Protein 1MQS (pdb70)

CATH classification: 3.40.50.2060 (+3 more: 3.40.50.1910, 3.90.830.10, 1.25.40.60)

GO terms:
  GO:0000149 SNARE binding (F, IDA)
  GO:0000139 Golgi membrane (C, IDA)
  GO:0005783 endoplasmic reticulum (C, IDA)
  GO:0030134 COPII-coated ER to Golgi transport vesicle (C, IDA)
  GO:0019905 syntaxin binding (F, IDA)
  GO:0005783 endoplasmic reticulum (C, IGI)
  GO:0035543 positive regulation of SNARE complex assembly (P, IMP)
  GO:0005829 cytosol (C, HDA)
  GO:0048280 vesicle fusion with Golgi apparatus (P, IMP)
  GO:0006888 endoplasmic reticulum to Golgi vesicle-mediated transport (P, IMP)
  GO:0006890 retrograde vesicle-mediated transport, Golgi to endoplasmic reticulum (P, IMP)
  GO:0019905 syntaxin binding (F, IMP)
  GO:0005515 protein binding (F, IPI)
  GO:0046578 regulation of Ras protein signal transduction (P, IMP)

Secondary structure (DSSP, 8-state):
----S---HHHHH---TTTTTTS----SS--HHHHHHH----EEEEE-HHHHHHHTTT--HHHHHHTTEEEEEETTS----EEEEEEEEEE-S-HHHHHHHHHHHHHT-EEEEEEEESS---HHHHHHHHHHHHTSTTGGGEEEEEE----SEE-STT-EE----SHHHHHH-SSS-TTHHHHHHHHHHHHHHHHHHHHT--PEEEE-SSSHHHHHHHHHHHHHHHHHHTT-----EEEEEEGGG-S-------BS---TTTTT--SS-EEE----EEE---SS-TT---SSSBHHHHHHHHHHHHHHHHHHHHHHHHH-----S-HHHHHHHHHHHH--HHHHHHHHHHTTT-HHHHHHTS--SSHHHHHHHHHHTTS--STTHHHHHHHHHHHHHH-SS---HHHHHHHHHHHHTTT---THHHHHHHHTT-------------HHHHHTTTSS-SSSHHHHHHT----PPPHHHHHHHH---TTS-HHHHHHHTTSEEE-TTSSS-SSS--------SBEEEEEET-B-HHHHHHHHHHHTT--SS--B--EESSB--HHHHHHHHHHHHHHTT-/--S-HHHHHB-HHHHHHHHHHHHHH-

Organism: Saccharomyces cerevisiae (strain ATCC 204508 / S288c) (NCBI:txid559292)

InterPro domains:
  IPR001619 Sec1-like protein [PF00995] (54-652)
  IPR001619 Sec1-like protein [PIRSF005715] (45-657)
  IPR001619 Sec1-like protein [PTHR11679] (41-653)
  IPR027482 Sec1-like, domain 2 [G3DSA:3.40.50.1910] (166-656)
  IPR036045 Sec1-like superfamily [SSF56815] (11-659)
  IPR043127 Sec1-like, domain 3a [G3DSA:3.90.830.10] (277-549)
  IPR043154 Sec1-like, domain 1 [G3DSA:3.40.50.2060] (19-158)

Foldseek 3Di:
DDAFLLLLVQLVLCLLLVPCPPHDDDDRQDDVVVCVVVVDEAAAEEEAVQVVLADLLRDDVVVCVVSRYDYYYYLPDDDAADLEHHYEYEYAQDPVSLVSVLVCQQVSRYVAYRAEYQAAHDVVVVVVSVVSCVPHPRPVRHPYHYRSLNQWHDNARHEIANQQPLQLLLFPFPPHDPVNLLVVLLSVLRNVVSSCVSVVAQAKEWEDPDGSQVSSSVNNLVVLLVVLVVPPCVHEHAYGYACLLDPLLLADFQAQQLCVFQFVQPSQWTWFEVHTDIDGNHHVLVLVVRRLPGLLVSLQVLLVQLVVLVVVVVVVVVVHVDPDPDCVSVVNVVSSVRVVVSVSVVVLCVVQVPVQLNVLLVDLEDCVSVVSLVVSCVVDDVSCLLSSLSSVLSSLQVNLDRNDPCCVPVVVCSDVVVPDDPLQVQQSNVSSVSNVLCLFDWAWDVVVSNVPNPSADSVPSPVVVVVDDILIADSVLLLVVCLCVVPHDPSSVVSSQNIQIHGSNDDQCPVGVRDDRDDHAEYEYEHEREAEVSNVSRNVVSQVVDDPRGHHYYYYNRHDHSVRVSVSSSVSSVSVPD/DPVCVVVVPDCVVVVVVVVVVVVVVD

B-factor: mean 99.49, std 28.48, range [48.29, 178.6]

Radius of gyration: 26.44 Å; Cα contacts (8 Å, |Δi|>4): 917; chains: 2; bounding box: 66×73×60 Å

Solvent-accessible surface area: 27494 Å² total

Sequence (604 aa):
KDISLRDQISAILKLFLNKDLNNNDNITTITDDIFNQQEIIWKVLILDIKSTATISSVLRVNDLLKAGITVHSLIKQDRSPLPDVPAIYFVSPTKENIDIIVNDLKSDKYSEFYINFTSSLPRNLLEDLAQQVSITGKSDKIKQVYDQYLDFIVTEPELFSLEISNAYLTLNDPKTTEEEITGLCANIADGLFNTVLTINSIPIIRAAKGGPAEIIAEKLGTKLRDFVINTNSERGVLIILDRNIDFASFSHSWIYQCVFDIFKLSRNTVTIPLATKKYDIEPNDFFWENSHLPFPEAAENVEAALNTYKEEAAEITRKTEVVKKLPELTAKKNTIDTHNIFAALLSQLESKSLDTFFEVEQDPGSTKTRSRFLDILKDGKTNNLEDKLRSFIVLYLTSTTGLPKDFVQNVENYFKENDYDINALKYVYKLREFQLSNSLQNKSLYGLTEGKLQGGVGSLISGIKKLLPEKKTIPITNVVDAIDPLNSSQKNLETTDSYLYIDPKITRGSHTRKPKRQSYNKSLVFVVGGGNYLEYQNLQEWAHSQLHNPKKVYGSTAITTPAEFLNEISRLGASNSSGAMAGMNIKDRTSEFQQSVLSYKKRN

Nearest PDB structures (foldseek):
  1mqs-assembly1_A  TM=1.002E+00  e=1.506E-103  Saccharomyces cerevisiae
  7udb-assembly1_A  TM=7.526E-01  e=1.270E-24  Rattus norvegicus
  7xsj-assembly1_A  TM=7.298E-01  e=3.399E-23  Rattus norvegicus
  4cca-assembly1_A  TM=7.196E-01  e=1.725E-23  Homo sapiens
  1y9j-assembly1_A  TM=7.456E-01  e=1.132E-07  Rattus norvegicus

Structure (mmCIF, N/CA/C/O backbone):
data_1MQS
#
_entry.id   1MQS
#
_cell.length_a   161.056
_cell.length_b   161.056
_cell.length_c   88.209
_cell.angle_alpha   90.00
_cell.angle_beta   90.00
_cell.angle_gamma   90.00
#
_symmetry.space_group_name_H-M   'P 41 21 2'
#
loop_
_entity.id
_entity.type
_entity.pdbx_description
1 polymer 'Sly1 Protein'
2 polymer 'Integral Membrane Protein SED5'
3 water water
#
loop_
_atom_site.group_PDB
_atom_site.id
_atom_site.type_symbol
_atom_site.label_atom_id
_atom_site.label_alt_id
_atom_site.label_comp_id
_atom_site.label_asym_id
_atom_site.label_entity_id
_atom_site.label_seq_id
_atom_site.pdbx_PDB_ins_code
_atom_site.Cartn_x
_atom_site.Cartn_y
_atom_site.Cartn_z
_atom_site.occupancy
_atom_site.B_iso_or_equiv
_atom_site.auth_seq_id
_atom_site.auth_comp_id
_atom_site.auth_asym_id
_atom_site.auth_atom_id
_atom_site.pdbx_PDB_model_num
ATOM 1 N N . LYS A 1 15 ? 37.569 66.777 63.093 1.00 116.69 10 LYS A N 1
ATOM 2 C CA . LYS A 1 15 ? 37.458 66.073 61.783 1.00 116.04 10 LYS A CA 1
ATOM 3 C C . LYS A 1 15 ? 36.518 66.801 60.808 1.00 115.47 10 LYS A C 1
ATOM 4 O O . LYS A 1 15 ? 35.404 66.327 60.537 1.00 115.70 10 LYS A O 1
ATOM 6 N N . ASP A 1 16 ? 36.953 67.957 60.302 1.00 113.33 11 ASP A N 1
ATOM 7 C CA . ASP A 1 16 ? 36.152 68.719 59.343 1.00 110.10 11 ASP A CA 1
ATOM 8 C C . ASP A 1 16 ? 36.859 68.729 58.002 1.00 105.95 11 ASP A C 1
ATOM 9 O O . ASP A 1 16 ? 38.052 69.012 57.931 1.00 105.72 11 ASP A O 1
ATOM 14 N N . ILE A 1 17 ? 36.104 68.424 56.950 1.00 100.40 12 ILE A N 1
ATOM 15 C CA . ILE A 1 17 ? 36.602 68.341 55.580 1.00 94.20 12 ILE A CA 1
ATOM 16 C C . ILE A 1 17 ? 36.767 69.670 54.835 1.00 89.75 12 ILE A C 1
ATOM 17 O O . ILE A 1 17 ? 35.868 70.510 54.829 1.00 88.92 12 ILE A O 1
ATOM 22 N N . SER A 1 18 ? 37.924 69.833 54.197 1.00 85.22 13 SER A N 1
ATOM 23 C CA . SER A 1 18 ? 38.234 71.031 53.423 1.00 79.46 13 SER A CA 1
ATOM 24 C C . SER A 1 18 ? 37.721 70.860 52.005 1.00 77.14 13 SER A C 1
ATOM 25 O O . SER A 1 18 ? 37.362 69.758 51.595 1.00 78.05 13 SER A O 1
ATOM 28 N N . LEU A 1 19 ? 37.704 71.951 51.246 1.00 74.08 14 LEU A N 1
ATOM 29 C CA . LEU A 1 19 ? 37.233 71.889 49.865 1.00 71.36 14 LEU A CA 1
ATOM 30 C C . LEU A 1 19 ? 38.118 70.949 49.083 1.00 71.54 14 LEU A C 1
ATOM 31 O O . LEU A 1 19 ? 37.654 70.197 48.241 1.00 70.99 14 LEU A O 1
ATOM 36 N N . ARG A 1 20 ? 39.404 71.000 49.361 1.00 70.71 15 ARG A N 1
ATOM 37 C CA . ARG A 1 20 ? 40.325 70.135 48.668 1.00 72.85 15 ARG A CA 1
ATOM 38 C C . ARG A 1 20 ? 40.046 68.660 49.006 1.00 73.77 15 ARG A C 1
ATOM 39 O O . ARG A 1 20 ? 40.135 67.775 48.148 1.00 74.70 15 ARG A O 1
ATOM 47 N N . ASP A 1 21 ? 39.701 68.385 50.256 1.00 74.77 16 ASP A N 1
ATOM 48 C CA . ASP A 1 21 ? 39.444 67.002 50.647 1.00 75.28 16 ASP A CA 1
ATOM 49 C C . ASP A 1 21 ? 38.255 66.465 49.876 1.00 74.56 16 ASP A C 1
ATOM 50 O O . ASP A 1 21 ? 38.208 65.300 49.493 1.00 74.33 16 ASP A O 1
ATOM 63 N N . GLN A 1 23 ? 37.275 67.417 46.860 1.00 71.72 18 GLN A N 1
ATOM 64 C CA . GLN A 1 23 ? 37.628 67.182 45.468 1.00 69.76 18 GLN A CA 1
ATOM 65 C C . GLN A 1 23 ? 38.473 65.909 45.372 1.00 69.23 18 GLN A C 1
ATOM 66 O O . GLN A 1 23 ? 38.305 65.090 44.462 1.00 70.95 18 GLN A O 1
ATOM 72 N N . ILE A 1 24 ? 39.396 65.749 46.310 1.00 67.69 19 ILE A N 1
ATOM 73 C CA . ILE A 1 24 ? 40.248 64.575 46.304 1.00 66.11 19 ILE A CA 1
ATOM 74 C C . ILE A 1 24 ? 39.385 63.323 46.462 1.00 66.49 19 ILE A C 1
ATOM 75 O O . ILE A 1 24 ? 39.654 62.280 45.869 1.00 67.59 19 ILE A O 1
ATOM 80 N N . SER A 1 25 ? 38.334 63.436 47.262 1.00 67.96 20 SER A N 1
ATOM 81 C CA . SER A 1 25 ? 37.454 62.308 47.488 1.00 67.35 20 SER A CA 1
ATOM 82 C C . SER A 1 25 ? 36.681 61.962 46.220 1.00 66.27 20 SER A C 1
ATOM 83 O O . SER A 1 25 ? 36.539 60.795 45.871 1.00 65.77 20 SER A O 1
ATOM 86 N N . ALA A 1 26 ? 36.186 62.986 45.535 1.00 66.04 21 ALA A N 1
ATOM 87 C CA . ALA A 1 26 ? 35.452 62.808 44.283 1.00 64.87 21 ALA A CA 1
ATOM 88 C C . ALA A 1 26 ? 36.385 62.191 43.253 1.00 63.12 21 ALA A C 1
ATOM 89 O O . ALA A 1 26 ? 36.011 61.261 42.546 1.00 64.58 21 ALA A O 1
ATOM 91 N N . ILE A 1 27 ? 37.596 62.721 43.165 1.00 60.31 22 ILE A N 1
ATOM 92 C CA . ILE A 1 27 ? 38.591 62.210 42.235 1.00 58.96 22 ILE A CA 1
ATOM 93 C C . ILE A 1 27 ? 38.944 60.746 42.539 1.00 60.78 22 ILE A C 1
ATOM 94 O O . ILE A 1 27 ? 39.107 59.925 41.635 1.00 62.60 22 ILE A O 1
ATOM 99 N N . LEU A 1 28 ? 39.082 60.426 43.817 1.00 62.36 23 LEU A N 1
ATOM 100 C CA . LEU A 1 28 ? 39.417 59.074 44.231 1.00 63.00 23 LEU A CA 1
ATOM 101 C C . LEU A 1 28 ? 38.274 58.107 43.918 1.00 63.21 23 LEU A C 1
ATOM 102 O O . LEU A 1 28 ? 38.477 56.971 43.481 1.00 62.47 23 LEU A O 1
ATOM 107 N N . LYS A 1 29 ? 37.059 58.577 44.128 1.00 64.10 24 LYS A N 1
ATOM 108 C CA . LYS A 1 29 ? 35.897 57.748 43.899 1.00 65.06 24 LYS A CA 1
ATOM 109 C C . LYS A 1 29 ? 35.848 57.372 42.439 1.00 66.96 24 LYS A C 1
ATOM 110 O O . LYS A 1 29 ? 35.399 56.289 42.074 1.00 68.46 24 LYS A O 1
ATOM 124 N N . LEU A 1 31 ? 38.575 57.031 40.476 1.00 71.17 26 LEU A N 1
ATOM 125 C CA . LEU A 1 31 ? 39.650 56.098 40.192 1.00 69.39 26 LEU A CA 1
ATOM 126 C C . LEU A 1 31 ? 39.238 54.702 40.644 1.00 69.41 26 LEU A C 1
ATOM 127 O O . LEU A 1 31 ? 39.932 53.717 40.400 1.00 69.21 26 LEU A O 1
ATOM 132 N N . PHE A 1 32 ? 38.102 54.614 41.320 1.00 71.26 27 PHE A N 1
ATOM 133 C CA . PHE A 1 32 ? 37.623 53.308 41.751 1.00 74.12 27 PHE A CA 1
ATOM 134 C C . PHE A 1 32 ? 36.435 52.899 40.914 1.00 74.50 27 PHE A C 1
ATOM 135 O O . PHE A 1 32 ? 35.554 52.194 41.382 1.00 74.55 27 PHE A O 1
ATOM 143 N N . LEU A 1 33 ? 36.445 53.344 39.659 1.00 76.10 28 LEU A N 1
ATOM 144 C CA . LEU A 1 33 ? 35.398 53.059 38.690 1.00 75.73 28 LEU A CA 1
ATOM 145 C C . LEU A 1 33 ? 34.075 53.602 39.204 1.00 78.86 28 LEU A C 1
ATOM 146 O O . LEU A 1 33 ? 33.026 52.991 38.986 1.00 77.08 28 LEU A O 1
ATOM 151 N N . ASN A 1 34 ? 34.154 54.761 39.884 1.00 84.82 29 ASN A N 1
ATOM 152 C CA . ASN A 1 34 ? 32.995 55.454 40.451 1.00 89.81 29 ASN A CA 1
ATOM 153 C C . ASN A 1 34 ? 32.298 54.380 41.338 1.00 95.15 29 ASN A C 1
ATOM 154 O O . ASN A 1 34 ? 31.092 54.436 41.414 1.00 94.24 29 ASN A O 1
ATOM 159 N N . LYS A 1 35 ? 33.071 53.462 41.966 1.00 103.97 30 LYS A N 1
ATOM 160 C CA . LYS A 1 35 ? 32.582 52.425 42.866 1.00 112.66 30 LYS A CA 1
ATOM 161 C C . LYS A 1 35 ? 31.837 53.217 43.877 1.00 119.68 30 LYS A C 1
ATOM 162 O O . LYS A 1 35 ? 31.636 54.336 43.789 1.00 119.40 30 LYS A O 1
ATOM 164 N N . ASP A 1 36 ? 31.464 52.423 44.890 1.00 129.36 31 ASP A N 1
ATOM 165 C CA . ASP A 1 36 ? 30.716 52.728 46.123 1.00 138.15 31 ASP A CA 1
ATOM 166 C C . ASP A 1 36 ? 29.433 53.540 45.773 1.00 143.86 31 ASP A C 1
ATOM 167 O O . ASP A 1 36 ? 28.599 53.861 46.637 1.00 144.49 31 ASP A O 1
ATOM 172 N N . LEU A 1 37 ? 29.306 53.884 44.485 1.00 150.38 32 LEU A N 1
ATOM 173 C CA . LEU A 1 37 ? 28.199 54.705 43.937 1.00 156.34 32 LEU A CA 1
ATOM 174 C C . LEU A 1 37 ? 27.026 53.794 43.787 1.00 159.64 32 LEU A C 1
ATOM 175 O O . LEU A 1 37 ? 27.231 52.649 43.392 1.00 159.82 32 LEU A O 1
ATOM 180 N N . ASN A 1 38 ? 25.835 54.286 44.134 1.00 163.52 33 ASN A N 1
ATOM 181 C CA . ASN A 1 38 ? 24.617 53.507 44.081 1.00 166.88 33 ASN A CA 1
ATOM 182 C C . ASN A 1 38 ? 24.490 52.663 45.343 1.00 169.21 33 ASN A C 1
ATOM 183 O O . ASN A 1 38 ? 23.678 51.740 45.375 1.00 169.76 33 ASN A O 1
ATOM 185 N N . ASN A 1 39 ? 25.275 52.986 46.380 1.00 171.68 34 ASN A N 1
ATOM 186 C CA . ASN A 1 39 ? 25.216 52.240 47.641 1.00 173.86 34 ASN A CA 1
ATOM 187 C C . ASN A 1 39 ? 25.707 52.985 48.902 1.00 174.76 34 ASN A C 1
ATOM 188 O O . ASN A 1 39 ? 25.968 54.191 48.865 1.00 174.72 34 ASN A O 1
ATOM 193 N N . ASN A 1 40 ? 25.832 52.244 50.005 1.00 175.52 35 ASN A N 1
ATOM 194 C CA . ASN A 1 40 ? 26.229 52.792 51.303 1.00 175.97 35 ASN A CA 1
ATOM 195 C C . ASN A 1 40 ? 27.707 52.782 51.665 1.00 175.86 35 ASN A C 1
ATOM 196 O O . ASN A 1 40 ? 28.459 51.899 51.248 1.00 175.58 35 ASN A O 1
ATOM 201 N N . ASP A 1 41 ? 28.083 53.769 52.480 1.00 175.66 36 ASP A N 1
ATOM 202 C CA . ASP A 1 41 ? 29.430 53.955 53.018 1.00 175.37 36 ASP A CA 1
ATOM 203 C C . ASP A 1 41 ? 29.778 55.429 53.179 1.00 174.68 36 ASP A C 1
ATOM 204 O O . ASP A 1 41 ? 29.696 56.210 52.231 1.00 174.28 36 ASP A O 1
ATOM 209 N N . ASN A 1 42 ? 30.161 55.801 54.395 1.00 174.10 37 ASN A N 1
ATOM 210 C CA . ASN A 1 42 ? 30.577 57.164 54.694 1.00 173.00 37 ASN A CA 1
ATOM 211 C C . ASN A 1 42 ? 31.897 57.128 55.445 1.00 171.87 37 ASN A C 1
ATOM 212 O O . ASN A 1 42 ? 31.941 57.192 56.675 1.00 171.53 37 ASN A O 1
ATOM 217 N N . ILE A 1 43 ? 32.977 57.010 54.690 1.00 170.50 38 ILE A N 1
ATOM 218 C CA . ILE A 1 43 ? 34.345 56.976 55.216 1.00 169.04 38 ILE A CA 1
ATOM 219 C C . ILE A 1 43 ? 34.879 58.077 54.325 1.00 168.05 38 ILE A C 1
ATOM 220 O O . ILE A 1 43 ? 34.142 58.597 53.493 1.00 168.38 38 ILE A O 1
ATOM 222 N N . THR A 1 44 ? 36.129 58.454 54.509 1.00 166.54 39 THR A N 1
ATOM 223 C CA . THR A 1 44 ? 36.706 59.490 53.672 1.00 164.77 39 THR A CA 1
ATOM 224 C C . THR A 1 44 ? 38.226 59.249 53.638 1.00 163.72 39 THR A C 1
ATOM 225 O O . THR A 1 44 ? 38.969 59.643 54.545 1.00 164.31 39 THR A O 1
ATOM 229 N N . THR A 1 45 ? 38.638 58.530 52.589 1.00 161.20 40 THR A N 1
ATOM 230 C CA . THR A 1 45 ? 40.011 58.095 52.327 1.00 158.13 40 THR A CA 1
ATOM 231 C C . THR A 1 45 ? 40.149 56.674 52.890 1.00 156.41 40 THR A C 1
ATOM 232 O O . THR A 1 45 ? 40.545 56.454 54.035 1.00 156.64 40 THR A O 1
ATOM 236 N N . ILE A 1 46 ? 39.765 55.732 52.034 1.00 154.02 41 ILE A N 1
ATOM 237 C CA . ILE A 1 46 ? 39.732 54.281 52.255 1.00 151.59 41 ILE A CA 1
ATOM 238 C C . ILE A 1 46 ? 40.865 53.622 53.044 1.00 150.01 41 ILE A C 1
ATOM 239 O O . ILE A 1 46 ? 42.023 53.693 52.641 1.00 149.88 41 ILE A O 1
ATOM 244 N N . THR A 1 47 ? 40.528 52.952 54.144 1.00 148.01 42 THR A N 1
ATOM 245 C CA . THR A 1 47 ? 41.536 52.242 54.930 1.00 146.44 42 THR A CA 1
ATOM 246 C C . THR A 1 47 ? 41.998 51.058 54.055 1.00 145.71 42 THR A C 1
ATOM 247 O O . THR A 1 47 ? 41.223 50.576 53.219 1.00 146.64 42 THR A O 1
ATOM 251 N N . ASP A 1 48 ? 43.245 50.600 54.229 1.00 143.71 43 ASP A N 1
ATOM 252 C CA . ASP A 1 48 ? 43.790 49.494 53.426 1.00 140.75 43 ASP A CA 1
ATOM 253 C C . ASP A 1 48 ? 43.110 48.144 53.613 1.00 140.04 43 ASP A C 1
ATOM 254 O O . ASP A 1 48 ? 43.008 47.374 52.659 1.00 140.27 43 ASP A O 1
ATOM 259 N N . ASP A 1 49 ? 42.660 47.850 54.833 1.00 138.91 44 ASP A N 1
ATOM 260 C CA . ASP A 1 49 ? 41.985 46.581 55.114 1.00 137.18 44 ASP A CA 1
ATOM 261 C C . ASP A 1 49 ? 40.716 46.408 54.283 1.00 136.38 44 ASP A C 1
ATOM 262 O O . ASP A 1 49 ? 40.308 45.280 53.998 1.00 135.63 44 ASP A O 1
ATOM 267 N N . ILE A 1 50 ? 40.102 47.534 53.908 1.00 136.21 45 ILE A N 1
ATOM 268 C CA . ILE A 1 50 ? 38.878 47.561 53.096 1.00 135.17 45 ILE A CA 1
ATOM 269 C C . ILE A 1 50 ? 39.248 47.469 51.613 1.00 134.49 45 ILE A C 1
ATOM 270 O O . ILE A 1 50 ? 38.548 46.836 50.821 1.00 135.33 45 ILE A O 1
ATOM 275 N N . PHE A 1 51 ? 40.337 48.136 51.238 1.00 132.71 46 PHE A N 1
ATOM 276 C CA . PHE A 1 51 ? 40.800 48.101 49.862 1.00 130.73 46 PHE A CA 1
ATOM 277 C C . PHE A 1 51 ? 40.961 46.620 49.532 1.00 129.79 46 PHE A C 1
ATOM 278 O O . PHE A 1 51 ? 40.699 46.191 48.409 1.00 129.00 46 PHE A O 1
ATOM 286 N N . ASN A 1 52 ? 41.383 45.851 50.538 1.00 129.18 47 ASN A N 1
ATOM 287 C CA . ASN A 1 52 ? 41.584 44.408 50.406 1.00 129.05 47 ASN A CA 1
ATOM 288 C C . ASN A 1 52 ? 40.245 43.667 50.444 1.00 129.30 47 ASN A C 1
ATOM 289 O O . ASN A 1 52 ? 40.193 42.452 50.247 1.00 128.87 47 ASN A O 1
ATOM 294 N N . GLN A 1 53 ? 39.168 44.401 50.706 1.00 130.66 48 GLN A N 1
ATOM 295 C CA . GLN A 1 53 ? 37.835 43.802 50.765 1.00 131.48 48 GLN A CA 1
ATOM 296 C C . GLN A 1 53 ? 37.286 43.612 49.350 1.00 130.70 48 GLN A C 1
ATOM 297 O O . GLN A 1 53 ? 36.638 42.607 49.058 1.00 130.90 48 GLN A O 1
ATOM 303 N N . GLN A 1 54 ? 37.536 44.584 48.478 1.00 129.81 49 GLN A N 1
ATOM 304 C CA . GLN A 1 54 ? 37.104 44.482 47.093 1.00 128.42 49 GLN A CA 1
ATOM 305 C C . GLN A 1 54 ? 38.240 43.903 46.241 1.00 127.25 49 GLN A C 1
ATOM 306 O O . GLN A 1 54 ? 37.994 43.364 45.156 1.00 127.71 49 GLN A O 1
ATOM 312 N N . GLU A 1 55 ? 39.476 44.007 46.743 1.00 124.87 50 GLU A N 1
ATOM 313 C CA . GLU A 1 55 ? 40.669 43.519 46.033 1.00 120.98 50 GLU A CA 1
ATOM 314 C C . GLU A 1 55 ? 40.732 44.231 44.682 1.00 118.50 50 GLU A C 1
ATOM 315 O O . GLU A 1 55 ? 40.084 43.813 43.711 1.00 119.41 50 GLU A O 1
ATOM 317 N N . ILE A 1 56 ? 41.510 45.305 44.606 1.00 113.12 51 ILE A N 1
ATOM 318 C CA . ILE A 1 56 ? 41.562 46.044 43.356 1.00 107.50 51 ILE A CA 1
ATOM 319 C C . ILE A 1 56 ? 42.721 45.724 42.405 1.00 103.06 51 ILE A C 1
ATOM 320 O O . ILE A 1 56 ? 43.841 45.339 42.807 1.00 102.85 51 ILE A O 1
ATOM 325 N N . ILE A 1 57 ? 42.387 45.896 41.128 1.00 96.21 52 ILE A N 1
ATOM 326 C CA . ILE A 1 57 ? 43.252 45.653 39.994 1.00 89.06 52 ILE A CA 1
ATOM 327 C C . ILE A 1 57 ? 43.759 46.931 39.318 1.00 84.51 52 ILE A C 1
ATOM 328 O O . ILE A 1 57 ? 43.079 47.953 39.261 1.00 82.19 52 ILE A O 1
ATOM 333 N N . TRP A 1 58 ? 44.968 46.835 38.791 1.00 81.58 53 TRP A N 1
ATOM 334 C CA . TRP A 1 58 ? 45.627 47.926 38.104 1.00 78.31 53 TRP A CA 1
ATOM 335 C C . TRP A 1 58 ? 44.889 48.419 36.865 1.00 77.24 53 TRP A C 1
ATOM 336 O O . TRP A 1 58 ? 44.379 47.620 36.069 1.00 77.18 53 TRP A O 1
ATOM 347 N N . LYS A 1 59 ? 44.864 49.741 36.699 1.00 74.07 54 LYS A N 1
ATOM 348 C CA . LYS A 1 59 ? 44.215 50.355 35.556 1.00 71.20 54 LYS A CA 1
ATOM 349 C C . LYS A 1 59 ? 45.075 51.456 34.953 1.00 70.62 54 LYS A C 1
ATOM 350 O O . LYS A 1 59 ? 45.947 52.020 35.622 1.00 71.46 54 LYS A O 1
ATOM 356 N N . VAL A 1 60 ? 44.829 51.743 33.676 1.00 69.22 55 VAL A N 1
ATOM 357 C CA . VAL A 1 60 ? 45.523 52.809 32.959 1.00 67.89 55 VAL A CA 1
ATOM 358 C C . VAL A 1 60 ? 44.698 54.053 33.252 1.00 67.42 55 VAL A C 1
ATOM 359 O O . VAL A 1 60 ? 43.483 53.964 33.399 1.00 68.75 55 VAL A O 1
ATOM 363 N N . LEU A 1 61 ? 45.328 55.212 33.354 1.00 65.81 56 LEU A N 1
ATOM 364 C CA . LEU A 1 61 ? 44.551 56.418 33.616 1.00 65.11 56 LEU A CA 1
ATOM 365 C C . LEU A 1 61 ? 44.900 57.399 32.528 1.00 64.40 56 LEU A C 1
ATOM 366 O O . LEU A 1 61 ? 46.053 57.802 32.416 1.00 63.21 56 LEU A O 1
ATOM 371 N N . ILE A 1 62 ? 43.930 57.764 31.697 1.00 64.27 57 ILE A N 1
ATOM 372 C CA . ILE A 1 62 ? 44.234 58.722 30.635 1.00 67.01 57 ILE A CA 1
ATOM 373 C C . ILE A 1 62 ? 43.742 60.119 30.997 1.00 69.08 57 ILE A C 1
ATOM 374 O O . ILE A 1 62 ? 42.545 60.321 31.253 1.00 71.25 57 ILE A O 1
ATOM 379 N N . LEU A 1 63 ? 44.662 61.080 31.026 1.00 70.05 58 LEU A N 1
ATOM 380 C CA . LEU A 1 63 ? 44.301 62.456 31.354 1.00 71.97 58 LEU A CA 1
ATOM 381 C C . LEU A 1 63 ? 44.593 63.280 30.119 1.00 73.82 58 LEU A C 1
ATOM 382 O O . LEU A 1 63 ? 45.041 62.742 29.102 1.00 74.32 58 LEU A O 1
ATOM 387 N N . ASP A 1 64 ? 44.290 64.572 30.197 1.00 74.56 59 ASP A N 1
ATOM 388 C CA . ASP A 1 64 ? 44.568 65.489 29.118 1.00 75.75 59 ASP A CA 1
ATOM 389 C C . ASP A 1 64 ? 45.203 66.693 29.788 1.00 76.05 59 ASP A C 1
ATOM 390 O O . ASP A 1 64 ? 45.170 66.817 31.007 1.00 76.47 59 ASP A O 1
ATOM 395 N N . ILE A 1 65 ? 45.794 67.578 29.007 1.00 77.16 60 ILE A N 1
ATOM 396 C CA . ILE A 1 65 ? 46.434 68.739 29.590 1.00 77.78 60 ILE A CA 1
ATOM 397 C C . ILE A 1 65 ? 45.668 69.371 30.745 1.00 77.27 60 ILE A C 1
ATOM 398 O O . ILE A 1 65 ? 46.178 69.430 31.864 1.00 78.25 60 ILE A O 1
ATOM 403 N N . LYS A 1 66 ? 44.450 69.836 30.484 1.00 76.71 61 LYS A N 1
ATOM 404 C CA . LYS A 1 66 ? 43.670 70.477 31.532 1.00 76.05 61 LYS A CA 1
ATOM 405 C C . LYS A 1 66 ? 43.376 69.593 32.729 1.00 75.72 61 LYS A C 1
ATOM 406 O O . LYS A 1 66 ? 43.488 70.041 33.869 1.00 76.68 61 LYS A O 1
ATOM 412 N N . SER A 1 67 ? 43.010 68.338 32.493 1.00 74.98 62 SER A N 1
ATOM 413 C CA . SER A 1 67 ? 42.690 67.472 33.613 1.00 73.56 62 SER A CA 1
ATOM 414 C C . SER A 1 67 ? 43.920 67.077 34.435 1.00 73.65 62 SER A C 1
ATOM 415 O O . SER A 1 67 ? 43.808 66.877 35.639 1.00 74.01 62 SER A O 1
ATOM 418 N N . THR A 1 68 ? 45.090 66.971 33.810 1.00 73.03 63 THR A N 1
ATOM 419 C CA . THR A 1 68 ? 46.285 66.628 34.571 1.00 74.11 63 THR A CA 1
ATOM 420 C C . THR A 1 68 ? 46.541 67.742 35.581 1.00 74.80 63 THR A C 1
ATOM 421 O O . THR A 1 68 ? 46.931 67.490 36.727 1.00 75.39 63 THR A O 1
ATOM 425 N N . ALA A 1 69 ? 46.316 68.978 35.150 1.00 75.08 64 ALA A N 1
ATOM 426 C CA . ALA A 1 69 ? 46.514 70.128 36.023 1.00 75.31 64 ALA A CA 1
ATOM 427 C C . ALA A 1 69 ? 45.602 70.050 37.243 1.00 75.81 64 ALA A C 1
ATOM 428 O O . ALA A 1 69 ? 45.924 70.582 38.293 1.00 76.28 64 ALA A O 1
ATOM 430 N N . THR A 1 70 ? 44.457 69.393 37.097 1.00 76.76 65 THR A N 1
ATOM 431 C CA . THR A 1 70 ? 43.513 69.259 38.200 1.00 77.54 65 THR A CA 1
ATOM 432 C C . THR A 1 70 ? 43.940 68.174 39.199 1.00 79.04 65 THR A C 1
ATOM 433 O O . THR A 1 70 ? 43.780 68.322 40.413 1.00 80.56 65 THR A O 1
ATOM 437 N N . ILE A 1 71 ? 44.479 67.078 38.686 1.00 78.78 66 ILE A N 1
ATOM 438 C CA . ILE A 1 71 ? 44.911 65.981 39.539 1.00 78.31 66 ILE A CA 1
ATOM 439 C C . ILE A 1 71 ? 46.224 66.258 40.273 1.00 79.51 66 ILE A C 1
ATOM 440 O O . ILE A 1 71 ? 46.320 66.118 41.501 1.00 80.12 66 ILE A O 1
ATOM 445 N N . SER A 1 72 ? 47.237 66.632 39.501 1.00 80.44 67 SER A N 1
ATOM 446 C CA . SER A 1 72 ? 48.558 66.911 40.035 1.00 80.32 67 SER A CA 1
ATOM 447 C C . SER A 1 72 ? 48.534 67.997 41.099 1.00 79.69 67 SER A C 1
ATOM 448 O O . SER A 1 72 ? 49.558 68.266 41.714 1.00 81.04 67 SER A O 1
ATOM 451 N N . SER A 1 73 ? 47.379 68.624 41.321 1.00 77.88 68 SER A N 1
ATOM 452 C CA . SER A 1 73 ? 47.278 69.673 42.334 1.00 77.00 68 SER A CA 1
ATOM 453 C C . SER A 1 73 ? 46.894 69.129 43.692 1.00 76.39 68 SER A C 1
ATOM 454 O O . SER A 1 73 ? 47.232 69.705 44.722 1.00 78.74 68 SER A O 1
ATOM 457 N N . VAL A 1 74 ? 46.180 68.014 43.689 1.00 74.71 69 VAL A N 1
ATOM 458 C CA . VAL A 1 74 ? 45.722 67.421 44.923 1.00 72.72 69 VAL A CA 1
ATOM 459 C C . VAL A 1 74 ? 46.213 66.008 45.188 1.00 73.11 69 VAL A C 1
ATOM 460 O O . VAL A 1 74 ? 46.090 65.517 46.316 1.00 74.00 69 VAL A O 1
ATOM 464 N N . LEU A 1 75 ? 46.768 65.351 44.171 1.00 72.51 70 LEU A N 1
ATOM 465 C CA . LEU A 1 75 ? 47.266 63.985 44.344 1.00 74.00 70 LEU A CA 1
ATOM 466 C C . LEU A 1 75 ? 48.721 63.775 43.904 1.00 75.53 70 LEU A C 1
ATOM 467 O O . LEU A 1 75 ? 49.170 64.351 42.918 1.00 77.54 70 LEU A O 1
ATOM 472 N N . ARG A 1 76 ? 49.460 62.958 44.650 1.00 76.12 71 ARG A N 1
ATOM 473 C CA . ARG A 1 76 ? 50.853 62.675 44.319 1.00 76.74 71 ARG A CA 1
ATOM 474 C C . ARG A 1 76 ? 50.872 61.323 43.593 1.00 78.21 71 ARG A C 1
ATOM 475 O O . ARG A 1 76 ? 49.913 60.551 43.690 1.00 80.26 71 ARG A O 1
ATOM 477 N N . VAL A 1 77 ? 51.938 61.034 42.853 1.00 77.94 72 VAL A N 1
ATOM 478 C CA . VAL A 1 77 ? 52.010 59.782 42.112 1.00 77.60 72 VAL A CA 1
ATOM 479 C C . VAL A 1 77 ? 51.803 58.565 42.990 1.00 78.35 72 VAL A C 1
ATOM 480 O O . VAL A 1 77 ? 51.221 57.569 42.557 1.00 78.98 72 VAL A O 1
ATOM 484 N N . ASN A 1 78 ? 52.297 58.645 44.220 1.00 78.69 73 ASN A N 1
ATOM 485 C CA . ASN A 1 78 ? 52.162 57.552 45.169 1.00 77.98 73 ASN A CA 1
ATOM 486 C C . ASN A 1 78 ? 50.685 57.333 45.505 1.00 76.42 73 ASN A C 1
ATOM 487 O O . ASN A 1 78 ? 50.242 56.214 45.733 1.00 75.48 73 ASN A O 1
ATOM 492 N N . ASP A 1 79 ? 49.915 58.405 45.523 1.00 75.71 74 ASP A N 1
ATOM 493 C CA . ASP A 1 79 ? 48.495 58.286 45.814 1.00 76.39 74 ASP A CA 1
ATOM 494 C C . ASP A 1 79 ? 47.791 57.523 44.698 1.00 74.34 74 ASP A C 1
ATOM 495 O O . ASP A 1 79 ? 46.906 56.698 44.963 1.00 72.74 74 ASP A O 1
ATOM 500 N N . LEU A 1 80 ? 48.185 57.811 43.454 1.00 72.68 75 LEU A N 1
ATOM 501 C CA . LEU A 1 80 ? 47.635 57.139 42.266 1.00 69.64 75 LEU A CA 1
ATOM 502 C C . LEU A 1 80 ? 47.851 55.619 42.314 1.00 68.73 75 LEU A C 1
ATOM 503 O O . LEU A 1 80 ? 46.904 54.867 42.137 1.00 67.31 75 LEU A O 1
ATOM 508 N N . LEU A 1 81 ? 49.092 55.168 42.521 1.00 68.42 76 LEU A N 1
ATOM 509 C CA . LEU A 1 81 ? 49.387 53.728 42.639 1.00 69.42 76 LEU A CA 1
ATOM 510 C C . LEU A 1 81 ? 48.501 53.120 43.729 1.00 70.92 76 LEU A C 1
ATOM 511 O O . LEU A 1 81 ? 47.826 52.106 43.529 1.00 71.85 76 LEU A O 1
ATOM 516 N N . LYS A 1 82 ? 48.549 53.747 44.899 1.00 71.98 77 LYS A N 1
ATOM 517 C CA . LYS A 1 82 ? 47.776 53.336 46.061 1.00 72.99 77 LYS A CA 1
ATOM 518 C C . LYS A 1 82 ? 46.276 53.149 45.710 1.00 74.17 77 LYS A C 1
ATOM 519 O O . LYS A 1 82 ? 45.548 52.435 46.414 1.00 73.81 77 LYS A O 1
ATOM 525 N N . ALA A 1 83 ? 45.830 53.789 44.617 1.00 75.39 78 ALA A N 1
ATOM 526 C CA . ALA A 1 83 ? 44.433 53.716 44.135 1.00 74.90 78 ALA A CA 1
ATOM 527 C C . ALA A 1 83 ? 44.260 52.698 43.004 1.00 76.05 78 ALA A C 1
ATOM 528 O O . ALA A 1 83 ? 43.150 52.463 42.518 1.00 77.28 78 ALA A O 1
ATOM 530 N N . GLY A 1 84 ? 45.369 52.100 42.589 1.00 76.74 79 GLY A N 1
ATOM 531 C CA . GLY A 1 84 ? 45.325 51.104 41.544 1.00 77.15 79 GLY A CA 1
ATOM 532 C C . GLY A 1 84 ? 45.666 51.640 40.170 1.00 77.85 79 GLY A C 1
ATOM 533 O O . GLY A 1 84 ? 45.396 50.984 39.167 1.00 78.90 79 GLY A O 1
ATOM 534 N N . ILE A 1 85 ? 46.251 52.827 40.098 1.00 77.02 80 ILE A N 1
ATOM 535 C CA . ILE A 1 85 ? 46.602 53.370 38.793 1.00 78.03 80 ILE A CA 1
ATOM 536 C C . ILE A 1 85 ? 48.049 53.023 38.463 1.00 79.85 80 ILE A C 1
ATOM 537 O O . ILE A 1 85 ? 48.971 53.516 39.115 1.00 80.86 80 ILE A O 1
ATOM 542 N N . THR A 1 86 ? 48.243 52.175 37.449 1.00 80.27 81 THR A N 1
ATOM 543 C CA . THR A 1 86 ? 49.587 51.752 37.039 1.00 79.66 81 THR A CA 1
ATOM 544 C C . THR A 1 86 ? 50.290 52.819 36.260 1.00 79.28 81 THR A C 1
ATOM 545 O O . THR A 1 86 ? 51.415 53.191 36.557 1.00 80.91 81 THR A O 1
ATOM 549 N N . VAL A 1 87 ? 49.616 53.292 35.233 1.00 80.24 82 VAL A N 1
ATOM 550 C CA . VAL A 1 87 ? 50.196 54.285 34.369 1.00 80.15 82 VAL A CA 1
ATOM 551 C C . VAL A 1 87 ? 49.199 55.389 34.096 1.00 80.49 82 VAL A C 1
ATOM 552 O O . VAL A 1 87 ? 47.988 55.194 34.230 1.00 82.06 82 VAL A O 1
ATOM 556 N N . HIS A 1 88 ? 49.703 56.564 33.752 1.00 79.13 83 HIS A N 1
ATOM 557 C CA . HIS A 1 88 ? 48.822 57.649 33.374 1.00 78.49 83 HIS A CA 1
ATOM 558 C C . HIS A 1 88 ? 49.531 58.352 32.229 1.00 76.93 83 HIS A C 1
ATOM 559 O O . HIS A 1 88 ? 50.742 58.522 32.268 1.00 76.70 83 HIS A O 1
ATOM 566 N N . SER A 1 89 ? 48.778 58.713 31.195 1.00 76.46 84 SER A N 1
ATOM 567 C CA . SER A 1 89 ? 49.330 59.372 30.014 1.00 76.81 84 SER A CA 1
ATOM 568 C C . SER A 1 89 ? 48.272 60.261 29.401 1.00 77.52 84 SER A C 1
ATOM 569 O O . SER A 1 89 ? 47.080 60.068 29.641 1.00 78.60 84 SER A O 1
ATOM 572 N N . LEU A 1 90 ? 48.700 61.232 28.607 1.00 77.50 85 LEU A N 1
ATOM 573 C CA . LEU A 1 90 ? 47.756 62.141 27.962 1.00 78.80 85 LEU A CA 1
ATOM 574 C C . LEU A 1 90 ? 47.035 61.498 26.760 1.00 78.88 85 LEU A C 1
ATOM 575 O O . LEU A 1 90 ? 47.591 60.617 26.102 1.00 79.20 85 LEU A O 1
ATOM 580 N N . ILE A 1 91 ? 45.791 61.912 26.499 1.00 78.92 86 ILE A N 1
ATOM 581 C CA . ILE A 1 91 ? 45.028 61.363 25.366 1.00 81.60 86 ILE A CA 1
ATOM 582 C C . ILE A 1 91 ? 45.795 61.547 24.063 1.00 83.57 86 ILE A C 1
ATOM 583 O O . ILE A 1 91 ? 45.811 60.658 23.215 1.00 84.69 86 ILE A O 1
ATOM 588 N N . LYS A 1 92 ? 46.432 62.699 23.898 1.00 84.97 87 LYS A N 1
ATOM 589 C CA . LYS A 1 92 ? 47.155 62.960 22.666 1.00 86.67 87 LYS A CA 1
ATOM 590 C C . LYS A 1 92 ? 48.489 62.251 22.402 1.00 89.51 87 LYS A C 1
ATOM 591 O O . LYS A 1 92 ? 48.928 62.235 21.252 1.00 89.94 87 LYS A O 1
ATOM 597 N N . GLN A 1 93 ? 49.138 61.682 23.425 1.00 93.07 88 GLN A N 1
ATOM 598 C CA . GLN A 1 93 ? 50.430 60.990 23.228 1.00 97.16 88 GLN A CA 1
ATOM 599 C C . GLN A 1 93 ? 50.251 59.694 22.450 1.00 97.78 88 GLN A C 1
ATOM 600 O O . GLN A 1 93 ? 49.134 59.213 22.284 1.00 97.84 88 GLN A O 1
ATOM 606 N N . ASP A 1 94 ? 51.358 59.119 21.990 1.00 98.46 89 ASP A N 1
ATOM 607 C CA . ASP A 1 94 ? 51.291 57.839 21.297 1.00 100.15 89 ASP A CA 1
ATOM 608 C C . ASP A 1 94 ? 51.341 56.852 22.449 1.00 98.97 89 ASP A C 1
ATOM 609 O O . ASP A 1 94 ? 52.381 56.692 23.080 1.00 99.69 89 ASP A O 1
ATOM 614 N N . ARG A 1 95 ? 50.228 56.198 22.745 1.00 97.34 90 ARG A N 1
ATOM 615 C CA . ARG A 1 95 ? 50.232 55.274 23.865 1.00 95.67 90 ARG A CA 1
ATOM 616 C C . ARG A 1 95 ? 50.221 53.813 23.453 1.00 95.73 90 ARG A C 1
ATOM 617 O O . ARG A 1 95 ? 49.318 53.350 22.756 1.00 95.19 90 ARG A O 1
ATOM 625 N N . SER A 1 96 ? 51.250 53.097 23.893 1.00 96.21 91 SER A N 1
ATOM 626 C CA . SER A 1 96 ? 51.405 51.677 23.602 1.00 96.49 91 SER A CA 1
ATOM 627 C C . SER A 1 96 ? 50.236 50.888 24.186 1.00 96.03 91 SER A C 1
ATOM 628 O O . SER A 1 96 ? 49.859 51.087 25.338 1.00 97.84 91 SER A O 1
ATOM 631 N N . PRO A 1 97 ? 49.647 49.983 23.393 1.00 94.46 92 PRO A N 1
ATOM 632 C CA . PRO A 1 97 ? 48.513 49.148 23.799 1.00 94.37 92 PRO A CA 1
ATOM 633 C C . PRO A 1 97 ? 48.664 48.337 25.085 1.00 94.80 92 PRO A C 1
ATOM 634 O O . PRO A 1 97 ? 49.762 47.950 25.474 1.00 96.12 92 PRO A O 1
ATOM 638 N N . LEU A 1 98 ? 47.531 48.096 25.736 1.00 94.72 93 LEU A N 1
ATOM 639 C CA . LEU A 1 98 ? 47.444 47.313 26.973 1.00 94.89 93 LEU A CA 1
ATOM 640 C C . LEU A 1 98 ? 46.062 46.670 26.881 1.00 95.34 93 LEU A C 1
ATOM 641 O O . LEU A 1 98 ? 45.206 46.881 27.738 1.00 96.53 93 LEU A O 1
ATOM 646 N N . PRO A 1 99 ? 45.832 45.873 25.831 1.00 95.06 94 PRO A N 1
ATOM 647 C CA . PRO A 1 99 ? 44.569 45.188 25.570 1.00 93.82 94 PRO A CA 1
ATOM 648 C C . PRO A 1 99 ? 43.909 44.475 26.724 1.00 93.17 94 PRO A C 1
ATOM 649 O O . PRO A 1 99 ? 42.693 44.299 26.727 1.00 93.74 94 PRO A O 1
ATOM 653 N N . ASP A 1 100 ? 44.686 44.067 27.714 1.00 91.78 95 ASP A N 1
ATOM 654 C CA . ASP A 1 100 ? 44.086 43.347 28.823 1.00 90.61 95 ASP A CA 1
ATOM 655 C C . ASP A 1 100 ? 44.000 44.140 30.117 1.00 88.48 95 ASP A C 1
ATOM 656 O O . ASP A 1 100 ? 43.714 43.589 31.182 1.00 89.07 95 ASP A O 1
ATOM 661 N N . VAL A 1 101 ? 44.239 45.440 30.019 1.00 84.42 96 VAL A N 1
ATOM 662 C CA . VAL A 1 101 ? 44.166 46.304 31.182 1.00 79.65 96 VAL A CA 1
ATOM 663 C C . VAL A 1 101 ? 42.997 47.306 31.061 1.00 78.32 96 VAL A C 1
ATOM 664 O O . VAL A 1 101 ? 42.678 47.778 29.959 1.00 79.56 96 VAL A O 1
ATOM 668 N N . PRO A 1 102 ? 42.329 47.628 32.190 1.00 75.80 97 PRO A N 1
ATOM 669 C CA . PRO A 1 102 ? 41.213 48.575 32.163 1.00 72.90 97 PRO A CA 1
ATOM 670 C C . PRO A 1 102 ? 41.710 50.010 31.948 1.00 72.80 97 PRO A C 1
ATOM 671 O O . PRO A 1 102 ? 42.873 50.335 32.203 1.00 72.56 97 PRO A O 1
ATOM 675 N N . ALA A 1 103 ? 40.834 50.873 31.462 1.00 71.91 98 ALA A N 1
ATOM 676 C CA . ALA A 1 103 ? 41.238 52.248 31.246 1.00 71.86 98 ALA A CA 1
ATOM 677 C C . ALA A 1 103 ? 40.180 53.230 31.769 1.00 72.54 98 ALA A C 1
ATOM 678 O O . ALA A 1 103 ? 38.975 53.048 31.553 1.00 73.82 98 ALA A O 1
ATOM 680 N N . ILE A 1 104 ? 40.638 54.246 32.501 1.00 71.69 99 ILE A N 1
ATOM 681 C CA . ILE A 1 104 ? 39.757 55.273 33.057 1.00 70.47 99 ILE A CA 1
ATOM 682 C C . ILE A 1 104 ? 40.187 56.556 32.394 1.00 71.06 99 ILE A C 1
ATOM 683 O O . ILE A 1 104 ? 41.321 57.004 32.593 1.00 72.62 99 ILE A O 1
ATOM 688 N N . TYR A 1 105 ? 39.314 57.134 31.579 1.00 70.50 100 TYR A N 1
ATOM 689 C CA . TYR A 1 105 ? 39.653 58.389 30.928 1.00 70.34 100 TYR A CA 1
ATOM 690 C C . TYR A 1 105 ? 39.046 59.501 31.781 1.00 69.88 100 TYR A C 1
ATOM 691 O O . TYR A 1 105 ? 37.896 59.429 32.226 1.00 70.72 100 TYR A O 1
ATOM 700 N N . PHE A 1 106 ? 39.836 60.515 32.060 1.00 67.76 101 PHE A N 1
ATOM 701 C CA . PHE A 1 106 ? 39.332 61.636 32.824 1.00 66.82 101 PHE A CA 1
ATOM 702 C C . PHE A 1 106 ? 39.820 62.742 31.933 1.00 66.81 101 PHE A C 1
ATOM 703 O O . PHE A 1 106 ? 40.949 63.209 32.079 1.00 67.12 101 PHE A O 1
ATOM 711 N N . VAL A 1 107 ? 38.961 63.147 31.006 1.00 66.24 102 VAL A N 1
ATOM 712 C CA . VAL A 1 107 ? 39.310 64.120 29.988 1.00 65.97 102 VAL A CA 1
ATOM 713 C C . VAL A 1 107 ? 38.256 65.201 29.743 1.00 65.67 102 VAL A C 1
ATOM 714 O O . VAL A 1 107 ? 37.103 65.034 30.123 1.00 67.19 102 VAL A O 1
ATOM 718 N N . SER A 1 108 ? 38.656 66.293 29.086 1.00 66.45 103 SER A N 1
ATOM 719 C CA . SER A 1 108 ? 37.763 67.420 28.761 1.00 68.92 103 SER A CA 1
ATOM 720 C C . SER A 1 108 ? 36.720 67.011 27.718 1.00 70.80 103 SER A C 1
ATOM 721 O O . SER A 1 108 ? 37.034 66.243 26.805 1.00 72.43 103 SER A O 1
ATOM 724 N N . PRO A 1 109 ? 35.476 67.531 27.826 1.00 71.15 104 PRO A N 1
ATOM 725 C CA . PRO A 1 109 ? 34.358 67.241 26.910 1.00 71.73 104 PRO A CA 1
ATOM 726 C C . PRO A 1 109 ? 34.598 67.898 25.555 1.00 72.30 104 PRO A C 1
ATOM 727 O O . PRO A 1 109 ? 33.950 68.886 25.233 1.00 72.94 104 PRO A O 1
ATOM 731 N N . THR A 1 110 ? 35.505 67.355 24.758 1.00 73.06 105 THR A N 1
ATOM 732 C CA . THR A 1 110 ? 35.819 67.965 23.483 1.00 75.07 105 THR A CA 1
ATOM 733 C C . THR A 1 110 ? 35.709 67.015 22.320 1.00 76.55 105 THR A C 1
ATOM 734 O O . THR A 1 110 ? 35.936 65.816 22.478 1.00 77.89 105 THR A O 1
ATOM 738 N N . LYS A 1 111 ? 35.376 67.560 21.151 1.00 77.21 106 LYS A N 1
ATOM 739 C CA . LYS A 1 111 ? 35.279 66.773 19.929 1.00 76.73 106 LYS A CA 1
ATOM 740 C C . LYS A 1 111 ? 36.586 65.986 19.767 1.00 76.17 106 LYS A C 1
ATOM 741 O O . LYS A 1 111 ? 36.590 64.771 19.540 1.00 73.74 106 LYS A O 1
ATOM 747 N N . GLU A 1 112 ? 37.695 66.701 19.906 1.00 75.81 107 GLU A N 1
ATOM 748 C CA . GLU A 1 112 ? 39.026 66.120 19.782 1.00 77.43 107 GLU A CA 1
ATOM 749 C C . GLU A 1 112 ? 39.201 64.861 20.622 1.00 76.07 107 GLU A C 1
ATOM 750 O O . GLU A 1 112 ? 39.563 63.799 20.103 1.00 77.14 107 GLU A O 1
ATOM 756 N N . ASN A 1 113 ? 38.935 64.983 21.919 1.00 75.87 108 ASN A N 1
ATOM 757 C CA . ASN A 1 113 ? 39.083 63.861 22.838 1.00 73.91 108 ASN A CA 1
ATOM 758 C C . ASN A 1 113 ? 38.154 62.723 22.529 1.00 73.06 108 ASN A C 1
ATOM 759 O O . ASN A 1 113 ? 38.572 61.571 22.476 1.00 72.81 108 ASN A O 1
ATOM 764 N N . ILE A 1 114 ? 36.886 63.047 22.342 1.00 73.25 109 ILE A N 1
ATOM 765 C CA . ILE A 1 114 ? 35.890 62.038 22.030 1.00 73.91 109 ILE A CA 1
ATOM 766 C C . ILE A 1 114 ? 36.362 61.183 20.849 1.00 75.18 109 ILE A C 1
ATOM 767 O O . ILE A 1 114 ? 36.321 59.937 20.904 1.00 74.26 109 ILE A O 1
ATOM 772 N N . ASP A 1 115 ? 36.820 61.862 19.796 1.00 75.56 110 ASP A N 1
ATOM 773 C CA . ASP A 1 115 ? 37.317 61.190 18.605 1.00 74.36 110 ASP A CA 1
ATOM 774 C C . ASP A 1 115 ? 38.361 60.165 18.981 1.00 72.68 110 ASP A C 1
ATOM 775 O O . ASP A 1 115 ? 38.275 58.999 18.566 1.00 73.25 110 ASP A O 1
ATOM 780 N N . ILE A 1 116 ? 39.339 60.596 19.775 1.00 68.28 111 ILE A N 1
ATOM 781 C CA . ILE A 1 116 ? 40.409 59.704 20.220 1.00 65.58 111 ILE A CA 1
ATOM 782 C C . ILE A 1 116 ? 39.923 58.531 21.083 1.00 66.02 111 ILE A C 1
ATOM 783 O O . ILE A 1 116 ? 40.505 57.440 21.033 1.00 66.58 111 ILE A O 1
ATOM 788 N N . ILE A 1 117 ? 38.876 58.751 21.880 1.00 65.36 112 ILE A N 1
ATOM 789 C CA . ILE A 1 117 ? 38.342 57.675 22.704 1.00 63.90 112 ILE A CA 1
ATOM 790 C C . ILE A 1 117 ? 37.810 56.675 21.697 1.00 63.01 112 ILE A C 1
ATOM 791 O O . ILE A 1 117 ? 38.074 55.481 21.823 1.00 60.32 112 ILE A O 1
ATOM 796 N N . VAL A 1 118 ? 37.096 57.177 20.681 1.00 64.76 113 VAL A N 1
ATOM 797 C CA . VAL A 1 118 ? 36.542 56.305 19.637 1.00 68.51 113 VAL A CA 1
ATOM 798 C C . VAL A 1 118 ? 37.647 55.578 18.893 1.00 69.82 113 VAL A C 1
ATOM 799 O O . VAL A 1 118 ? 37.514 54.400 18.559 1.00 69.78 113 VAL A O 1
ATOM 803 N N . ASN A 1 119 ? 38.745 56.273 18.634 1.00 71.54 114 ASN A N 1
ATOM 804 C CA . ASN A 1 119 ? 39.859 55.626 17.967 1.00 73.97 114 ASN A CA 1
ATOM 805 C C . ASN A 1 119 ? 40.509 54.566 18.846 1.00 75.34 114 ASN A C 1
ATOM 806 O O . ASN A 1 119 ? 40.873 53.495 18.355 1.00 76.67 114 ASN A O 1
ATOM 811 N N . ASP A 1 120 ? 40.655 54.856 20.140 1.00 75.89 115 ASP A N 1
ATOM 812 C CA . ASP A 1 120 ? 41.269 53.896 21.050 1.00 75.42 115 ASP A CA 1
ATOM 813 C C . ASP A 1 120 ? 40.310 52.755 21.254 1.00 74.05 115 ASP A C 1
ATOM 814 O O . ASP A 1 120 ? 40.732 51.614 21.396 1.00 72.37 115 ASP A O 1
ATOM 819 N N . LEU A 1 121 ? 39.017 53.063 21.265 1.00 73.85 116 LEU A N 1
ATOM 820 C CA . LEU A 1 121 ? 38.000 52.033 21.450 1.00 73.86 116 LEU A CA 1
ATOM 821 C C . LEU A 1 121 ? 38.108 50.986 20.338 1.00 75.04 116 LEU A C 1
ATOM 822 O O . LEU A 1 121 ? 38.096 49.775 20.613 1.00 75.02 116 LEU A O 1
ATOM 827 N N . LYS A 1 122 ? 38.218 51.466 19.090 1.00 75.67 117 LYS A N 1
ATOM 828 C CA . LYS A 1 122 ? 38.343 50.609 17.901 1.00 75.14 117 LYS A CA 1
ATOM 829 C C . LYS A 1 122 ? 39.666 49.865 17.983 1.00 75.95 117 LYS A C 1
ATOM 830 O O . LYS A 1 122 ? 39.703 48.637 18.025 1.00 76.95 117 LYS A O 1
ATOM 836 N N . SER A 1 123 ? 40.745 50.644 17.985 1.00 75.80 118 SER A N 1
ATOM 837 C CA . SER A 1 123 ? 42.112 50.154 18.106 1.00 75.32 118 SER A CA 1
ATOM 838 C C . SER A 1 123 ? 42.270 48.997 19.103 1.00 76.12 118 SER A C 1
ATOM 839 O O . SER A 1 123 ? 43.172 48.190 18.966 1.00 76.21 118 SER A O 1
ATOM 842 N N . ASP A 1 124 ? 41.392 48.932 20.105 1.00 79.62 119 ASP A N 1
ATOM 843 C CA . ASP A 1 124 ? 41.432 47.912 21.162 1.00 80.13 119 ASP A CA 1
ATOM 844 C C . ASP A 1 124 ? 42.611 48.146 22.067 1.00 78.48 119 ASP A C 1
ATOM 845 O O . ASP A 1 124 ? 43.248 47.203 22.527 1.00 79.05 119 ASP A O 1
ATOM 850 N N . LYS A 1 125 ? 42.896 49.416 22.322 1.00 76.84 120 LYS A N 1
ATOM 851 C CA . LYS A 1 125 ? 44.019 49.778 23.159 1.00 76.90 120 LYS A CA 1
ATOM 852 C C . LYS A 1 125 ? 43.911 49.277 24.600 1.00 77.27 120 LYS A C 1
ATOM 853 O O . LYS A 1 125 ? 44.929 49.001 25.241 1.00 77.57 120 LYS A O 1
ATOM 859 N N . TYR A 1 126 ? 42.683 49.147 25.102 1.00 75.73 121 TYR A N 1
ATOM 860 C CA . TYR A 1 126 ? 42.461 48.683 26.469 1.00 74.47 121 TYR A CA 1
ATOM 861 C C . TYR A 1 126 ? 41.281 47.695 26.527 1.00 75.18 121 TYR A C 1
ATOM 862 O O . TYR A 1 126 ? 40.413 47.678 25.639 1.00 75.68 121 TYR A O 1
ATOM 871 N N . SER A 1 127 ? 41.271 46.866 27.569 1.00 74.98 122 SER A N 1
ATOM 872 C CA . SER A 1 127 ? 40.225 45.870 27.778 1.00 75.57 122 SER A CA 1
ATOM 873 C C . SER A 1 127 ? 38.844 46.477 28.079 1.00 76.62 122 SER A C 1
ATOM 874 O O . SER A 1 127 ? 37.818 45.856 27.799 1.00 77.41 122 SER A O 1
ATOM 877 N N . GLU A 1 128 ? 38.820 47.679 28.654 1.00 76.87 123 GLU A N 1
ATOM 878 C CA . GLU A 1 128 ? 37.569 48.353 28.994 1.00 75.08 123 GLU A CA 1
ATOM 879 C C . GLU A 1 128 ? 37.767 49.842 29.004 1.00 74.79 123 GLU A C 1
ATOM 880 O O . GLU A 1 128 ? 38.896 50.336 29.012 1.00 76.72 123 GLU A O 1
ATOM 886 N N . PHE A 1 129 ? 36.660 50.564 29.027 1.00 72.57 124 PHE A N 1
ATOM 887 C CA . PHE A 1 129 ? 36.725 52.009 29.046 1.00 70.24 124 PHE A CA 1
ATOM 888 C C . PHE A 1 129 ? 35.777 52.544 30.088 1.00 68.35 124 PHE A C 1
ATOM 889 O O . PHE A 1 129 ? 34.636 52.096 30.190 1.00 69.76 124 PHE A O 1
ATOM 897 N N . TYR A 1 130 ? 36.291 53.477 30.881 1.00 66.53 125 TYR A N 1
ATOM 898 C CA . TYR A 1 130 ? 35.534 54.168 31.914 1.00 64.99 125 TYR A CA 1
ATOM 899 C C . TYR A 1 130 ? 35.714 55.655 31.577 1.00 66.21 125 TYR A C 1
ATOM 900 O O . TYR A 1 130 ? 36.663 56.325 32.021 1.00 67.07 125 TYR A O 1
ATOM 909 N N . ILE A 1 131 ? 34.799 56.162 30.762 1.00 64.98 126 ILE A N 1
ATOM 910 C CA . ILE A 1 131 ? 34.891 57.534 30.310 1.00 64.94 126 ILE A CA 1
ATOM 911 C C . ILE A 1 131 ? 34.379 58.495 31.353 1.00 64.65 126 ILE A C 1
ATOM 912 O O . ILE A 1 131 ? 33.225 58.451 31.766 1.00 66.44 126 ILE A O 1
ATOM 917 N N . ASN A 1 132 ? 35.260 59.377 31.778 1.00 64.15 127 ASN A N 1
ATOM 918 C CA . ASN A 1 132 ? 34.910 60.337 32.791 1.00 63.80 127 ASN A CA 1
ATOM 919 C C . ASN A 1 132 ? 35.229 61.740 32.295 1.00 63.54 127 ASN A C 1
ATOM 920 O O . ASN A 1 132 ? 36.388 62.084 32.060 1.00 63.83 127 ASN A O 1
ATOM 925 N N . PHE A 1 133 ? 34.211 62.566 32.134 1.00 63.20 128 PHE A N 1
ATOM 926 C CA . PHE A 1 133 ? 34.464 63.910 31.668 1.00 65.01 128 PHE A CA 1
ATOM 927 C C . PHE A 1 133 ? 34.709 64.921 32.757 1.00 66.78 128 PHE A C 1
ATOM 928 O O . PHE A 1 133 ? 33.996 64.995 33.757 1.00 67.04 128 PHE A O 1
ATOM 936 N N . THR A 1 134 ? 35.742 65.715 32.524 1.00 69.11 129 THR A N 1
ATOM 937 C CA . THR A 1 134 ? 36.188 66.746 33.441 1.00 70.41 129 THR A CA 1
ATOM 938 C C . THR A 1 134 ? 35.036 67.658 33.914 1.00 70.51 129 THR A C 1
ATOM 939 O O . THR A 1 134 ? 34.815 67.821 35.112 1.00 70.43 129 THR A O 1
ATOM 943 N N . SER A 1 135 ? 34.290 68.249 32.992 1.00 71.40 130 SER A N 1
ATOM 944 C CA . SER A 1 135 ? 33.182 69.119 33.390 1.00 71.83 130 SER A CA 1
ATOM 945 C C . SER A 1 135 ? 31.893 68.381 33.112 1.00 72.43 130 SER A C 1
ATOM 946 O O . SER A 1 135 ? 31.437 67.590 33.934 1.00 73.82 130 SER A O 1
ATOM 949 N N . SER A 1 136 ? 31.297 68.623 31.955 1.00 72.26 131 SER A N 1
ATOM 950 C CA . SER A 1 136 ? 30.076 67.917 31.609 1.00 72.75 131 SER A CA 1
ATOM 951 C C . SER A 1 136 ? 29.966 67.807 30.096 1.00 73.70 131 SER A C 1
ATOM 952 O O . SER A 1 136 ? 30.146 68.791 29.376 1.00 74.99 131 SER A O 1
ATOM 955 N N . LEU A 1 137 ? 29.691 66.599 29.620 1.00 73.45 132 LEU A N 1
ATOM 956 C CA . LEU A 1 137 ? 29.561 66.336 28.194 1.00 74.00 132 LEU A CA 1
ATOM 957 C C . LEU A 1 137 ? 28.196 66.800 27.689 1.00 73.37 132 LEU A C 1
ATOM 958 O O . LEU A 1 137 ? 27.174 66.456 28.269 1.00 74.31 132 LEU A O 1
ATOM 963 N N . PRO A 1 138 ? 28.168 67.621 26.626 1.00 72.90 133 PRO A N 1
ATOM 964 C CA . PRO A 1 138 ? 26.917 68.128 26.039 1.00 73.90 133 PRO A CA 1
ATOM 965 C C . PRO A 1 138 ? 26.189 67.047 25.220 1.00 74.19 133 PRO A C 1
ATOM 966 O O . PRO A 1 138 ? 26.859 66.201 24.624 1.00 75.52 133 PRO A O 1
ATOM 970 N N . ARG A 1 139 ? 24.848 67.050 25.190 1.00 74.65 134 ARG A N 1
ATOM 971 C CA . ARG A 1 139 ? 24.123 66.029 24.406 1.00 75.92 134 ARG A CA 1
ATOM 972 C C . ARG A 1 139 ? 24.738 66.007 23.038 1.00 76.55 134 ARG A C 1
ATOM 973 O O . ARG A 1 139 ? 24.921 64.952 22.435 1.00 74.88 134 ARG A O 1
ATOM 981 N N . ASN A 1 140 ? 25.025 67.209 22.558 1.00 78.84 135 ASN A N 1
ATOM 982 C CA . ASN A 1 140 ? 25.639 67.428 21.269 1.00 80.56 135 ASN A CA 1
ATOM 983 C C . ASN A 1 140 ? 26.719 66.389 21.024 1.00 80.12 135 ASN A C 1
ATOM 984 O O . ASN A 1 140 ? 26.687 65.669 20.026 1.00 81.15 135 ASN A O 1
ATOM 989 N N . LEU A 1 141 ? 27.662 66.296 21.955 1.00 78.95 136 LEU A N 1
ATOM 990 C CA . LEU A 1 141 ? 28.766 65.353 21.831 1.00 77.97 136 LEU A CA 1
ATOM 991 C C . LEU A 1 141 ? 28.490 63.934 22.302 1.00 77.62 136 LEU A C 1
ATOM 992 O O . LEU A 1 141 ? 29.171 63.004 21.880 1.00 77.32 136 LEU A O 1
ATOM 997 N N . LEU A 1 142 ? 27.511 63.765 23.184 1.00 76.89 137 LEU A N 1
ATOM 998 C CA . LEU A 1 142 ? 27.142 62.440 23.675 1.00 76.51 137 LEU A CA 1
ATOM 999 C C . LEU A 1 142 ? 26.629 61.631 22.477 1.00 78.27 137 LEU A C 1
ATOM 1000 O O . LEU A 1 142 ? 27.026 60.482 22.253 1.00 76.85 137 LEU A O 1
ATOM 1005 N N . GLU A 1 143 ? 25.749 62.264 21.699 1.00 80.47 138 GLU A N 1
ATOM 1006 C CA . GLU A 1 143 ? 25.172 61.666 20.493 1.00 79.73 138 GLU A CA 1
ATOM 1007 C C . GLU A 1 143 ? 26.276 61.383 19.495 1.00 78.77 138 GLU A C 1
ATOM 1008 O O . GLU A 1 143 ? 26.292 60.328 18.859 1.00 78.85 138 GLU A O 1
ATOM 1014 N N . ASP A 1 144 ? 27.201 62.334 19.373 1.00 77.02 139 ASP A N 1
ATOM 1015 C CA . ASP A 1 144 ? 28.340 62.193 18.470 1.00 77.28 139 ASP A CA 1
ATOM 1016 C C . ASP A 1 144 ? 29.039 60.878 18.826 1.00 77.38 139 ASP A C 1
ATOM 1017 O O . ASP A 1 144 ? 28.980 59.908 18.073 1.00 78.20 139 ASP A O 1
ATOM 1022 N N . LEU A 1 145 ? 29.682 60.859 19.990 1.00 77.26 140 LEU A N 1
ATOM 1023 C CA . LEU A 1 145 ? 30.411 59.697 20.499 1.00 75.75 140 LEU A CA 1
ATOM 1024 C C . LEU A 1 145 ? 29.576 58.426 20.346 1.00 76.53 140 LEU A C 1
ATOM 1025 O O . LEU A 1 145 ? 30.090 57.371 19.976 1.00 76.68 140 LEU A O 1
ATOM 1030 N N . ALA A 1 146 ? 28.284 58.533 20.635 1.00 77.19 141 ALA A N 1
ATOM 1031 C CA . ALA A 1 146 ? 27.386 57.394 20.525 1.00 78.45 141 ALA A CA 1
ATOM 1032 C C . ALA A 1 146 ? 27.326 56.876 19.079 1.00 80.33 141 ALA A C 1
ATOM 1033 O O . ALA A 1 146 ? 27.593 55.696 18.840 1.00 80.54 141 ALA A O 1
ATOM 1035 N N . GLN A 1 147 ? 26.990 57.758 18.127 1.00 81.12 142 GLN A N 1
ATOM 1036 C CA . GLN A 1 147 ? 26.906 57.402 16.700 1.00 80.93 142 GLN A CA 1
ATOM 1037 C C . GLN A 1 147 ? 28.172 56.694 16.238 1.00 80.16 142 GLN A C 1
ATOM 1038 O O . GLN A 1 147 ? 28.103 55.623 15.646 1.00 81.04 142 GLN A O 1
ATOM 1044 N N . GLN A 1 148 ? 29.329 57.287 16.503 1.00 77.97 143 GLN A N 1
ATOM 1045 C CA . GLN A 1 148 ? 30.594 56.668 16.119 1.00 77.19 143 GLN A CA 1
ATOM 1046 C C . GLN A 1 148 ? 30.728 55.273 16.717 1.00 78.01 143 GLN A C 1
ATOM 1047 O O . GLN A 1 148 ? 31.048 54.310 16.027 1.00 79.11 143 GLN A O 1
ATOM 1053 N N . VAL A 1 149 ? 30.509 55.173 18.023 1.00 78.04 144 VAL A N 1
ATOM 1054 C CA . VAL A 1 149 ? 30.646 53.897 18.710 1.00 77.08 144 VAL A CA 1
ATOM 1055 C C . VAL A 1 149 ? 29.656 52.853 18.179 1.00 77.47 144 VAL A C 1
ATOM 1056 O O . VAL A 1 149 ? 29.977 51.666 18.127 1.00 76.84 144 VAL A O 1
ATOM 1060 N N . SER A 1 150 ? 28.472 53.306 17.764 1.00 78.25 145 SER A N 1
ATOM 1061 C CA . SER A 1 150 ? 27.417 52.413 17.272 1.00 79.79 145 SER A CA 1
ATOM 1062 C C . SER A 1 150 ? 27.856 51.497 16.135 1.00 80.95 145 SER A C 1
ATOM 1063 O O . SER A 1 150 ? 27.523 50.302 16.124 1.00 81.01 145 SER A O 1
ATOM 1066 N N . ILE A 1 151 ? 28.606 52.072 15.191 1.00 81.36 146 ILE A N 1
ATOM 1067 C CA . ILE A 1 151 ? 29.099 51.359 14.012 1.00 80.41 146 ILE A CA 1
ATOM 1068 C C . ILE A 1 151 ? 30.338 50.540 14.285 1.00 80.12 146 ILE A C 1
ATOM 1069 O O . ILE A 1 151 ? 30.964 50.036 13.367 1.00 81.65 146 ILE A O 1
ATOM 1074 N N . THR A 1 152 ? 30.686 50.431 15.564 1.00 82.43 147 THR A N 1
ATOM 1075 C CA . THR A 1 152 ? 31.813 49.624 16.032 1.00 81.95 147 THR A CA 1
ATOM 1076 C C . THR A 1 152 ? 31.089 48.409 16.593 1.00 83.23 147 THR A C 1
ATOM 1077 O O . THR A 1 152 ? 29.936 48.517 17.047 1.00 85.07 147 THR A O 1
ATOM 1081 N N . GLY A 1 153 ? 31.726 47.254 16.576 1.00 82.14 148 GLY A N 1
ATOM 1082 C CA . GLY A 1 153 ? 31.045 46.109 17.147 1.00 82.46 148 GLY A CA 1
ATOM 1083 C C . GLY A 1 153 ? 31.443 46.056 18.605 1.00 83.11 148 GLY A C 1
ATOM 1084 O O . GLY A 1 153 ? 31.215 45.058 19.281 1.00 83.27 148 GLY A O 1
ATOM 1085 N N . LYS A 1 154 ? 32.013 47.158 19.095 1.00 84.76 149 LYS A N 1
ATOM 1086 C CA . LYS A 1 154 ? 32.516 47.222 20.461 1.00 84.59 149 LYS A CA 1
ATOM 1087 C C . LYS A 1 154 ? 31.887 48.189 21.464 1.00 85.21 149 LYS A C 1
ATOM 1088 O O . LYS A 1 154 ? 32.516 48.504 22.481 1.00 85.56 149 LYS A O 1
ATOM 1094 N N . SER A 1 155 ? 30.664 48.653 21.205 1.00 85.28 150 SER A N 1
ATOM 1095 C CA . SER A 1 155 ? 29.999 49.577 22.129 1.00 85.60 150 SER A CA 1
ATOM 1096 C C . SER A 1 155 ? 29.936 48.936 23.516 1.00 85.32 150 SER A C 1
ATOM 1097 O O . SER A 1 155 ? 29.884 49.615 24.537 1.00 84.46 150 SER A O 1
ATOM 1100 N N . ASP A 1 156 ? 29.949 47.613 23.531 1.00 85.83 151 ASP A N 1
ATOM 1101 C CA . ASP A 1 156 ? 29.907 46.832 24.758 1.00 87.47 151 ASP A CA 1
ATOM 1102 C C . ASP A 1 156 ? 31.120 47.055 25.717 1.00 87.14 151 ASP A C 1
ATOM 1103 O O . ASP A 1 156 ? 31.015 46.850 26.930 1.00 86.90 151 ASP A O 1
ATOM 1108 N N . LYS A 1 157 ? 32.256 47.505 25.184 1.00 85.23 152 LYS A N 1
ATOM 1109 C CA . LYS A 1 157 ? 33.452 47.708 26.007 1.00 84.03 152 LYS A CA 1
ATOM 1110 C C . LYS A 1 157 ? 33.473 48.987 26.850 1.00 81.17 152 LYS A C 1
ATOM 1111 O O . LYS A 1 157 ? 34.300 49.128 27.751 1.00 82.18 152 LYS A O 1
ATOM 1117 N N . ILE A 1 158 ? 32.575 49.921 26.554 1.00 77.16 153 ILE A N 1
ATOM 1118 C CA . ILE A 1 158 ? 32.489 51.172 27.303 1.00 72.46 153 ILE A CA 1
ATOM 1119 C C . ILE A 1 158 ? 31.584 50.887 28.492 1.00 70.37 153 ILE A C 1
ATOM 1120 O O . ILE A 1 158 ? 30.360 50.874 28.358 1.00 69.62 153 ILE A O 1
ATOM 1125 N N . LYS A 1 159 ? 32.201 50.652 29.648 1.00 68.69 154 LYS A N 1
ATOM 1126 C CA . LYS A 1 159 ? 31.489 50.334 30.874 1.00 65.00 154 LYS A CA 1
ATOM 1127 C C . LYS A 1 159 ? 30.764 51.515 31.516 1.00 64.03 154 LYS A C 1
ATOM 1128 O O . LYS A 1 159 ? 29.744 51.336 32.179 1.00 63.41 154 LYS A O 1
ATOM 1134 N N . GLN A 1 160 ? 31.268 52.727 31.338 1.00 62.96 155 GLN A N 1
ATOM 1135 C CA . GLN A 1 160 ? 30.547 53.859 31.887 1.00 63.49 155 GLN A CA 1
ATOM 1136 C C . GLN A 1 160 ? 31.052 55.200 31.425 1.00 63.17 155 GLN A C 1
ATOM 1137 O O . GLN A 1 160 ? 32.244 55.379 31.183 1.00 64.72 155 GLN A O 1
ATOM 1143 N N . VAL A 1 161 ? 30.129 56.140 31.282 1.00 60.96 156 VAL A N 1
ATOM 1144 C CA . VAL A 1 161 ? 30.482 57.490 30.882 1.00 61.05 156 VAL A CA 1
ATOM 1145 C C . VAL A 1 161 ? 29.847 58.415 31.934 1.00 61.40 156 VAL A C 1
ATOM 1146 O O . VAL A 1 161 ? 28.647 58.362 32.191 1.00 60.99 156 VAL A O 1
ATOM 1150 N N . TYR A 1 162 ? 30.690 59.227 32.567 1.00 62.53 157 TYR A N 1
ATOM 1151 C CA . TYR A 1 162 ? 30.279 60.127 33.641 1.00 64.60 157 TYR A CA 1
ATOM 1152 C C . TYR A 1 162 ? 30.729 61.572 33.477 1.00 66.78 157 TY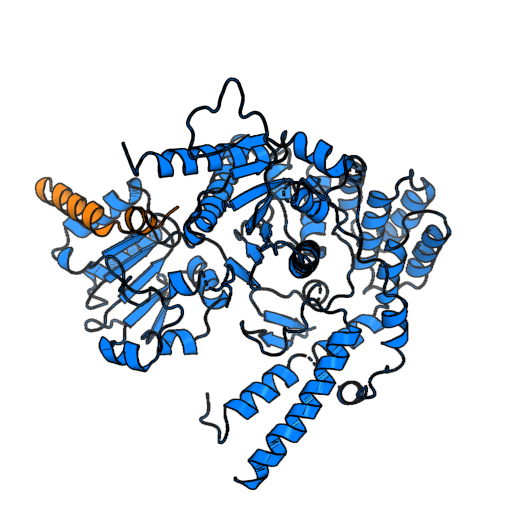R A C 1
ATOM 1153 O O . TYR A 1 162 ? 31.863 61.831 33.058 1.00 68.05 157 TYR A O 1
ATOM 1162 N N . ASP A 1 163 ? 29.843 62.502 33.831 1.00 68.92 158 ASP A N 1
ATOM 1163 C CA . ASP A 1 163 ? 30.178 63.923 33.856 1.00 72.32 158 ASP A CA 1
ATOM 1164 C C . ASP A 1 163 ? 30.566 64.048 35.328 1.00 72.44 158 ASP A C 1
ATOM 1165 O O . ASP A 1 163 ? 29.738 63.871 36.223 1.00 72.77 158 ASP A O 1
ATOM 1170 N N . GLN A 1 164 ? 31.824 64.347 35.587 1.00 72.45 159 GLN A N 1
ATOM 1171 C CA . GLN A 1 164 ? 32.293 64.390 36.955 1.00 73.29 159 GLN A CA 1
ATOM 1172 C C . GLN A 1 164 ? 32.192 65.725 37.717 1.00 73.62 159 GLN A C 1
ATOM 1173 O O . GLN A 1 164 ? 32.268 65.747 38.956 1.00 75.13 159 GLN A O 1
ATOM 1179 N N . TYR A 1 165 ? 32.008 66.821 36.981 1.00 72.28 160 TYR A N 1
ATOM 1180 C CA . TYR A 1 165 ? 31.930 68.173 37.547 1.00 70.69 160 TYR A CA 1
ATOM 1181 C C . TYR A 1 165 ? 33.083 68.487 38.492 1.00 70.83 160 TYR A C 1
ATOM 1182 O O . TYR A 1 165 ? 32.881 68.781 39.673 1.00 72.28 160 TYR A O 1
ATOM 1191 N N . LEU A 1 166 ? 34.299 68.409 37.966 1.00 69.39 161 LEU A N 1
ATOM 1192 C CA . LEU A 1 166 ? 35.492 68.718 38.744 1.00 68.61 161 LEU A CA 1
ATOM 1193 C C . LEU A 1 166 ? 36.331 69.684 37.941 1.00 69.62 161 LEU A C 1
ATOM 1194 O O . LEU A 1 166 ? 37.561 69.578 37.904 1.00 70.56 161 LEU A O 1
ATOM 1199 N N . ASP A 1 167 ? 35.659 70.634 37.299 1.00 68.56 162 ASP A N 1
ATOM 1200 C CA . ASP A 1 167 ? 36.342 71.608 36.466 1.00 68.09 162 ASP A CA 1
ATOM 1201 C C . ASP A 1 167 ? 36.895 72.823 37.211 1.00 66.68 162 ASP A C 1
ATOM 1202 O O . ASP A 1 167 ? 36.445 73.944 37.007 1.00 66.77 162 ASP A O 1
ATOM 1207 N N . PHE A 1 168 ? 37.882 72.591 38.065 1.00 66.43 163 PHE A N 1
ATOM 1208 C CA . PHE A 1 168 ? 38.540 73.654 38.821 1.00 67.02 163 PHE A CA 1
ATOM 1209 C C . PHE A 1 168 ? 39.745 73.081 39.547 1.00 67.89 163 PHE A C 1
ATOM 1210 O O . PHE A 1 168 ? 39.876 71.866 39.713 1.00 68.57 163 PHE A O 1
ATOM 1218 N N . ILE A 1 169 ? 40.637 73.963 39.962 1.00 68.49 164 ILE A N 1
ATOM 1219 C CA . ILE A 1 169 ? 41.828 73.547 40.669 1.00 69.68 164 ILE A CA 1
ATOM 1220 C C . ILE A 1 169 ? 41.763 74.006 42.121 1.00 69.61 164 ILE A C 1
ATOM 1221 O O . ILE A 1 169 ? 41.409 75.151 42.394 1.00 70.28 164 ILE A O 1
ATOM 1226 N N . VAL A 1 170 ? 42.083 73.113 43.048 1.00 69.23 165 VAL A N 1
ATOM 1227 C CA . VAL A 1 170 ? 42.083 73.490 44.448 1.00 69.66 165 VAL A CA 1
ATOM 1228 C C . VAL A 1 170 ? 43.531 73.582 44.900 1.00 70.31 165 VAL A C 1
ATOM 1229 O O . VAL A 1 170 ? 44.172 72.570 45.166 1.00 71.09 165 VAL A O 1
ATOM 1233 N N . THR A 1 171 ? 44.040 74.809 44.960 1.00 71.41 166 THR A N 1
ATOM 1234 C CA . THR A 1 171 ? 45.418 75.105 45.358 1.00 74.51 166 THR A CA 1
ATOM 1235 C C . THR A 1 171 ? 45.753 74.784 46.833 1.00 75.17 166 THR A C 1
ATOM 1236 O O . THR A 1 171 ? 46.587 73.924 47.129 1.00 78.28 166 THR A O 1
ATOM 1240 N N . GLU A 1 172 ? 45.129 75.516 47.749 1.00 75.53 167 GLU A N 1
ATOM 1241 C CA . GLU A 1 172 ? 45.322 75.313 49.176 1.00 74.45 167 GLU A CA 1
ATOM 1242 C C . GLU A 1 172 ? 44.007 74.657 49.629 1.00 73.25 167 GLU A C 1
ATOM 1243 O O . GLU A 1 172 ? 43.078 74.523 48.833 1.00 72.87 167 GLU A O 1
ATOM 1249 N N . PRO A 1 173 ? 43.907 74.247 50.906 1.00 71.92 168 PRO A N 1
ATOM 1250 C CA . PRO A 1 173 ? 42.700 73.601 51.438 1.00 72.01 168 PRO A CA 1
ATOM 1251 C C . PRO A 1 173 ? 41.359 74.233 51.123 1.00 71.08 168 PRO A C 1
ATOM 1252 O O . PRO A 1 173 ? 40.356 73.527 51.005 1.00 70.51 168 PRO A O 1
ATOM 1256 N N . GLU A 1 174 ? 41.332 75.555 50.990 1.00 70.91 169 GLU A N 1
ATOM 1257 C CA . GLU A 1 174 ? 40.074 76.253 50.707 1.00 71.37 169 GLU A CA 1
ATOM 1258 C C . GLU A 1 174 ? 40.169 77.325 49.613 1.00 70.12 169 GLU A C 1
ATOM 1259 O O . GLU A 1 174 ? 39.294 78.192 49.491 1.00 70.68 169 GLU A O 1
ATOM 1265 N N . LEU A 1 175 ? 41.227 77.240 48.816 1.00 67.85 170 LEU A N 1
ATOM 1266 C CA . LEU A 1 175 ? 41.469 78.165 47.724 1.00 66.24 170 LEU A CA 1
ATOM 1267 C C . LEU A 1 175 ? 41.240 77.421 46.426 1.00 65.70 170 LEU A C 1
ATOM 1268 O O . LEU A 1 175 ? 41.821 76.360 46.220 1.00 66.23 170 LEU A O 1
ATOM 1273 N N . PHE A 1 176 ? 40.409 77.963 45.548 1.00 65.40 171 PHE A N 1
ATOM 1274 C CA . PHE A 1 176 ? 40.174 77.316 44.272 1.00 65.78 171 PHE A CA 1
ATOM 1275 C C . PHE A 1 176 ? 40.215 78.318 43.140 1.00 67.19 171 PHE A C 1
ATOM 1276 O O . PHE A 1 176 ? 40.042 79.513 43.348 1.00 68.06 171 PHE A O 1
ATOM 1284 N N . SER A 1 177 ? 40.480 77.828 41.939 1.00 69.45 172 SER A N 1
ATOM 1285 C CA . SER A 1 177 ? 40.567 78.701 40.780 1.00 70.16 172 SER A CA 1
ATOM 1286 C C . SER A 1 177 ? 39.901 78.088 39.571 1.00 71.15 172 SER A C 1
ATOM 1287 O O . SER A 1 177 ? 39.916 76.874 39.402 1.00 71.83 172 SER A O 1
ATOM 1290 N N . LEU A 1 178 ? 39.299 78.919 38.736 1.00 71.52 173 LEU A N 1
ATOM 1291 C CA . LEU A 1 178 ? 38.662 78.401 37.535 1.00 73.31 173 LEU A CA 1
ATOM 1292 C C . LEU A 1 178 ? 39.697 78.416 36.408 1.00 75.17 173 LEU A C 1
ATOM 1293 O O . LEU A 1 178 ? 39.409 78.049 35.266 1.00 76.39 173 LEU A O 1
ATOM 1298 N N . GLU A 1 179 ? 40.914 78.828 36.741 1.00 76.40 174 GLU A N 1
ATOM 1299 C CA . GLU A 1 179 ? 41.970 78.870 35.748 1.00 77.54 174 GLU A CA 1
ATOM 1300 C C . GLU A 1 179 ? 41.577 79.675 34.507 1.00 78.34 174 GLU A C 1
ATOM 1301 O O . GLU A 1 179 ? 41.993 79.355 33.389 1.00 80.15 174 GLU A O 1
ATOM 1307 N N . ILE A 1 180 ? 40.780 80.719 34.703 1.00 76.73 175 ILE A N 1
ATOM 1308 C CA . ILE A 1 180 ? 40.351 81.577 33.604 1.00 75.21 175 ILE A CA 1
ATOM 1309 C C . ILE A 1 180 ? 41.128 82.876 33.729 1.00 77.46 175 ILE A C 1
ATOM 1310 O O . ILE A 1 180 ? 40.617 83.865 34.248 1.00 78.48 175 ILE A O 1
ATOM 1315 N N . SER A 1 181 ? 42.374 82.853 33.259 1.00 80.93 176 SER A N 1
ATOM 1316 C CA . SER A 1 181 ? 43.295 84.003 33.313 1.00 84.04 176 SER A CA 1
ATOM 1317 C C . SER A 1 181 ? 42.841 85.250 32.564 1.00 84.17 176 SER A C 1
ATOM 1318 O O . SER A 1 181 ? 42.091 85.170 31.583 1.00 82.58 176 SER A O 1
ATOM 1321 N N . ASN A 1 182 ? 43.323 86.400 33.031 1.00 85.02 177 ASN A N 1
ATOM 1322 C CA . ASN A 1 182 ? 42.971 87.685 32.439 1.00 87.71 177 ASN A CA 1
ATOM 1323 C C . ASN A 1 182 ? 41.458 87.842 32.291 1.00 88.08 177 ASN A C 1
ATOM 1324 O O . ASN A 1 182 ? 40.923 87.860 31.184 1.00 88.86 177 ASN A O 1
ATOM 1329 N N . ALA A 1 183 ? 40.765 87.960 33.413 1.00 87.61 178 ALA A N 1
ATOM 1330 C CA . ALA A 1 183 ? 39.325 88.106 33.366 1.00 86.42 178 ALA A CA 1
ATOM 1331 C C . ALA A 1 183 ? 38.944 89.562 33.575 1.00 85.64 178 ALA A C 1
ATOM 1332 O O . ALA A 1 183 ? 38.032 90.080 32.911 1.00 85.06 178 ALA A O 1
ATOM 1334 N N . TYR A 1 184 ? 39.649 90.228 34.489 1.00 84.48 179 TYR A N 1
ATOM 1335 C CA . TYR A 1 184 ? 39.335 91.616 34.761 1.00 83.37 179 TYR A CA 1
ATOM 1336 C C . TYR A 1 184 ? 39.462 92.423 33.483 1.00 83.61 179 TYR A C 1
ATOM 1337 O O . TYR A 1 184 ? 38.655 93.321 33.227 1.00 83.67 179 TYR A O 1
ATOM 1346 N N . LEU A 1 185 ? 40.482 92.085 32.692 1.00 82.63 180 LEU A N 1
ATOM 1347 C CA . LEU A 1 185 ? 40.752 92.731 31.412 1.00 80.38 180 LEU A CA 1
ATOM 1348 C C . LEU A 1 185 ? 39.609 92.410 30.447 1.00 79.42 180 LEU A C 1
ATOM 1349 O O . LEU A 1 185 ? 38.868 93.290 30.017 1.00 78.53 180 LEU A O 1
ATOM 1354 N N . THR A 1 186 ? 39.468 91.136 30.117 1.00 79.57 181 THR A N 1
ATOM 1355 C CA . THR A 1 186 ? 38.425 90.715 29.200 1.00 80.90 181 THR A CA 1
ATOM 1356 C C . THR A 1 186 ? 37.083 91.360 29.491 1.00 82.81 181 THR A C 1
ATOM 1357 O O . THR A 1 186 ? 36.367 91.753 28.566 1.00 84.12 181 THR A O 1
ATOM 1361 N N . LEU A 1 187 ? 36.748 91.471 30.776 1.00 83.69 182 LEU A N 1
ATOM 1362 C CA . LEU A 1 187 ? 35.453 92.019 31.197 1.00 84.15 182 LEU A CA 1
ATOM 1363 C C . LEU A 1 187 ? 35.306 93.530 31.155 1.00 85.41 182 LEU A C 1
ATOM 1364 O O . LEU A 1 187 ? 34.192 94.032 31.033 1.00 83.77 182 LEU A O 1
ATOM 1369 N N . ASN A 1 188 ? 36.415 94.253 31.262 1.00 87.84 183 ASN A N 1
ATOM 1370 C CA . ASN A 1 188 ? 36.343 95.703 31.236 1.00 91.55 183 ASN A CA 1
ATOM 1371 C C . ASN A 1 188 ? 36.955 96.350 29.999 1.00 94.66 183 ASN A C 1
ATOM 1372 O O . ASN A 1 188 ? 36.859 97.569 29.832 1.00 95.41 183 ASN A O 1
ATOM 1377 N N . ASP A 1 189 ? 37.591 95.548 29.143 1.00 98.52 184 ASP A N 1
ATOM 1378 C CA . ASP A 1 189 ? 38.174 96.067 27.901 1.00 100.79 184 ASP A CA 1
ATOM 1379 C C . ASP A 1 189 ? 37.003 96.507 27.022 1.00 101.87 184 ASP A C 1
ATOM 1380 O O . ASP A 1 189 ? 36.113 95.701 26.713 1.00 101.49 184 ASP A O 1
ATOM 1385 N N . PRO A 1 190 ? 36.997 97.789 26.598 1.00 102.81 185 PRO A N 1
ATOM 1386 C CA . PRO A 1 190 ? 35.933 98.350 25.758 1.00 103.09 185 PRO A CA 1
ATOM 1387 C C . PRO A 1 190 ? 35.835 97.583 24.449 1.00 103.74 185 PRO A C 1
ATOM 1388 O O . PRO A 1 190 ? 34.751 97.458 23.860 1.00 102.83 185 PRO A O 1
ATOM 1392 N N . LYS A 1 191 ? 36.981 97.056 24.018 1.00 104.10 186 LYS A N 1
ATOM 1393 C CA . LYS A 1 191 ? 37.066 96.291 22.781 1.00 104.74 186 LYS A CA 1
ATOM 1394 C C . LYS A 1 191 ? 36.169 95.064 22.848 1.00 105.58 186 LYS A C 1
ATOM 1395 O O . LYS A 1 191 ? 35.319 94.874 21.984 1.00 106.05 186 LYS A O 1
ATOM 1397 N N . THR A 1 192 ? 36.356 94.250 23.884 1.00 106.70 187 THR A N 1
ATOM 1398 C CA . THR A 1 192 ? 35.572 93.029 24.095 1.00 107.32 187 THR A CA 1
ATOM 1399 C C . THR A 1 192 ? 34.110 93.108 23.626 1.00 107.43 187 THR A C 1
ATOM 1400 O O . THR A 1 192 ? 33.399 94.069 23.920 1.00 107.42 187 THR A O 1
ATOM 1404 N N . THR A 1 193 ? 33.684 92.080 22.894 1.00 107.82 188 THR A N 1
ATOM 1405 C CA . THR A 1 193 ? 32.330 91.981 22.353 1.00 109.01 188 THR A CA 1
ATOM 1406 C C . THR A 1 193 ? 31.306 91.935 23.479 1.00 109.29 188 THR A C 1
ATOM 1407 O O . THR A 1 193 ? 31.655 91.754 24.643 1.00 110.43 188 THR A O 1
ATOM 1411 N N . GLU A 1 194 ? 30.037 92.102 23.123 1.00 109.37 189 GLU A N 1
ATOM 1412 C CA . GLU A 1 194 ? 28.960 92.011 24.097 1.00 109.09 189 GLU A CA 1
ATOM 1413 C C . GLU A 1 194 ? 28.591 90.524 24.084 1.00 109.98 189 GLU A C 1
ATOM 1414 O O . GLU A 1 194 ? 27.689 90.075 24.793 1.00 111.20 189 GLU A O 1
ATOM 1416 N N . GLU A 1 195 ? 29.320 89.769 23.264 1.00 110.09 190 GLU A N 1
ATOM 1417 C CA . GLU A 1 195 ? 29.114 88.335 23.113 1.00 109.15 190 GLU A CA 1
ATOM 1418 C C . GLU A 1 195 ? 30.210 87.604 23.869 1.00 108.62 190 GLU A C 1
ATOM 1419 O O . GLU A 1 195 ? 29.940 86.632 24.578 1.00 108.03 190 GLU A O 1
ATOM 1421 N N . GLU A 1 196 ? 31.448 88.074 23.708 1.00 108.14 191 GLU A N 1
ATOM 1422 C CA . GLU A 1 196 ? 32.591 87.477 24.398 1.00 108.27 191 GLU A CA 1
ATOM 1423 C C . GLU A 1 196 ? 32.314 87.517 25.902 1.00 107.07 191 GLU A C 1
ATOM 1424 O O . GLU A 1 196 ? 32.606 86.563 26.637 1.00 107.26 191 GLU A O 1
ATOM 1430 N N . ILE A 1 197 ? 31.747 88.636 26.347 1.00 104.15 192 ILE A N 1
ATOM 1431 C CA . ILE A 1 197 ? 31.415 88.825 27.749 1.00 100.77 192 ILE A CA 1
ATOM 1432 C C . ILE A 1 197 ? 30.393 87.801 28.215 1.00 99.87 192 ILE A C 1
ATOM 1433 O O . ILE A 1 197 ? 30.608 87.113 29.208 1.00 99.94 192 ILE A O 1
ATOM 1438 N N . THR A 1 198 ? 29.282 87.693 27.500 1.00 98.49 193 THR A N 1
ATOM 1439 C CA . THR A 1 198 ? 28.265 86.733 27.888 1.00 98.20 193 THR A CA 1
ATOM 1440 C C . THR A 1 198 ? 28.838 85.312 27.959 1.00 98.11 193 THR A C 1
ATOM 1441 O O . THR A 1 198 ? 28.529 84.543 28.878 1.00 99.40 193 THR A O 1
ATOM 1445 N N . GLY A 1 199 ? 29.686 84.978 26.991 1.00 96.12 194 GLY A N 1
ATOM 1446 C CA . GLY A 1 199 ? 30.308 83.663 26.956 1.00 92.78 194 GLY A CA 1
ATOM 1447 C C . GLY A 1 199 ? 31.210 83.417 28.150 1.00 89.97 194 GLY A C 1
ATOM 1448 O O . GLY A 1 199 ? 31.222 82.325 28.723 1.00 89.10 194 GLY A O 1
ATOM 1449 N N . LEU A 1 200 ? 31.975 84.441 28.513 1.00 87.65 195 LEU A N 1
ATOM 1450 C CA . LEU A 1 200 ? 32.876 84.375 29.660 1.00 85.49 195 LEU A CA 1
ATOM 1451 C C . LEU A 1 200 ? 32.040 84.121 30.907 1.00 86.30 195 LEU A C 1
ATOM 1452 O O . LEU A 1 200 ? 32.279 83.171 31.649 1.00 86.76 195 LEU A O 1
ATOM 1457 N N . CYS A 1 201 ? 31.074 84.998 31.150 1.00 85.83 196 CYS A N 1
ATOM 1458 C CA . CYS A 1 201 ? 30.201 84.845 32.302 1.00 86.93 196 CYS A CA 1
ATOM 1459 C C . CYS A 1 201 ? 29.635 83.436 32.373 1.00 86.91 196 CYS A C 1
ATOM 1460 O O . CYS A 1 201 ? 29.619 82.809 33.437 1.00 88.64 196 CYS A O 1
ATOM 1463 N N . ALA A 1 202 ? 29.171 82.941 31.234 1.00 85.59 197 ALA A N 1
ATOM 1464 C CA . ALA A 1 202 ? 28.623 81.603 31.166 1.00 83.91 197 ALA A CA 1
ATOM 1465 C C . ALA A 1 202 ? 29.618 80.555 31.669 1.00 82.99 197 ALA A C 1
ATOM 1466 O O . ALA A 1 202 ? 29.221 79.614 32.345 1.00 83.28 197 ALA A O 1
ATOM 1468 N N . ASN A 1 203 ? 30.901 80.704 31.335 1.00 82.12 198 ASN A N 1
ATOM 1469 C CA . ASN A 1 203 ? 31.919 79.747 31.791 1.00 82.44 198 ASN A CA 1
ATOM 1470 C C . ASN A 1 203 ? 32.142 79.851 33.284 1.00 80.53 198 ASN A C 1
ATOM 1471 O O . ASN A 1 203 ? 32.198 78.839 33.978 1.00 81.22 198 ASN A O 1
ATOM 1476 N N . ILE A 1 204 ? 32.300 81.076 33.775 1.00 77.36 199 ILE A N 1
ATOM 1477 C CA . ILE A 1 204 ? 32.480 81.294 35.199 1.00 73.49 199 ILE A CA 1
ATOM 1478 C C . ILE A 1 204 ? 31.278 80.672 35.928 1.00 71.78 199 ILE A C 1
ATOM 1479 O O . ILE A 1 204 ? 31.447 79.965 36.915 1.00 70.53 199 ILE A O 1
ATOM 1484 N N . ALA A 1 205 ? 30.071 80.929 35.427 1.00 71.07 200 ALA A N 1
ATOM 1485 C CA . ALA A 1 205 ? 28.850 80.376 36.011 1.00 71.93 200 ALA A CA 1
ATOM 1486 C C . ALA A 1 205 ? 28.974 78.862 36.129 1.00 74.46 200 ALA A C 1
ATOM 1487 O O . ALA A 1 205 ? 28.517 78.271 37.102 1.00 77.09 200 ALA A O 1
ATOM 1489 N N . ASP A 1 206 ? 29.588 78.237 35.127 1.00 76.84 201 ASP A N 1
ATOM 1490 C CA . ASP A 1 206 ? 29.801 76.785 35.109 1.00 77.56 201 ASP A CA 1
ATOM 1491 C C . ASP A 1 206 ? 30.838 76.333 36.139 1.00 75.63 201 ASP A C 1
ATOM 1492 O O . ASP A 1 206 ? 30.658 75.318 36.808 1.00 76.41 201 ASP A O 1
ATOM 1497 N N . GLY A 1 207 ? 31.939 77.080 36.228 1.00 74.06 202 GLY A N 1
ATOM 1498 C CA . GLY A 1 207 ? 32.995 76.769 37.174 1.00 71.21 202 GLY A CA 1
ATOM 1499 C C . GLY A 1 207 ? 32.350 76.707 38.533 1.00 70.17 202 GLY A C 1
ATOM 1500 O O . GLY A 1 207 ? 32.420 75.687 39.227 1.00 69.76 202 GLY A O 1
ATOM 1501 N N . LEU A 1 208 ? 31.684 77.796 38.902 1.00 69.18 203 LEU A N 1
ATOM 1502 C CA . LEU A 1 208 ? 31.016 77.850 40.187 1.00 67.95 203 LEU A CA 1
ATOM 1503 C C . LEU A 1 208 ? 30.135 76.629 40.333 1.00 67.96 203 LEU A C 1
ATOM 1504 O O . LEU A 1 208 ? 30.300 75.848 41.274 1.00 69.55 203 LEU A O 1
ATOM 1509 N N . PHE A 1 209 ? 29.225 76.447 39.383 1.00 66.50 204 PHE A N 1
ATOM 1510 C CA . PHE A 1 209 ? 28.327 75.310 39.429 1.00 65.70 204 PHE A CA 1
ATOM 1511 C C . PHE A 1 209 ? 29.104 74.036 39.710 1.00 66.01 204 PHE A C 1
ATOM 1512 O O . PHE A 1 209 ? 28.676 73.209 40.509 1.00 66.15 204 PHE A O 1
ATOM 1520 N N . ASN A 1 210 ? 30.243 73.880 39.040 1.00 67.29 205 ASN A N 1
ATOM 1521 C CA . ASN A 1 210 ? 31.094 72.706 39.229 1.00 68.73 205 ASN A CA 1
ATOM 1522 C C . ASN A 1 210 ? 31.535 72.562 40.672 1.00 68.57 205 ASN A C 1
ATOM 1523 O O . ASN A 1 210 ? 31.619 71.450 41.191 1.00 68.96 205 ASN A O 1
ATOM 1528 N N . THR A 1 211 ? 31.849 73.696 41.299 1.00 68.91 206 THR A N 1
ATOM 1529 C CA . THR A 1 211 ? 32.252 73.753 42.705 1.00 67.53 206 THR A CA 1
ATOM 1530 C C . THR A 1 211 ? 31.053 73.393 43.579 1.00 66.46 206 THR A C 1
ATOM 1531 O O . THR A 1 211 ? 31.073 72.420 44.333 1.00 65.52 206 THR A O 1
ATOM 1535 N N . VAL A 1 212 ? 30.000 74.187 43.467 1.00 65.13 207 VAL A N 1
ATOM 1536 C CA . VAL A 1 212 ? 28.788 73.940 44.229 1.00 67.32 207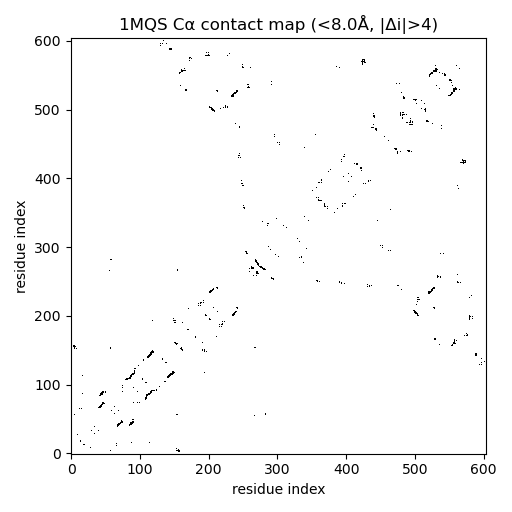 VAL A CA 1
ATOM 1537 C C . VAL A 1 212 ? 28.363 72.455 44.305 1.00 69.97 207 VAL A C 1
ATOM 1538 O O . VAL A 1 212 ? 28.026 71.944 45.386 1.00 70.88 207 VAL A O 1
ATOM 1542 N N . LEU A 1 213 ? 28.355 71.768 43.161 1.00 72.71 208 LEU A N 1
ATOM 1543 C CA . LEU A 1 213 ? 27.960 70.357 43.131 1.00 73.01 208 LEU A CA 1
ATOM 1544 C C . LEU A 1 213 ? 28.927 69.512 43.941 1.00 73.63 208 LEU A C 1
ATOM 1545 O O . LEU A 1 213 ? 28.520 68.509 44.531 1.00 75.49 208 LEU A O 1
ATOM 1550 N N . THR A 1 214 ? 30.203 69.903 43.962 1.00 73.50 209 THR A N 1
ATOM 1551 C CA . THR A 1 214 ? 31.207 69.158 44.726 1.00 75.22 209 THR A CA 1
ATOM 1552 C C . THR A 1 214 ? 30.899 69.263 46.230 1.00 77.89 209 THR A C 1
ATOM 1553 O O . THR A 1 214 ? 31.055 68.298 46.984 1.00 77.01 209 THR A O 1
ATOM 1557 N N . ILE A 1 215 ? 30.457 70.451 46.643 1.00 81.37 210 ILE A N 1
ATOM 1558 C CA . ILE A 1 215 ? 30.098 70.755 48.028 1.00 83.25 210 ILE A CA 1
ATOM 1559 C C . ILE A 1 215 ? 28.861 69.970 48.459 1.00 84.59 210 ILE A C 1
ATOM 1560 O O . ILE A 1 215 ? 28.674 69.691 49.645 1.00 85.42 210 ILE A O 1
ATOM 1565 N N . ASN A 1 216 ? 28.021 69.631 47.483 1.00 85.82 211 ASN A N 1
ATOM 1566 C CA . ASN A 1 216 ? 26.765 68.911 47.726 1.00 87.95 211 ASN A CA 1
ATOM 1567 C C . ASN A 1 216 ? 25.871 69.703 48.656 1.00 86.50 211 ASN A C 1
ATOM 1568 O O . ASN A 1 216 ? 25.338 69.176 49.629 1.00 87.17 211 ASN A O 1
ATOM 1573 N N . SER A 1 217 ? 25.723 70.979 48.328 1.00 85.30 212 SER A N 1
ATOM 1574 C CA . SER A 1 217 ? 24.908 71.915 49.078 1.00 83.88 212 SER A CA 1
ATOM 1575 C C . SER A 1 217 ? 24.403 72.965 48.082 1.00 82.37 212 SER A C 1
ATOM 1576 O O . SER A 1 217 ? 25.194 73.517 47.322 1.00 82.34 212 SER A O 1
ATOM 1579 N N . ILE A 1 218 ? 23.094 73.215 48.050 1.00 80.09 213 ILE A N 1
ATOM 1580 C CA . ILE A 1 218 ? 22.558 74.240 47.152 1.00 79.63 213 ILE A CA 1
ATOM 1581 C C . ILE A 1 218 ? 22.465 75.512 47.969 1.00 79.46 213 ILE A C 1
ATOM 1582 O O . ILE A 1 218 ? 21.479 75.729 48.678 1.00 81.38 213 ILE A O 1
ATOM 1587 N N . PRO A 1 219 ? 23.476 76.390 47.853 1.00 78.23 214 PRO A N 1
ATOM 1588 C CA . PRO A 1 219 ? 23.565 77.656 48.586 1.00 78.62 214 PRO A CA 1
ATOM 1589 C C . PRO A 1 219 ? 22.646 78.795 48.154 1.00 77.60 214 PRO A C 1
ATOM 1590 O O . PRO A 1 219 ? 21.978 78.738 47.124 1.00 79.71 214 PRO A O 1
ATOM 1594 N N . ILE A 1 220 ? 22.609 79.834 48.973 1.00 75.86 215 ILE A N 1
ATOM 1595 C CA . ILE A 1 220 ? 21.858 81.018 48.620 1.00 74.23 215 ILE A CA 1
ATOM 1596 C C . ILE A 1 220 ? 22.907 81.866 47.902 1.00 72.84 215 ILE A C 1
ATOM 1597 O O . ILE A 1 220 ? 24.041 82.000 48.371 1.00 73.28 215 ILE A O 1
ATOM 1602 N N . ILE A 1 221 ? 22.559 82.410 46.747 1.00 70.14 216 ILE A N 1
ATOM 1603 C CA . ILE A 1 221 ? 23.516 83.222 46.008 1.00 68.23 216 ILE A CA 1
ATOM 1604 C C . ILE A 1 221 ? 23.352 84.670 46.449 1.00 67.73 216 ILE A C 1
ATOM 1605 O O . ILE A 1 221 ? 22.236 85.167 46.539 1.00 68.63 216 ILE A O 1
ATOM 1610 N N . ARG A 1 222 ? 24.457 85.332 46.765 1.00 66.29 217 ARG A N 1
ATOM 1611 C CA . ARG A 1 222 ? 24.423 86.738 47.165 1.00 67.55 217 ARG A CA 1
ATOM 1612 C C . ARG A 1 222 ? 25.493 87.373 46.337 1.00 67.87 217 ARG A C 1
ATOM 1613 O O . ARG A 1 222 ? 26.601 86.848 46.272 1.00 70.09 217 ARG A O 1
ATOM 1621 N N . ALA A 1 223 ? 25.172 88.477 45.676 1.00 68.13 218 ALA A N 1
ATOM 1622 C CA . ALA A 1 223 ? 26.160 89.124 44.829 1.00 68.66 218 ALA A CA 1
ATOM 1623 C C . ALA A 1 223 ? 25.961 90.620 44.692 1.00 69.20 218 ALA A C 1
ATOM 1624 O O . ALA A 1 223 ? 24.837 91.114 44.738 1.00 69.81 218 ALA A O 1
ATOM 1626 N N . ALA A 1 224 ? 27.067 91.335 44.527 1.00 67.75 219 ALA A N 1
ATOM 1627 C CA . ALA A 1 224 ? 27.014 92.770 44.348 1.00 68.04 219 ALA A CA 1
ATOM 1628 C C . ALA A 1 224 ? 26.352 93.057 42.983 1.00 69.85 219 ALA A C 1
ATOM 1629 O O . ALA A 1 224 ? 26.707 92.460 41.955 1.00 69.19 219 ALA A O 1
ATOM 1631 N N . LYS A 1 225 ? 25.383 93.965 42.976 1.00 71.69 220 LYS A N 1
ATOM 1632 C CA . LYS A 1 225 ? 24.670 94.319 41.752 1.00 73.42 220 LYS A CA 1
ATOM 1633 C C . LYS A 1 225 ? 25.439 95.266 40.825 1.00 74.46 220 LYS A C 1
ATOM 1634 O O . LYS A 1 225 ? 26.425 95.893 41.231 1.00 75.10 220 LYS A O 1
ATOM 1640 N N . GLY A 1 226 ? 24.978 95.360 39.577 1.00 75.39 221 GLY A N 1
ATOM 1641 C CA . GLY A 1 226 ? 25.598 96.255 38.611 1.00 77.22 221 GLY A CA 1
ATOM 1642 C C . GLY A 1 226 ? 26.564 95.671 37.591 1.00 78.70 221 GLY A C 1
ATOM 1643 O O . GLY A 1 226 ? 26.432 95.944 36.396 1.00 80.31 221 GLY A O 1
ATOM 1644 N N . GLY A 1 227 ? 27.540 94.886 38.043 1.00 78.52 222 GLY A N 1
ATOM 1645 C CA . GLY A 1 227 ? 28.498 94.320 37.113 1.00 76.98 222 GLY A CA 1
ATOM 1646 C C . GLY A 1 227 ? 28.434 92.821 36.863 1.00 76.87 222 GLY A C 1
ATOM 1647 O O . GLY A 1 227 ? 27.406 92.176 37.096 1.00 78.50 222 GLY A O 1
ATOM 1648 N N . PRO A 1 228 ? 29.545 92.241 36.374 1.00 75.12 223 PRO A N 1
ATOM 1649 C CA . PRO A 1 228 ? 29.734 90.821 36.054 1.00 74.48 223 PRO A CA 1
ATOM 1650 C C . PRO A 1 228 ? 29.179 89.885 37.132 1.00 75.00 223 PRO A C 1
ATOM 1651 O O . PRO A 1 228 ? 28.367 89.002 36.837 1.00 75.88 223 PRO A O 1
ATOM 1655 N N . ALA A 1 229 ? 29.630 90.089 38.373 1.00 73.82 224 ALA A N 1
ATOM 1656 C CA . ALA A 1 229 ? 29.213 89.280 39.514 1.00 72.03 224 ALA A CA 1
ATOM 1657 C C . ALA A 1 229 ? 27.708 89.028 39.515 1.00 72.05 224 ALA A C 1
ATOM 1658 O O . ALA A 1 229 ? 27.262 87.926 39.827 1.00 72.11 224 ALA A O 1
ATOM 1660 N N . GLU A 1 230 ? 26.921 90.037 39.156 1.00 72.05 225 GLU A N 1
ATOM 1661 C CA . GLU A 1 230 ? 25.468 89.862 39.112 1.00 72.39 225 GLU A CA 1
ATOM 1662 C C . GLU A 1 230 ? 25.057 88.888 37.989 1.00 73.40 225 GLU A C 1
ATOM 1663 O O . GLU A 1 230 ? 24.328 87.914 38.220 1.00 73.15 225 GLU A O 1
ATOM 1669 N N . ILE A 1 231 ? 25.528 89.165 36.774 1.00 72.08 226 ILE A N 1
ATOM 1670 C CA . ILE A 1 231 ? 25.245 88.333 35.606 1.00 70.26 226 ILE A CA 1
ATOM 1671 C C . ILE A 1 231 ? 25.516 86.886 35.958 1.00 69.75 226 ILE A C 1
ATOM 1672 O O . ILE A 1 231 ? 24.659 86.011 35.792 1.00 69.93 226 ILE A O 1
ATOM 1677 N N . ILE A 1 232 ? 26.735 86.651 36.436 1.00 69.20 227 ILE A N 1
ATOM 1678 C CA . ILE A 1 232 ? 27.178 85.322 36.840 1.00 67.98 227 ILE A CA 1
ATOM 1679 C C . ILE A 1 232 ? 26.265 84.783 37.940 1.00 69.75 227 ILE A C 1
ATOM 1680 O O . ILE A 1 232 ? 25.948 83.594 37.960 1.00 71.02 227 ILE A O 1
ATOM 1685 N N . ALA A 1 233 ? 25.841 85.655 38.849 1.00 69.95 228 ALA A N 1
ATOM 1686 C CA . ALA A 1 233 ? 24.988 85.224 39.935 1.00 71.15 228 ALA A CA 1
ATOM 1687 C C . ALA A 1 233 ? 23.653 84.773 39.391 1.00 72.04 228 ALA A C 1
ATOM 1688 O O . ALA A 1 233 ? 23.172 83.698 39.728 1.00 73.27 228 ALA A O 1
ATOM 1690 N N . GLU A 1 234 ? 23.054 85.584 38.535 1.00 74.69 229 GLU A N 1
ATOM 1691 C CA . GLU A 1 234 ? 21.753 85.227 37.983 1.00 77.59 229 GLU A CA 1
ATOM 1692 C C . GLU A 1 234 ? 21.877 84.017 37.068 1.00 78.20 229 GLU A C 1
ATOM 1693 O O . GLU A 1 234 ? 20.955 83.205 36.991 1.00 79.85 229 GLU A O 1
ATOM 1699 N N . LYS A 1 235 ? 23.019 83.888 36.391 1.00 78.16 230 LYS A N 1
ATOM 1700 C CA . LYS A 1 235 ? 23.270 82.750 35.502 1.00 77.09 230 LYS A CA 1
ATOM 1701 C C . LYS A 1 235 ? 23.317 81.484 36.366 1.00 76.58 230 LYS A C 1
ATOM 1702 O O . LYS A 1 235 ? 22.597 80.513 36.130 1.00 75.98 230 LYS A O 1
ATOM 1708 N N . LEU A 1 236 ? 24.182 81.501 37.372 1.00 76.61 231 LEU A N 1
ATOM 1709 C CA . LEU A 1 236 ? 24.299 80.384 38.297 1.00 76.08 231 LEU A CA 1
ATOM 1710 C C . LEU A 1 236 ? 22.976 80.127 39.046 1.00 76.65 231 LEU A C 1
ATOM 1711 O O . LEU A 1 236 ? 22.706 79.000 39.467 1.00 76.52 231 LEU A O 1
ATOM 1716 N N . GLY A 1 237 ? 22.169 81.179 39.214 1.00 77.38 232 GLY A N 1
ATOM 1717 C CA . GLY A 1 237 ? 20.896 81.062 39.909 1.00 78.73 232 GLY A CA 1
ATOM 1718 C C . GLY A 1 237 ? 19.973 80.174 39.112 1.00 80.80 232 GLY A C 1
ATOM 1719 O O . GLY A 1 237 ? 19.353 79.247 39.639 1.00 80.47 232 GLY A O 1
ATOM 1720 N N . THR A 1 238 ? 19.908 80.465 37.818 1.00 82.17 233 THR A N 1
ATOM 1721 C CA . THR A 1 238 ? 19.096 79.718 36.867 1.00 82.72 233 THR A CA 1
ATOM 1722 C C . THR A 1 238 ? 19.569 78.264 36.726 1.00 82.26 233 THR A C 1
ATOM 1723 O O . THR A 1 238 ? 18.754 77.343 36.643 1.00 81.63 233 THR A O 1
ATOM 1727 N N . LYS A 1 239 ? 20.883 78.059 36.710 1.00 81.73 234 LYS A N 1
ATOM 1728 C CA . LYS A 1 239 ? 21.444 76.716 36.581 1.00 81.46 234 LYS A CA 1
ATOM 1729 C C . LYS A 1 239 ? 21.041 75.863 37.769 1.00 80.99 234 LYS A C 1
ATOM 1730 O O . LYS A 1 239 ? 20.549 74.748 37.607 1.00 79.75 234 LYS A O 1
ATOM 1736 N N . LEU A 1 240 ? 21.279 76.408 38.963 1.00 83.01 235 LEU A N 1
ATOM 1737 C CA . LEU A 1 240 ? 20.959 75.747 40.223 1.00 84.39 235 LEU A CA 1
ATOM 1738 C C . LEU A 1 240 ? 19.457 75.590 40.402 1.00 86.04 235 LEU A C 1
ATOM 1739 O O . LEU A 1 240 ? 19.004 74.647 41.045 1.00 85.58 235 LEU A O 1
ATOM 1744 N N . ARG A 1 241 ? 18.682 76.514 39.847 1.00 88.39 236 ARG A N 1
ATOM 1745 C CA . ARG A 1 241 ? 17.240 76.409 39.962 1.00 91.42 236 ARG A CA 1
ATOM 1746 C C . ARG A 1 241 ? 16.770 75.163 39.212 1.00 92.99 236 ARG A C 1
ATOM 1747 O O . ARG A 1 241 ? 16.091 74.322 39.796 1.00 94.50 236 ARG A O 1
ATOM 1755 N N . ASP A 1 242 ? 17.141 75.028 37.935 1.00 93.89 237 ASP A N 1
ATOM 1756 C CA . ASP A 1 242 ? 16.758 73.849 37.141 1.00 94.45 237 ASP A CA 1
ATOM 1757 C C . ASP A 1 242 ? 17.238 72.562 37.791 1.00 94.31 237 ASP A C 1
ATOM 1758 O O . ASP A 1 242 ? 16.514 71.576 37.848 1.00 93.91 237 ASP A O 1
ATOM 1763 N N . PHE A 1 243 ? 18.467 72.566 38.280 1.00 94.07 238 PHE A N 1
ATOM 1764 C CA . PHE A 1 243 ? 18.996 71.392 38.948 1.00 95.37 238 PHE A CA 1
ATOM 1765 C C . PHE A 1 243 ? 18.080 70.917 40.084 1.00 97.62 238 PHE A C 1
ATOM 1766 O O . PHE A 1 243 ? 17.896 69.715 40.277 1.00 98.25 238 PHE A O 1
ATOM 1774 N N . VAL A 1 244 ? 17.520 71.859 40.844 1.00 99.90 239 VAL A N 1
ATOM 1775 C CA . VAL A 1 244 ? 16.636 71.518 41.961 1.00 101.67 239 VAL A CA 1
ATOM 1776 C C . VAL A 1 244 ? 15.304 70.990 41.439 1.00 104.17 239 VAL A C 1
ATOM 1777 O O . VAL A 1 244 ? 14.681 70.122 42.054 1.00 105.46 239 VAL A O 1
ATOM 1781 N N . ILE A 1 245 ? 14.870 71.523 40.303 1.00 106.61 240 ILE A N 1
ATOM 1782 C CA . ILE A 1 245 ? 13.616 71.103 39.684 1.00 109.39 240 ILE A CA 1
ATOM 1783 C C . ILE A 1 245 ? 13.762 69.683 39.128 1.00 113.22 240 ILE A C 1
ATOM 1784 O O . ILE A 1 245 ? 13.067 68.758 39.565 1.00 113.90 240 ILE A O 1
ATOM 1789 N N . ASN A 1 246 ? 14.680 69.523 38.175 1.00 116.76 241 ASN A N 1
ATOM 1790 C CA . ASN A 1 246 ? 14.945 68.236 37.543 1.00 119.71 241 ASN A CA 1
ATOM 1791 C C . ASN A 1 246 ? 15.483 67.219 38.530 1.00 121.59 241 ASN A C 1
ATOM 1792 O O . ASN A 1 246 ? 16.460 66.527 38.254 1.00 121.56 241 ASN A O 1
ATOM 1797 N N . THR A 1 247 ? 14.825 67.159 39.683 1.00 124.65 242 THR A N 1
ATOM 1798 C CA . THR A 1 247 ? 15.134 66.246 40.774 1.00 128.34 242 THR A CA 1
ATOM 1799 C C . THR A 1 247 ? 13.782 65.695 41.219 1.00 132.06 242 THR A C 1
ATOM 1800 O O . THR A 1 247 ? 13.535 64.486 41.156 1.00 132.83 242 THR A O 1
ATOM 1804 N N . ASN A 1 248 ? 12.900 66.599 41.642 1.00 136.02 243 ASN A N 1
ATOM 1805 C CA . ASN A 1 248 ? 11.559 66.228 42.092 1.00 139.49 243 ASN A CA 1
ATOM 1806 C C . ASN A 1 248 ? 10.462 67.080 41.449 1.00 140.96 243 ASN A C 1
ATOM 1807 O O . ASN A 1 248 ? 10.582 68.310 41.375 1.00 140.99 243 ASN A O 1
ATOM 1812 N N . SER A 1 249 ? 9.401 66.406 40.994 1.00 142.98 244 SER A N 1
ATOM 1813 C CA . SER A 1 249 ? 8.235 67.032 40.357 1.00 143.82 244 SER A CA 1
ATOM 1814 C C . SER A 1 249 ? 7.421 66.000 39.567 1.00 143.51 244 SER A C 1
ATOM 1815 O O . SER A 1 249 ? 6.511 65.360 40.097 1.00 142.54 244 SER A O 1
ATOM 1818 N N . GLU A 1 262 ? 23.187 74.049 59.140 1.00 115.13 257 GLU A N 1
ATOM 1819 C CA . GLU A 1 262 ? 22.085 74.784 58.519 1.00 114.33 257 GLU A CA 1
ATOM 1820 C C . GLU A 1 262 ? 22.216 74.715 56.998 1.00 111.37 257 GLU A C 1
ATOM 1821 O O . GLU A 1 262 ? 22.306 73.638 56.399 1.00 110.47 257 GLU A O 1
ATOM 1827 N N . ARG A 1 263 ? 22.232 75.893 56.385 1.00 108.09 258 ARG A N 1
ATOM 1828 C CA . ARG A 1 263 ? 22.373 75.999 54.947 1.00 104.02 258 ARG A CA 1
ATOM 1829 C C . ARG A 1 263 ? 23.619 76.813 54.615 1.00 100.94 258 ARG A C 1
ATOM 1830 O O . ARG A 1 263 ? 24.208 77.461 55.498 1.00 101.05 258 ARG A O 1
ATOM 1838 N N . GLY A 1 264 ? 24.014 76.783 53.343 1.00 95.63 259 GLY A N 1
ATOM 1839 C CA . GLY A 1 264 ? 25.202 77.505 52.934 1.00 88.13 259 GLY A CA 1
ATOM 1840 C C . GLY A 1 264 ? 24.915 78.689 52.048 1.00 83.34 259 GLY A C 1
ATOM 1841 O O . GLY A 1 264 ? 23.841 78.786 51.461 1.00 82.57 259 GLY A O 1
ATOM 1842 N N . VAL A 1 265 ? 25.885 79.592 51.960 1.00 79.06 260 VAL A N 1
ATOM 1843 C CA . VAL A 1 265 ? 25.757 80.779 51.131 1.00 75.91 260 VAL A CA 1
ATOM 1844 C C . VAL A 1 265 ? 26.946 80.911 50.161 1.00 76.09 260 VAL A C 1
ATOM 1845 O O . VAL A 1 265 ? 28.090 80.572 50.493 1.00 77.18 260 VAL A O 1
ATOM 1849 N N . LEU A 1 266 ? 26.665 81.398 48.957 1.00 73.98 261 LEU A N 1
ATOM 1850 C CA . LEU A 1 266 ? 27.690 81.609 47.945 1.00 72.47 261 LEU A CA 1
ATOM 1851 C C . LEU A 1 266 ? 27.668 83.108 47.630 1.00 73.26 261 LEU A C 1
ATOM 1852 O O . LEU A 1 266 ? 26.685 83.621 47.082 1.00 75.09 261 LEU A O 1
ATOM 1857 N N . ILE A 1 267 ? 28.741 83.809 47.988 1.00 71.58 262 ILE A N 1
ATOM 1858 C CA . ILE A 1 267 ? 28.834 85.249 47.767 1.00 68.33 262 ILE A CA 1
ATOM 1859 C C . ILE A 1 267 ? 29.709 85.538 46.562 1.00 68.41 262 ILE A C 1
ATOM 1860 O O . ILE A 1 267 ? 30.917 85.252 46.592 1.00 68.41 262 ILE A O 1
ATOM 1865 N N . ILE A 1 268 ? 29.104 86.115 45.521 1.00 67.00 263 ILE A N 1
ATOM 1866 C CA . ILE A 1 268 ? 29.810 86.460 44.280 1.00 66.75 263 ILE A CA 1
ATOM 1867 C C . ILE A 1 268 ? 30.110 87.962 44.198 1.00 67.18 263 ILE A C 1
ATOM 1868 O O . ILE A 1 268 ? 29.210 88.787 44.067 1.00 66.39 263 ILE A O 1
ATOM 1873 N N . LEU A 1 269 ? 31.386 88.310 44.260 1.00 67.76 264 LEU A N 1
ATOM 1874 C CA . LEU A 1 269 ? 31.792 89.708 44.219 1.00 69.73 264 LEU A CA 1
ATOM 1875 C C . LEU A 1 269 ? 32.597 90.106 42.977 1.00 72.54 264 LEU A C 1
ATOM 1876 O O . LEU A 1 269 ? 33.248 89.275 42.332 1.00 74.22 264 LEU A O 1
ATOM 1881 N N . ASP A 1 270 ? 32.578 91.404 42.686 1.00 72.89 265 ASP A N 1
ATOM 1882 C CA . ASP A 1 270 ? 33.347 91.967 41.594 1.00 72.62 265 ASP A CA 1
ATOM 1883 C C . ASP A 1 270 ? 34.715 92.390 42.157 1.00 71.84 265 ASP A C 1
ATOM 1884 O O . ASP A 1 270 ? 34.793 92.930 43.249 1.00 73.52 265 ASP A O 1
ATOM 1889 N N . ARG A 1 271 ? 35.794 92.128 41.432 1.00 70.32 266 ARG A N 1
ATOM 1890 C CA . ARG A 1 271 ? 37.134 92.493 41.896 1.00 70.23 266 ARG A CA 1
ATOM 1891 C C . ARG A 1 271 ? 37.238 93.988 42.208 1.00 71.62 266 ARG A C 1
ATOM 1892 O O . ARG A 1 271 ? 38.155 94.436 42.909 1.00 70.45 266 ARG A O 1
ATOM 1900 N N . ASN A 1 272 ? 36.277 94.749 41.693 1.00 73.41 267 ASN A N 1
ATOM 1901 C CA . ASN A 1 272 ? 36.210 96.197 41.890 1.00 76.34 267 ASN A CA 1
ATOM 1902 C C . ASN A 1 272 ? 36.074 96.556 43.363 1.00 76.50 267 ASN A C 1
ATOM 1903 O O . ASN A 1 272 ? 36.378 97.670 43.775 1.00 78.56 267 ASN A O 1
ATOM 1908 N N . ILE A 1 273 ? 35.614 95.599 44.156 1.00 76.28 268 ILE A N 1
ATOM 1909 C CA . ILE A 1 273 ? 35.409 95.803 45.585 1.00 74.55 268 ILE A CA 1
ATOM 1910 C C . ILE A 1 273 ? 36.653 96.171 46.380 1.00 75.97 268 ILE A C 1
ATOM 1911 O O . ILE A 1 273 ? 36.536 96.709 47.480 1.00 77.69 268 ILE A O 1
ATOM 1916 N N . ASP A 1 274 ? 37.839 95.892 45.843 1.00 76.45 269 ASP A N 1
ATOM 1917 C CA . ASP A 1 274 ? 39.050 96.179 46.593 1.00 75.73 269 ASP A CA 1
ATOM 1918 C C . ASP A 1 274 ? 40.331 95.909 45.806 1.00 76.73 269 ASP A C 1
ATOM 1919 O O . ASP A 1 274 ? 40.915 94.839 45.914 1.00 77.27 269 ASP A O 1
ATOM 1924 N N . PHE A 1 275 ? 40.769 96.881 45.007 1.00 77.53 270 PHE A N 1
ATOM 1925 C CA . PHE A 1 275 ? 42.008 96.698 44.249 1.00 77.73 270 PHE A CA 1
ATOM 1926 C C . PHE A 1 275 ? 43.249 96.840 45.119 1.00 77.77 270 PHE A C 1
ATOM 1927 O O . PHE A 1 275 ? 44.239 96.175 44.870 1.00 78.23 270 PHE A O 1
ATOM 1935 N N . ALA A 1 276 ? 43.220 97.719 46.115 1.00 78.82 271 ALA A N 1
ATOM 1936 C CA . ALA A 1 276 ? 44.386 97.897 46.981 1.00 78.98 271 ALA A CA 1
ATOM 1937 C C . ALA A 1 276 ? 45.013 96.546 47.338 1.00 80.23 271 ALA A C 1
ATOM 1938 O O . ALA A 1 276 ? 46.233 96.382 47.274 1.00 80.46 271 ALA A O 1
ATOM 1940 N N . SER A 1 277 ? 44.174 95.569 47.680 1.00 81.00 272 SER A N 1
ATOM 1941 C CA . SER A 1 277 ? 44.659 94.239 48.063 1.00 82.04 272 SER A CA 1
ATOM 1942 C C . SER A 1 277 ? 45.343 93.434 46.980 1.00 82.37 272 SER A C 1
ATOM 1943 O O . SER A 1 277 ? 46.037 92.466 47.287 1.00 82.29 272 SER A O 1
ATOM 1954 N N . PHE A 1 279 ? 47.587 94.635 45.108 1.00 84.43 274 PHE A N 1
ATOM 1955 C CA . PHE A 1 279 ? 48.973 95.094 45.045 1.00 83.33 274 PHE A CA 1
ATOM 1956 C C . PHE A 1 279 ? 49.713 95.059 46.377 1.00 83.93 274 PHE A C 1
ATOM 1957 O O . PHE A 1 279 ? 50.934 94.881 46.410 1.00 83.05 274 PHE A O 1
ATOM 1965 N N . SER A 1 280 ? 48.981 95.223 47.473 1.00 83.90 275 SER A N 1
ATOM 1966 C CA . SER A 1 280 ? 49.575 95.234 48.810 1.00 86.50 275 SER A CA 1
ATOM 1967 C C . SER A 1 280 ? 50.720 94.254 49.085 1.00 89.20 275 SER A C 1
ATOM 1968 O O . SER A 1 280 ? 50.957 93.298 48.346 1.00 90.05 275 SER A O 1
ATOM 1971 N N . HIS A 1 281 ? 51.434 94.513 50.174 1.00 92.04 276 HIS A N 1
ATOM 1972 C CA . HIS A 1 281 ? 52.546 93.668 50.602 1.00 93.90 276 HIS A CA 1
ATOM 1973 C C . HIS A 1 281 ? 52.106 93.008 51.893 1.00 95.41 276 HIS A C 1
ATOM 1974 O O . HIS A 1 281 ? 51.288 93.574 52.616 1.00 96.43 276 HIS A O 1
ATOM 1981 N N . SER A 1 282 ? 52.626 91.819 52.188 1.00 97.17 277 SER A N 1
ATOM 1982 C CA . SER A 1 282 ? 52.235 91.130 53.414 1.00 98.57 277 SER A CA 1
ATOM 1983 C C . SER A 1 282 ? 53.389 90.446 54.129 1.00 99.71 277 SER A C 1
ATOM 1984 O O . SER A 1 282 ? 54.409 90.125 53.516 1.00 98.59 277 SER A O 1
ATOM 1987 N N . TRP A 1 283 ? 53.209 90.222 55.430 1.00 102.19 278 TRP A N 1
ATOM 1988 C CA . TRP A 1 283 ? 54.221 89.580 56.266 1.00 104.46 278 TRP A CA 1
ATOM 1989 C C . TRP A 1 283 ? 53.949 88.114 56.559 1.00 103.29 278 TRP A C 1
ATOM 1990 O O . TRP A 1 283 ? 54.784 87.456 57.181 1.00 104.18 278 TRP A O 1
ATOM 2001 N N . ILE A 1 284 ? 52.787 87.600 56.148 1.00 100.56 279 ILE A N 1
ATOM 2002 C CA . ILE A 1 284 ? 52.491 86.197 56.412 1.00 97.35 279 ILE A CA 1
ATOM 2003 C C . ILE A 1 284 ? 53.131 85.286 55.365 1.00 95.53 279 ILE A C 1
ATOM 2004 O O . ILE A 1 284 ? 53.079 85.536 54.146 1.00 94.36 279 ILE A O 1
ATOM 2009 N N . TYR A 1 285 ? 53.750 84.228 55.885 1.00 92.54 280 TYR A N 1
ATOM 2010 C CA . TYR A 1 285 ? 54.479 83.252 55.098 1.00 88.68 280 TYR A CA 1
ATOM 2011 C C . TYR A 1 285 ? 53.962 82.954 53.687 1.00 88.60 280 TYR A C 1
ATOM 2012 O O . TYR A 1 285 ? 54.707 83.121 52.721 1.00 86.93 280 TYR A O 1
ATOM 2021 N N . GLN A 1 286 ? 52.705 82.532 53.554 1.00 89.21 281 GLN A N 1
ATOM 2022 C CA . GLN A 1 286 ? 52.162 82.217 52.230 1.00 90.51 281 GLN A CA 1
ATOM 2023 C C . GLN A 1 286 ? 52.407 83.351 51.259 1.00 92.72 281 GLN A C 1
ATOM 2024 O O . GLN A 1 286 ? 53.213 83.236 50.340 1.00 93.17 281 GLN A O 1
ATOM 2030 N N . CYS A 1 287 ? 51.663 84.434 51.485 1.00 94.13 282 CYS A N 1
ATOM 2031 C CA . CYS A 1 287 ? 51.686 85.658 50.691 1.00 95.11 282 CYS A CA 1
ATOM 2032 C C . CYS A 1 287 ? 53.054 86.041 50.158 1.00 96.50 282 CYS A C 1
ATOM 2033 O O . CYS A 1 287 ? 53.196 86.378 48.979 1.00 96.13 282 CYS A O 1
ATOM 2044 N N . VAL A 1 289 ? 55.755 84.073 49.906 1.00 96.30 284 VAL A N 1
ATOM 2045 C CA . VAL A 1 289 ? 56.126 83.020 48.973 1.00 95.43 284 VAL A CA 1
ATOM 2046 C C . VAL A 1 289 ? 55.356 83.188 47.672 1.00 95.64 284 VAL A C 1
ATOM 2047 O O . VAL A 1 289 ? 55.934 83.113 46.596 1.00 95.94 284 VAL A O 1
ATOM 2051 N N . PHE A 1 290 ? 54.047 83.401 47.774 1.00 95.77 285 PHE A N 1
ATOM 2052 C CA . PHE A 1 290 ? 53.211 83.599 46.593 1.00 96.16 285 PHE A CA 1
ATOM 2053 C C . PHE A 1 290 ? 53.661 84.838 45.818 1.00 97.67 285 PHE A C 1
ATOM 2054 O O . PHE A 1 290 ? 53.725 84.842 44.577 1.00 98.32 285 PHE A O 1
ATOM 2062 N N . ASP A 1 291 ? 53.968 85.889 46.574 1.00 99.01 286 ASP A N 1
ATOM 2063 C CA . ASP A 1 291 ? 54.398 87.164 46.020 1.00 99.63 286 ASP A CA 1
ATOM 2064 C C . ASP A 1 291 ? 55.793 87.099 45.408 1.00 100.76 286 ASP A C 1
ATOM 2065 O O . ASP A 1 291 ? 55.937 87.058 44.180 1.00 100.90 286 ASP A O 1
ATOM 2070 N N . ILE A 1 292 ? 56.807 87.078 46.280 1.00 101.52 287 ILE A N 1
ATOM 2071 C CA . ILE A 1 292 ? 58.217 87.066 45.876 1.00 102.49 287 ILE A CA 1
ATOM 2072 C C . ILE A 1 292 ? 58.746 85.848 45.124 1.00 103.29 287 ILE A C 1
ATOM 2073 O O . ILE A 1 292 ? 59.710 85.967 44.367 1.00 103.69 287 ILE A O 1
ATOM 2078 N N . PHE A 1 293 ? 58.119 84.690 45.312 1.00 104.72 288 PHE A N 1
ATOM 2079 C CA . PHE A 1 293 ? 58.538 83.460 44.625 1.00 105.97 288 PHE A CA 1
ATOM 2080 C C . PHE A 1 293 ? 57.351 82.832 43.888 1.00 106.93 288 PHE A C 1
ATOM 2081 O O . PHE A 1 293 ? 56.755 81.878 44.391 1.00 107.58 288 PHE A O 1
ATOM 2089 N N . LYS A 1 294 ? 57.011 83.354 42.711 1.00 107.07 289 LYS A N 1
ATOM 2090 C CA . LYS A 1 294 ? 55.885 82.830 41.936 1.00 106.26 289 LYS A CA 1
ATOM 2091 C C . LYS A 1 294 ? 55.563 81.380 42.337 1.00 105.48 289 LYS A C 1
ATOM 2092 O O . LYS A 1 294 ? 56.128 80.432 41.787 1.00 105.77 289 LYS A O 1
ATOM 2094 N N . LEU A 1 295 ? 54.657 81.230 43.308 1.00 104.50 290 LEU A N 1
ATOM 2095 C CA . LEU A 1 295 ? 54.244 79.925 43.845 1.00 103.35 290 LEU A CA 1
ATOM 2096 C C . LEU A 1 295 ? 52.961 79.414 43.202 1.00 103.55 290 LEU A C 1
ATOM 2097 O O . LEU A 1 295 ? 51.876 79.831 43.596 1.00 103.83 290 LEU A O 1
ATOM 2102 N N . SER A 1 296 ? 53.086 78.497 42.241 1.00 103.92 291 SER A N 1
ATOM 2103 C CA . SER A 1 296 ? 51.931 77.942 41.529 1.00 104.62 291 SER A CA 1
ATOM 2104 C C . SER A 1 296 ? 51.855 76.399 41.475 1.00 105.92 291 SER A C 1
ATOM 2105 O O . SER A 1 296 ? 52.839 75.722 41.163 1.00 105.21 291 SER A O 1
ATOM 2108 N N . ARG A 1 297 ? 50.674 75.855 41.775 1.00 108.12 292 ARG A N 1
ATOM 2109 C CA . ARG A 1 297 ? 50.443 74.407 41.745 1.00 109.65 292 ARG A CA 1
ATOM 2110 C C . ARG A 1 297 ? 51.295 73.644 42.757 1.00 110.29 292 ARG A C 1
ATOM 2111 O O . ARG A 1 297 ? 51.821 72.572 42.447 1.00 110.42 292 ARG A O 1
ATOM 2113 N N . ASN A 1 298 ? 51.408 74.186 43.969 1.00 110.72 293 ASN A N 1
ATOM 2114 C CA . ASN A 1 298 ? 52.217 73.576 45.026 1.00 110.15 293 ASN A CA 1
ATOM 2115 C C . ASN A 1 298 ? 53.650 73.418 44.512 1.00 109.93 293 ASN A C 1
ATOM 2116 O O . ASN A 1 298 ? 54.242 72.350 44.653 1.00 109.82 293 ASN A O 1
ATOM 2121 N N . THR A 1 299 ? 54.194 74.485 43.919 1.00 109.74 294 THR A N 1
ATOM 2122 C CA . THR A 1 299 ? 55.547 74.482 43.349 1.00 109.61 294 THR A CA 1
ATOM 2123 C C . THR A 1 299 ? 56.269 75.832 43.478 1.00 109.26 294 THR A C 1
ATOM 2124 O O . THR A 1 299 ? 56.242 76.648 42.555 1.00 110.08 294 THR A O 1
ATOM 2128 N N . VAL A 1 300 ? 56.923 76.063 44.612 1.00 108.56 295 VAL A N 1
ATOM 2129 C CA . VAL A 1 300 ? 57.648 77.314 44.829 1.00 107.86 295 VAL A CA 1
ATOM 2130 C C . VAL A 1 300 ? 58.813 77.426 43.849 1.00 107.80 295 VAL A C 1
ATOM 2131 O O . VAL A 1 300 ? 59.468 76.434 43.562 1.00 108.03 295 VAL A O 1
ATOM 2135 N N . THR A 1 301 ? 59.067 78.624 43.329 1.00 108.55 296 THR A N 1
ATOM 2136 C CA . THR A 1 301 ? 60.176 78.832 42.394 1.00 110.00 296 THR A CA 1
ATOM 2137 C C . THR A 1 301 ? 61.095 79.955 42.885 1.00 111.79 296 THR A C 1
ATOM 2138 O O . THR A 1 301 ? 60.834 81.142 42.671 1.00 112.45 296 THR A O 1
ATOM 2142 N N . ILE A 1 302 ? 62.172 79.550 43.552 1.00 113.30 297 ILE A N 1
ATOM 2143 C CA . ILE A 1 302 ? 63.156 80.464 44.108 1.00 114.88 297 ILE A CA 1
ATOM 2144 C C . ILE A 1 302 ? 64.236 80.846 43.096 1.00 116.58 297 ILE A C 1
ATOM 2145 O O . ILE A 1 302 ? 64.735 79.998 42.355 1.00 116.54 297 ILE A O 1
ATOM 2150 N N . PRO A 1 303 ? 64.584 82.146 43.036 1.00 118.52 298 PRO A N 1
ATOM 2151 C CA . PRO A 1 303 ? 65.608 82.682 42.129 1.00 118.79 298 PRO A CA 1
ATOM 2152 C C . PRO A 1 303 ? 66.997 82.538 42.749 1.00 118.58 298 PRO A C 1
ATOM 2153 O O . PRO A 1 303 ? 67.774 81.667 42.364 1.00 118.29 298 PRO A O 1
ATOM 2157 N N . LEU A 1 319 ? 67.569 83.923 35.728 1.00 142.69 314 LEU A N 1
ATOM 2158 C CA . LEU A 1 319 ? 67.588 82.608 35.105 1.00 142.77 314 LEU A CA 1
ATOM 2159 C C . LEU A 1 319 ? 67.788 81.519 36.155 1.00 142.63 314 LEU A C 1
ATOM 2160 O O . LEU A 1 319 ? 67.279 80.406 36.007 1.00 142.71 314 LEU A O 1
ATOM 2162 N N . ALA A 1 320 ? 68.531 81.840 37.212 1.00 142.12 315 ALA A N 1
ATOM 2163 C CA . ALA A 1 320 ? 68.781 80.883 38.288 1.00 141.62 315 ALA A CA 1
ATOM 2164 C C . ALA A 1 320 ? 67.424 80.478 38.871 1.00 141.35 315 ALA A C 1
ATOM 2165 O O . ALA A 1 320 ? 66.614 81.348 39.198 1.00 141.56 315 ALA A O 1
ATOM 2167 N N . THR A 1 321 ? 67.165 79.178 39.009 1.00 140.65 316 THR A N 1
ATOM 2168 C CA . THR A 1 321 ? 65.874 78.757 39.540 1.00 139.09 316 THR A CA 1
ATOM 2169 C C . THR A 1 321 ? 65.785 77.359 40.159 1.00 137.69 316 THR A C 1
ATOM 2170 O O . THR A 1 321 ? 65.764 76.349 39.449 1.00 137.61 316 THR A O 1
ATOM 2174 N N . LYS A 1 322 ? 65.723 77.322 41.490 1.00 136.36 317 LYS A N 1
ATOM 2175 C CA . LYS A 1 322 ? 65.608 76.078 42.250 1.00 135.28 317 LYS A CA 1
ATOM 2176 C C . LYS A 1 322 ? 64.117 75.857 42.470 1.00 134.35 317 LYS A C 1
ATOM 2177 O O . LYS A 1 322 ? 63.374 76.817 42.645 1.00 135.07 317 LYS A O 1
ATOM 2179 N N . LYS A 1 323 ? 63.670 74.607 42.469 1.00 132.61 318 LYS A N 1
ATOM 2180 C CA . LYS A 1 323 ? 62.252 74.340 42.654 1.00 130.92 318 LYS A CA 1
ATOM 2181 C C . LYS A 1 323 ? 61.907 73.429 43.829 1.00 129.84 318 LYS A C 1
ATOM 2182 O O . LYS A 1 323 ? 62.348 72.287 43.881 1.00 129.86 318 LYS A O 1
ATOM 2188 N N . TYR A 1 324 ? 61.116 73.942 44.770 1.00 129.56 319 TYR A N 1
ATOM 2189 C CA . TYR A 1 324 ? 60.680 73.160 45.929 1.00 128.97 319 TYR A CA 1
ATOM 2190 C C . TYR A 1 324 ? 59.188 72.882 45.797 1.00 127.71 319 TYR A C 1
ATOM 2191 O O . TYR A 1 324 ? 58.416 73.754 45.397 1.00 127.87 319 TYR A O 1
ATOM 2200 N N . ASP A 1 325 ? 58.788 71.662 46.130 1.00 126.33 320 ASP A N 1
ATOM 2201 C CA . ASP A 1 325 ? 57.392 71.282 46.028 1.00 125.08 320 ASP A CA 1
ATOM 2202 C C . ASP A 1 325 ? 56.728 71.254 47.390 1.00 123.00 320 ASP A C 1
ATOM 2203 O O . ASP A 1 325 ? 57.142 70.509 48.270 1.00 123.21 320 ASP A O 1
ATOM 2208 N N . ILE A 1 326 ? 55.711 72.087 47.568 1.00 121.02 321 ILE A N 1
ATOM 2209 C CA . ILE A 1 326 ? 54.970 72.114 48.821 1.00 119.39 321 ILE A CA 1
ATOM 2210 C C . ILE A 1 326 ? 53.787 71.166 48.609 1.00 119.29 321 ILE A C 1
ATOM 2211 O O . ILE A 1 326 ? 52.656 71.594 48.366 1.00 119.14 321 ILE A O 1
ATOM 2216 N N . GLU A 1 327 ? 54.073 69.871 48.682 1.00 118.76 322 GLU A N 1
ATOM 2217 C CA . GLU A 1 327 ? 53.076 68.823 48.492 1.00 118.41 322 GLU A CA 1
ATOM 2218 C C . GLU A 1 327 ? 51.979 68.937 49.550 1.00 117.20 322 GLU A C 1
ATOM 2219 O O . GLU A 1 327 ? 52.267 69.057 50.739 1.00 117.09 322 GLU A O 1
ATOM 2225 N N . PRO A 1 328 ? 50.705 68.903 49.126 1.00 116.40 323 PRO A N 1
ATOM 2226 C CA . PRO A 1 328 ? 49.581 69.001 50.065 1.00 115.89 323 PRO A CA 1
ATOM 2227 C C . PRO A 1 328 ? 49.843 68.065 51.234 1.00 115.97 323 PRO A C 1
ATOM 2228 O O . PRO A 1 328 ? 50.375 66.968 51.048 1.00 116.78 323 PRO A O 1
ATOM 2232 N N . ASN A 1 329 ? 49.470 68.503 52.432 1.00 116.07 324 ASN A N 1
ATOM 2233 C CA . ASN A 1 329 ? 49.703 67.728 53.656 1.00 115.71 324 ASN A CA 1
ATOM 2234 C C . ASN A 1 329 ? 51.167 67.866 54.056 1.00 114.49 324 ASN A C 1
ATOM 2235 O O . ASN A 1 329 ? 51.755 66.939 54.608 1.00 114.73 324 ASN A O 1
ATOM 2240 N N . ASP A 1 330 ? 51.749 69.024 53.760 1.00 112.88 325 ASP A N 1
ATOM 2241 C CA . ASP A 1 330 ? 53.144 69.298 54.072 1.00 110.29 325 ASP A CA 1
ATOM 2242 C C . ASP A 1 330 ? 53.287 69.681 55.529 1.00 109.73 325 ASP A C 1
ATOM 2243 O O . ASP A 1 330 ? 53.428 70.854 55.851 1.00 111.08 325 ASP A O 1
ATOM 2248 N N . PHE A 1 331 ? 53.232 68.679 56.396 1.00 108.62 326 PHE A N 1
ATOM 2249 C CA . PHE A 1 331 ? 53.378 68.827 57.841 1.00 107.42 326 PHE A CA 1
ATOM 2250 C C . PHE A 1 331 ? 53.644 70.245 58.374 1.00 106.32 326 PHE A C 1
ATOM 2251 O O . PHE A 1 331 ? 52.922 70.705 59.260 1.00 105.84 326 PHE A O 1
ATOM 2259 N N . PHE A 1 332 ? 54.664 70.929 57.847 1.00 105.22 327 PHE A N 1
ATOM 2260 C CA . PHE A 1 332 ? 55.003 72.296 58.276 1.00 102.93 327 PHE A CA 1
ATOM 2261 C C . PHE A 1 332 ? 54.039 73.328 57.680 1.00 101.28 327 PHE A C 1
ATOM 2262 O O . PHE A 1 332 ? 53.350 74.049 58.399 1.00 100.65 327 PHE A O 1
ATOM 2270 N N . TRP A 1 333 ? 54.011 73.393 56.355 1.00 99.82 328 TRP A N 1
ATOM 2271 C CA . TRP A 1 333 ? 53.157 74.327 55.634 1.00 98.81 328 TRP A CA 1
ATOM 2272 C C . TRP A 1 333 ? 51.725 74.446 56.153 1.00 100.70 328 TRP A C 1
ATOM 2273 O O . TRP A 1 333 ? 51.227 75.546 56.337 1.00 101.13 328 TRP A O 1
ATOM 2292 N N . GLU A 1 335 ? 50.819 74.299 58.812 1.00 107.57 330 GLU A N 1
ATOM 2293 C CA . GLU A 1 335 ? 50.928 74.737 60.190 1.00 107.13 330 GLU A CA 1
ATOM 2294 C C . GLU A 1 335 ? 51.463 76.159 60.317 1.00 105.37 330 GLU A C 1
ATOM 2295 O O . GLU A 1 335 ? 51.193 76.846 61.300 1.00 104.99 330 GLU A O 1
ATOM 2301 N N . ASN A 1 336 ? 52.207 76.603 59.312 1.00 103.67 331 ASN A N 1
ATOM 2302 C CA . ASN A 1 336 ? 52.807 77.925 59.346 1.00 102.66 331 ASN A CA 1
ATOM 2303 C C . ASN A 1 336 ? 52.571 78.750 58.088 1.00 102.08 331 ASN A C 1
ATOM 2304 O O . ASN A 1 336 ? 53.383 79.607 57.734 1.00 102.48 331 ASN A O 1
ATOM 2309 N N . SER A 1 337 ? 51.462 78.486 57.410 1.00 101.82 332 SER A N 1
ATOM 2310 C CA . SER A 1 337 ? 51.119 79.223 56.203 1.00 100.88 332 SER A CA 1
ATOM 2311 C C . SER A 1 337 ? 50.487 80.536 56.578 1.00 100.14 332 SER A C 1
ATOM 2312 O O . SER A 1 337 ? 50.839 81.580 56.040 1.00 100.34 332 SER A O 1
ATOM 2315 N N . HIS A 1 338 ? 49.544 80.468 57.508 1.00 99.39 333 HIS A N 1
ATOM 2316 C CA . HIS A 1 338 ? 48.836 81.645 57.972 1.00 99.29 333 HIS A CA 1
ATOM 2317 C C . HIS A 1 338 ? 49.642 82.421 59.008 1.00 99.77 333 HIS A C 1
ATOM 2318 O O . HIS A 1 338 ? 49.198 83.461 59.504 1.00 100.28 333 HIS A O 1
ATOM 2325 N N . LEU A 1 339 ? 50.829 81.924 59.339 1.00 99.06 334 LEU A N 1
ATOM 2326 C CA . LEU A 1 339 ? 51.667 82.607 60.316 1.00 97.81 334 LEU A CA 1
ATOM 2327 C C . LEU A 1 339 ? 52.598 83.648 59.705 1.00 98.46 334 LEU A C 1
ATOM 2328 O O . LEU A 1 339 ? 53.063 83.511 58.562 1.00 97.88 334 LEU A O 1
ATOM 2333 N N . PRO A 1 340 ? 52.870 84.721 60.468 1.00 98.87 335 PRO A N 1
ATOM 2334 C CA . PRO A 1 340 ? 53.744 85.810 60.035 1.00 98.72 335 PRO A CA 1
ATOM 2335 C C . PRO A 1 340 ? 55.155 85.279 59.905 1.00 99.53 335 PRO A C 1
ATOM 2336 O O . PRO A 1 340 ? 55.555 84.410 60.673 1.00 100.12 335 PRO A O 1
ATOM 2340 N N . PHE A 1 341 ? 55.906 85.799 58.940 1.00 101.00 336 PHE A N 1
ATOM 2341 C CA . PHE A 1 341 ? 57.286 85.377 58.703 1.00 102.75 336 PHE A CA 1
ATOM 2342 C C . PHE A 1 341 ? 58.116 84.948 59.936 1.00 103.35 336 PHE A C 1
ATOM 2343 O O . PHE A 1 341 ? 58.752 83.897 59.918 1.00 103.17 336 PHE A O 1
ATOM 2351 N N . PRO A 1 342 ? 58.159 85.782 60.998 1.00 104.67 337 PRO A N 1
ATOM 2352 C CA . PRO A 1 342 ? 58.898 85.502 62.240 1.00 104.77 337 PRO A CA 1
ATOM 2353 C C . PRO A 1 342 ? 58.514 84.187 62.928 1.00 105.32 337 PRO A C 1
ATOM 2354 O O . PRO A 1 342 ? 59.378 83.333 63.109 1.00 105.46 337 PRO A O 1
ATOM 2358 N N . GLU A 1 343 ? 57.244 84.028 63.327 1.00 106.25 338 GLU A N 1
ATOM 2359 C CA . GLU A 1 343 ? 56.784 82.783 63.973 1.00 105.79 338 GLU A CA 1
ATOM 2360 C C . GLU A 1 343 ? 57.198 81.599 63.116 1.00 105.55 338 GLU A C 1
ATOM 2361 O O . GLU A 1 343 ? 57.820 80.657 63.595 1.00 105.49 338 GLU A O 1
ATOM 2367 N N . ALA A 1 344 ? 56.831 81.662 61.840 1.00 105.36 339 ALA A N 1
ATOM 2368 C CA . ALA A 1 344 ? 57.149 80.614 60.881 1.00 105.99 339 ALA A CA 1
ATOM 2369 C C . ALA A 1 344 ? 58.645 80.296 60.900 1.00 106.62 339 ALA A C 1
ATOM 2370 O O . ALA A 1 344 ? 59.046 79.155 61.140 1.00 106.33 339 ALA A O 1
ATOM 2372 N N . ALA A 1 345 ? 59.467 81.306 60.640 1.00 108.16 340 ALA A N 1
ATOM 2373 C CA . ALA A 1 345 ? 60.911 81.128 60.660 1.00 109.59 340 ALA A CA 1
ATOM 2374 C C . ALA A 1 345 ? 61.283 80.397 61.957 1.00 111.70 340 ALA A C 1
ATOM 2375 O O . ALA A 1 345 ? 62.087 79.463 61.939 1.00 112.40 340 ALA A O 1
ATOM 2377 N N . GLU A 1 346 ? 60.679 80.817 63.072 1.00 113.25 341 GLU A N 1
ATOM 2378 C CA . GLU A 1 346 ? 60.924 80.212 64.381 1.00 114.25 341 GLU A CA 1
ATOM 2379 C C . GLU A 1 346 ? 60.466 78.759 64.432 1.00 114.73 341 GLU A C 1
ATOM 2380 O O . GLU A 1 346 ? 61.276 77.857 64.670 1.00 116.08 341 GLU A O 1
ATOM 2386 N N . ASN A 1 347 ? 59.171 78.537 64.200 1.00 114.35 342 ASN A N 1
ATOM 2387 C CA . ASN A 1 347 ? 58.593 77.190 64.218 1.00 113.24 342 ASN A CA 1
ATOM 2388 C C . ASN A 1 347 ? 59.392 76.201 63.370 1.00 112.96 342 ASN A C 1
ATOM 2389 O O . ASN A 1 347 ? 59.374 74.996 63.642 1.00 111.83 342 ASN A O 1
ATOM 2394 N N . VAL A 1 348 ? 60.074 76.699 62.338 1.00 113.33 343 VAL A N 1
ATOM 2395 C CA . VAL A 1 348 ? 60.895 75.822 61.514 1.00 114.84 343 VAL A CA 1
ATOM 2396 C C . VAL A 1 348 ? 62.026 75.301 62.391 1.00 117.58 343 VAL A C 1
ATOM 2397 O O . VAL A 1 348 ? 62.194 74.089 62.541 1.00 118.91 343 VAL A O 1
ATOM 2401 N N . GLU A 1 349 ? 62.797 76.214 62.979 1.00 119.09 344 GLU A N 1
ATOM 2402 C CA . GLU A 1 349 ? 63.899 75.821 63.843 1.00 120.17 344 GLU A CA 1
ATOM 2403 C C . GLU A 1 349 ? 63.485 75.104 65.113 1.00 119.50 344 GLU A C 1
ATOM 2404 O O . GLU A 1 349 ? 64.332 74.605 65.845 1.00 119.07 344 GLU A O 1
ATOM 2410 N N . ALA A 1 350 ? 62.190 75.062 65.387 1.00 120.12 345 ALA A N 1
ATOM 2411 C CA . ALA A 1 350 ? 61.711 74.342 66.560 1.00 121.35 345 ALA A CA 1
ATOM 2412 C C . ALA A 1 350 ? 61.536 72.891 66.120 1.00 122.37 345 ALA A C 1
ATOM 2413 O O . ALA A 1 350 ? 61.761 71.960 66.900 1.00 123.38 345 ALA A O 1
ATOM 2415 N N . ALA A 1 351 ? 61.138 72.722 64.855 1.00 122.52 346 ALA A N 1
ATOM 2416 C CA . ALA A 1 351 ? 60.917 71.411 64.247 1.00 121.69 346 ALA A CA 1
ATOM 2417 C C . ALA A 1 351 ? 62.241 70.735 63.893 1.00 121.52 346 ALA A C 1
ATOM 2418 O O . ALA A 1 351 ? 62.423 69.543 64.149 1.00 121.51 346 ALA A O 1
ATOM 2420 N N . LEU A 1 352 ? 63.159 71.493 63.299 1.00 120.94 347 LEU A N 1
ATOM 2421 C CA . LEU A 1 352 ? 64.465 70.945 62.941 1.00 121.07 347 LEU A CA 1
ATOM 2422 C C . LEU A 1 352 ? 65.166 70.531 64.219 1.00 121.27 347 LEU A C 1
ATOM 2423 O O . LEU A 1 352 ? 66.118 69.754 64.206 1.00 120.76 347 LEU A O 1
ATOM 2428 N N . ASN A 1 353 ? 64.668 71.075 65.321 1.00 122.53 348 ASN A N 1
ATOM 2429 C CA . ASN A 1 353 ? 65.202 70.823 66.646 1.00 123.70 348 ASN A CA 1
ATOM 2430 C C . ASN A 1 353 ? 64.530 69.587 67.235 1.00 123.88 348 ASN A C 1
ATOM 2431 O O . ASN A 1 353 ? 65.192 68.730 67.817 1.00 124.04 348 ASN A O 1
ATOM 2436 N N . THR A 1 354 ? 63.214 69.494 67.083 1.00 124.12 349 THR A N 1
ATOM 2437 C CA . THR A 1 354 ? 62.495 68.337 67.588 1.00 124.11 349 THR A CA 1
ATOM 2438 C C . THR A 1 354 ? 62.683 67.166 66.619 1.00 124.65 349 THR A C 1
ATOM 2439 O O . THR A 1 354 ? 62.273 66.048 66.916 1.00 126.01 349 THR A O 1
ATOM 2443 N N . TYR A 1 355 ? 63.290 67.425 65.457 1.00 124.58 350 TYR A N 1
ATOM 2444 C CA . TYR A 1 355 ? 63.562 66.370 64.475 1.00 124.07 350 TYR A CA 1
ATOM 2445 C C . TYR A 1 355 ? 64.887 65.728 64.858 1.00 125.67 350 TYR A C 1
ATOM 2446 O O . TYR A 1 355 ? 65.035 64.505 64.814 1.00 126.09 350 TYR A O 1
ATOM 2455 N N . LYS A 1 356 ? 65.855 66.578 65.203 1.00 127.03 351 LYS A N 1
ATOM 2456 C CA . LYS A 1 356 ? 67.180 66.131 65.614 1.00 128.19 351 LYS A CA 1
ATOM 2457 C C . LYS A 1 356 ? 67.040 65.270 66.871 1.00 129.63 351 LYS A C 1
ATOM 2458 O O . LYS A 1 356 ? 67.849 64.375 67.117 1.00 129.75 351 LYS A O 1
ATOM 2460 N N . GLU A 1 357 ? 66.001 65.543 67.658 1.00 131.47 352 GLU A N 1
ATOM 2461 C CA . GLU A 1 357 ? 65.735 64.787 68.880 1.00 133.44 352 GLU A CA 1
ATOM 2462 C C . GLU A 1 357 ? 65.024 63.483 68.526 1.00 133.69 352 GLU A C 1
ATOM 2463 O O . GLU A 1 357 ? 65.512 62.391 68.818 1.00 134.73 352 GLU A O 1
ATOM 2469 N N . GLU A 1 358 ? 63.863 63.622 67.896 1.00 133.55 353 GLU A N 1
ATOM 2470 C CA . GLU A 1 358 ? 63.033 62.502 67.472 1.00 132.74 353 GLU A CA 1
ATOM 2471 C C . GLU A 1 358 ? 63.893 61.431 66.804 1.00 132.38 353 GLU A C 1
ATOM 2472 O O . GLU A 1 358 ? 63.763 60.241 67.091 1.00 131.87 353 GLU A O 1
ATOM 2478 N N . ALA A 1 359 ? 64.784 61.871 65.921 1.00 132.06 354 ALA A N 1
ATOM 2479 C CA . ALA A 1 359 ? 65.659 60.963 65.193 1.00 131.98 354 ALA A CA 1
ATOM 2480 C C . ALA A 1 359 ? 66.770 60.341 66.033 1.00 132.23 354 ALA A C 1
ATOM 2481 O O . ALA A 1 359 ? 67.356 59.346 65.629 1.00 131.90 354 ALA A O 1
ATOM 2483 N N . ALA A 1 360 ? 67.056 60.919 67.196 1.00 133.33 355 ALA A N 1
ATOM 2484 C CA . ALA A 1 360 ? 68.112 60.409 68.075 1.00 133.86 355 ALA A CA 1
ATOM 2485 C C . ALA A 1 360 ? 67.659 59.213 68.905 1.00 134.36 355 ALA A C 1
ATOM 2486 O O . ALA A 1 360 ? 68.470 58.362 69.282 1.00 134.10 355 ALA A O 1
ATOM 2488 N N . GLU A 1 361 ? 66.363 59.160 69.197 1.00 134.83 356 GLU A N 1
ATOM 2489 C CA . GLU A 1 361 ? 65.798 58.064 69.975 1.00 135.36 356 GLU A CA 1
ATOM 2490 C C . GLU A 1 361 ? 65.690 56.826 69.080 1.00 135.31 356 GLU A C 1
ATOM 2491 O O . GLU A 1 361 ? 65.852 55.698 69.542 1.00 135.11 356 GLU A O 1
ATOM 2497 N N . ILE A 1 362 ? 65.421 57.054 67.796 1.00 135.47 357 ILE A N 1
ATOM 2498 C CA . ILE A 1 362 ? 65.313 55.975 66.819 1.00 135.86 357 ILE A CA 1
ATOM 2499 C C . ILE A 1 362 ? 66.706 55.551 66.359 1.00 136.69 357 ILE A C 1
ATOM 2500 O O . ILE A 1 362 ? 66.903 54.452 65.838 1.00 136.45 357 ILE A O 1
ATOM 2505 N N . THR A 1 363 ? 67.671 56.442 66.551 1.00 138.56 358 THR A N 1
ATOM 2506 C CA . THR A 1 363 ? 69.048 56.168 66.176 1.00 140.00 358 THR A CA 1
ATOM 2507 C C . THR A 1 363 ? 69.685 55.269 67.224 1.00 141.02 358 THR A C 1
ATOM 2508 O O . THR A 1 363 ? 70.849 54.908 67.102 1.00 142.07 358 THR A O 1
ATOM 2512 N N . ARG A 1 364 ? 68.919 54.926 68.261 1.00 141.70 359 ARG A N 1
ATOM 2513 C CA . ARG A 1 364 ? 69.396 54.044 69.324 1.00 142.04 359 ARG A CA 1
ATOM 2514 C C . ARG A 1 364 ? 69.033 52.610 68.930 1.00 143.24 359 ARG A C 1
ATOM 2515 O O . ARG A 1 364 ? 69.911 51.750 68.784 1.00 143.96 359 ARG A O 1
ATOM 2517 N N . LYS A 1 365 ? 67.737 52.359 68.746 1.00 144.04 360 LYS A N 1
ATOM 2518 C CA . LYS A 1 365 ? 67.252 51.035 68.349 1.00 144.73 360 LYS A CA 1
ATOM 2519 C C . LYS A 1 365 ? 68.014 50.539 67.118 1.00 146.30 360 LYS A C 1
ATOM 2520 O O . LYS A 1 365 ? 68.554 49.433 67.112 1.00 147.20 360 LYS A O 1
ATOM 2522 N N . THR A 1 366 ? 68.046 51.366 66.077 1.00 147.96 361 THR A N 1
ATOM 2523 C CA . THR A 1 366 ? 68.749 51.038 64.840 1.00 148.74 361 THR A CA 1
ATOM 2524 C C . THR A 1 366 ? 70.220 51.421 64.949 1.00 148.84 361 THR A C 1
ATOM 2525 O O . THR A 1 366 ? 71.089 50.556 65.069 1.00 149.63 361 THR A O 1
ATOM 2529 N N . GLU A 1 387 ? 62.771 57.641 45.523 1.00 105.76 382 GLU A N 1
ATOM 2530 C CA . GLU A 1 387 ? 62.360 56.365 44.954 1.00 106.26 382 GLU A CA 1
ATOM 2531 C C . GLU A 1 387 ? 63.202 55.187 45.458 1.00 106.75 382 GLU A C 1
ATOM 2532 O O . GLU A 1 387 ? 63.023 54.062 45.000 1.00 107.98 382 GLU A O 1
ATOM 2534 N N . VAL A 1 388 ? 64.122 55.445 46.388 1.00 107.40 383 VAL A N 1
ATOM 2535 C CA . VAL A 1 388 ? 64.991 54.402 46.951 1.00 107.45 383 VAL A CA 1
ATOM 2536 C C . VAL A 1 388 ? 64.474 53.925 48.306 1.00 108.27 383 VAL A C 1
ATOM 2537 O O . VAL A 1 388 ? 64.237 54.734 49.205 1.00 109.82 383 VAL A O 1
ATOM 2541 N N . VAL A 1 389 ? 64.296 52.615 48.461 1.00 107.84 384 VAL A N 1
ATOM 2542 C CA . VAL A 1 389 ? 63.814 52.092 49.732 1.00 106.51 384 VAL A CA 1
ATOM 2543 C C . VAL A 1 389 ? 64.852 52.470 50.788 1.00 107.81 384 VAL A C 1
ATOM 2544 O O . VAL A 1 389 ? 65.918 51.860 50.859 1.00 107.55 384 VAL A O 1
ATOM 2548 N N . LYS A 1 390 ? 64.539 53.495 51.585 1.00 109.07 385 LYS A N 1
ATOM 2549 C CA . LYS A 1 390 ? 65.440 53.990 52.629 1.00 110.26 385 LYS A CA 1
ATOM 2550 C C . LYS A 1 390 ? 65.174 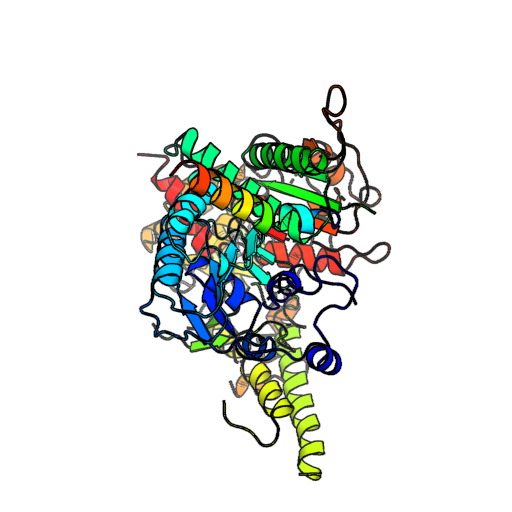53.325 53.987 1.00 110.43 385 LYS A C 1
ATOM 2551 O O . LYS A 1 390 ? 64.050 52.911 54.269 1.00 110.21 385 LYS A O 1
ATOM 2557 N N . LYS A 1 391 ? 66.215 53.224 54.816 1.00 110.98 386 LYS A N 1
ATOM 2558 C CA . LYS A 1 391 ? 66.115 52.604 56.140 1.00 110.69 386 LYS A CA 1
ATOM 2559 C C . LYS A 1 391 ? 64.900 53.111 56.927 1.00 111.56 386 LYS A C 1
ATOM 2560 O O . LYS A 1 391 ? 64.140 52.320 57.483 1.00 112.14 386 LYS A O 1
ATOM 2562 N N . LEU A 1 392 ? 64.720 54.429 56.976 1.00 112.29 387 LEU A N 1
ATOM 2563 C CA . LEU A 1 392 ? 63.582 55.021 57.677 1.00 112.28 387 LEU A CA 1
ATOM 2564 C C . LEU A 1 392 ? 62.954 56.118 56.799 1.00 112.89 387 LEU A C 1
ATOM 2565 O O . LEU A 1 392 ? 63.445 57.246 56.767 1.00 113.50 387 LEU A O 1
ATOM 2570 N N . PRO A 1 393 ? 61.862 55.799 56.072 1.00 112.54 388 PRO A N 1
ATOM 2571 C CA . PRO A 1 393 ? 61.165 56.747 55.192 1.00 112.25 388 PRO A CA 1
ATOM 2572 C C . PRO A 1 393 ? 60.528 57.909 55.952 1.00 112.22 388 PRO A C 1
ATOM 2573 O O . PRO A 1 393 ? 60.730 59.074 55.608 1.00 110.75 388 PRO A O 1
ATOM 2577 N N . GLU A 1 394 ? 59.751 57.572 56.981 1.00 113.67 389 GLU A N 1
ATOM 2578 C CA . GLU A 1 394 ? 59.063 58.555 57.819 1.00 115.38 389 GLU A CA 1
ATOM 2579 C C . GLU A 1 394 ? 59.994 59.693 58.232 1.00 115.04 389 GLU A C 1
ATOM 2580 O O . GLU A 1 394 ? 59.645 60.869 58.106 1.00 115.12 389 GLU A O 1
ATOM 2586 N N . LEU A 1 395 ? 61.170 59.328 58.742 1.00 113.96 390 LEU A N 1
ATOM 2587 C CA . LEU A 1 395 ? 62.167 60.297 59.191 1.00 111.21 390 LEU A CA 1
ATOM 2588 C C . LEU A 1 395 ? 62.767 61.077 58.009 1.00 110.24 390 LEU A C 1
ATOM 2589 O O . LEU A 1 395 ? 62.761 62.305 58.011 1.00 111.14 390 LEU A O 1
ATOM 2594 N N . THR A 1 396 ? 63.275 60.378 56.999 1.00 108.42 391 THR A N 1
ATOM 2595 C CA . THR A 1 396 ? 63.855 61.063 55.850 1.00 107.86 391 THR A CA 1
ATOM 2596 C C . THR A 1 396 ? 62.868 62.033 55.211 1.00 108.25 391 THR A C 1
ATOM 2597 O O . THR A 1 396 ? 63.217 63.170 54.885 1.00 108.08 391 THR A O 1
ATOM 2601 N N . ALA A 1 397 ? 61.633 61.580 55.036 1.00 108.46 392 ALA A N 1
ATOM 2602 C CA . ALA A 1 397 ? 60.589 62.404 54.437 1.00 107.77 392 ALA A CA 1
ATOM 2603 C C . ALA A 1 397 ? 60.330 63.650 55.281 1.00 108.04 392 ALA A C 1
ATOM 2604 O O . ALA A 1 397 ? 60.195 64.756 54.751 1.00 108.31 392 ALA A O 1
ATOM 2606 N N . LYS A 1 398 ? 60.262 63.452 56.598 1.00 107.98 393 LYS A N 1
ATOM 2607 C CA . LYS A 1 398 ? 60.026 64.540 57.545 1.00 107.32 393 LYS A CA 1
ATOM 2608 C C . LYS A 1 398 ? 61.152 65.555 57.547 1.00 107.57 393 LYS A C 1
ATOM 2609 O O . LYS A 1 398 ? 60.896 66.755 57.595 1.00 107.81 393 LYS A O 1
ATOM 2615 N N . LYS A 1 399 ? 62.397 65.090 57.507 1.00 107.44 394 LYS A N 1
ATOM 2616 C CA . LYS A 1 399 ? 63.501 66.031 57.515 1.00 107.37 394 LYS A CA 1
ATOM 2617 C C . LYS A 1 399 ? 63.487 66.805 56.228 1.00 107.09 394 LYS A C 1
ATOM 2618 O O . LYS A 1 399 ? 63.706 68.013 56.232 1.00 107.14 394 LYS A O 1
ATOM 2624 N N . ASN A 1 400 ? 63.214 66.112 55.125 1.00 106.70 395 ASN A N 1
ATOM 2625 C CA . ASN A 1 400 ? 63.201 66.763 53.823 1.00 106.64 395 ASN A CA 1
ATOM 2626 C C . ASN A 1 400 ? 62.154 67.861 53.663 1.00 106.40 395 ASN A C 1
ATOM 2627 O O . ASN A 1 400 ? 62.417 68.848 52.966 1.00 106.30 395 ASN A O 1
ATOM 2632 N N . THR A 1 401 ? 60.974 67.709 54.272 1.00 105.01 396 THR A N 1
ATOM 2633 C CA . THR A 1 401 ? 59.974 68.775 54.175 1.00 103.69 396 THR A CA 1
ATOM 2634 C C . THR A 1 401 ? 60.644 69.969 54.881 1.00 102.89 396 THR A C 1
ATOM 2635 O O . THR A 1 401 ? 60.660 71.086 54.356 1.00 103.68 396 THR A O 1
ATOM 2639 N N . ILE A 1 402 ? 61.240 69.712 56.049 1.00 101.49 397 ILE A N 1
ATOM 2640 C CA . ILE A 1 402 ? 61.931 70.756 56.809 1.00 99.21 397 ILE A CA 1
ATOM 2641 C C . ILE A 1 402 ? 63.050 71.377 55.970 1.00 100.27 397 ILE A C 1
ATOM 2642 O O . ILE A 1 402 ? 63.177 72.591 55.918 1.00 99.23 397 ILE A O 1
ATOM 2647 N N . ASP A 1 403 ? 63.850 70.546 55.306 1.00 102.46 398 ASP A N 1
ATOM 2648 C CA . ASP A 1 403 ? 64.932 71.053 54.470 1.00 105.15 398 ASP A CA 1
ATOM 2649 C C . ASP A 1 403 ? 64.383 72.035 53.446 1.00 106.29 398 ASP A C 1
ATOM 2650 O O . ASP A 1 403 ? 65.074 72.960 53.028 1.00 106.96 398 ASP A O 1
ATOM 2655 N N . THR A 1 404 ? 63.135 71.834 53.046 1.00 106.82 399 THR A N 1
ATOM 2656 C CA . THR A 1 404 ? 62.512 72.713 52.069 1.00 107.35 399 THR A CA 1
ATOM 2657 C C . THR A 1 404 ? 62.295 74.106 52.625 1.00 107.31 399 THR A C 1
ATOM 2658 O O . THR A 1 404 ? 62.944 75.058 52.196 1.00 106.77 399 THR A O 1
ATOM 2662 N N . HIS A 1 405 ? 61.377 74.218 53.578 1.00 108.52 400 HIS A N 1
ATOM 2663 C CA . HIS A 1 405 ? 61.074 75.502 54.200 1.00 110.81 400 HIS A CA 1
ATOM 2664 C C . HIS A 1 405 ? 62.348 76.088 54.794 1.00 114.08 400 HIS A C 1
ATOM 2665 O O . HIS A 1 405 ? 62.563 77.302 54.745 1.00 115.11 400 HIS A O 1
ATOM 2680 N N . ASN A 1 407 ? 65.238 76.536 53.858 1.00 116.68 402 ASN A N 1
ATOM 2681 C CA . ASN A 1 407 ? 65.872 77.561 53.041 1.00 116.29 402 ASN A CA 1
ATOM 2682 C C . ASN A 1 407 ? 64.897 78.409 52.230 1.00 115.84 402 ASN A C 1
ATOM 2683 O O . ASN A 1 407 ? 65.320 79.305 51.494 1.00 117.11 402 ASN A O 1
ATOM 2688 N N . ILE A 1 408 ? 63.600 78.126 52.331 1.00 114.22 403 ILE A N 1
ATOM 2689 C CA . ILE A 1 408 ? 62.638 78.985 51.646 1.00 112.79 403 ILE A CA 1
ATOM 2690 C C . ILE A 1 408 ? 62.767 80.247 52.492 1.00 111.50 403 ILE A C 1
ATOM 2691 O O . ILE A 1 408 ? 62.850 81.354 51.966 1.00 111.67 403 ILE A O 1
ATOM 2696 N N . PHE A 1 409 ? 62.804 80.059 53.811 1.00 109.81 404 PHE A N 1
ATOM 2697 C CA . PHE A 1 409 ? 62.965 81.171 54.737 1.00 108.47 404 PHE A CA 1
ATOM 2698 C C . PHE A 1 409 ? 64.302 81.833 54.442 1.00 109.13 404 PHE A C 1
ATOM 2699 O O . PHE A 1 409 ? 64.390 83.055 54.334 1.00 110.05 404 PHE A O 1
ATOM 2707 N N . ALA A 1 410 ? 65.342 81.016 54.314 1.00 109.24 405 ALA A N 1
ATOM 2708 C CA . ALA A 1 410 ? 66.671 81.526 54.024 1.00 108.89 405 ALA A CA 1
ATOM 2709 C C . ALA A 1 410 ? 66.663 82.336 52.730 1.00 108.81 405 ALA A C 1
ATOM 2710 O O . ALA A 1 410 ? 66.973 83.522 52.743 1.00 109.98 405 ALA A O 1
ATOM 2712 N N . ALA A 1 411 ? 66.307 81.706 51.616 1.00 107.94 406 ALA A N 1
ATOM 2713 C CA . ALA A 1 411 ? 66.272 82.408 50.337 1.00 108.09 406 ALA A CA 1
ATOM 2714 C C . ALA A 1 411 ? 65.333 83.608 50.399 1.00 108.29 406 ALA A C 1
ATOM 2715 O O . ALA A 1 411 ? 65.455 84.546 49.608 1.00 107.08 406 ALA A O 1
ATOM 2717 N N . LEU A 1 412 ? 64.389 83.566 51.334 1.00 109.45 407 LEU A N 1
ATOM 2718 C CA . LEU A 1 412 ? 63.431 84.657 51.499 1.00 110.11 407 LEU A CA 1
ATOM 2719 C C . LEU A 1 412 ? 64.187 85.855 52.068 1.00 111.25 407 LEU A C 1
ATOM 2720 O O . LEU A 1 412 ? 64.149 86.939 51.485 1.00 112.05 407 LEU A O 1
ATOM 2725 N N . LEU A 1 413 ? 64.864 85.660 53.204 1.00 111.66 408 LEU A N 1
ATOM 2726 C CA . LEU A 1 413 ? 65.657 86.725 53.824 1.00 111.50 408 LEU A CA 1
ATOM 2727 C C . LEU A 1 413 ? 66.555 87.329 52.746 1.00 112.37 408 LEU A C 1
ATOM 2728 O O . LEU A 1 413 ? 66.606 88.545 52.581 1.00 112.76 408 LEU A O 1
ATOM 2733 N N . SER A 1 414 ? 67.260 86.469 52.015 1.00 113.48 409 SER A N 1
ATOM 2734 C CA . SER A 1 414 ? 68.132 86.915 50.929 1.00 115.14 409 SER A CA 1
ATOM 2735 C C . SER A 1 414 ? 67.392 87.943 50.072 1.00 116.47 409 SER A C 1
ATOM 2736 O O . SER A 1 414 ? 67.910 89.024 49.775 1.00 116.63 409 SER A O 1
ATOM 2739 N N . GLN A 1 415 ? 66.169 87.593 49.691 1.00 118.08 410 GLN A N 1
ATOM 2740 C CA . GLN A 1 415 ? 65.337 88.456 48.868 1.00 118.38 410 GLN A CA 1
ATOM 2741 C C . GLN A 1 415 ? 64.886 89.700 49.640 1.00 118.71 410 GLN A C 1
ATOM 2742 O O . GLN A 1 415 ? 64.808 90.780 49.064 1.00 118.36 410 GLN A O 1
ATOM 2748 N N . LEU A 1 416 ? 64.590 89.548 50.933 1.00 119.53 411 LEU A N 1
ATOM 2749 C CA . LEU A 1 416 ? 64.167 90.679 51.759 1.00 120.67 411 LEU A CA 1
ATOM 2750 C C . LEU A 1 416 ? 65.248 91.757 51.743 1.00 122.39 411 LEU A C 1
ATOM 2751 O O . LEU A 1 416 ? 65.005 92.881 51.299 1.00 123.07 411 LEU A O 1
ATOM 2756 N N . GLU A 1 417 ? 66.445 91.402 52.206 1.00 123.53 412 GLU A N 1
ATOM 2757 C CA . GLU A 1 417 ? 67.565 92.336 52.264 1.00 123.92 412 GLU A CA 1
ATOM 2758 C C . GLU A 1 417 ? 68.048 92.846 50.906 1.00 124.29 412 GLU A C 1
ATOM 2759 O O . GLU A 1 417 ? 68.229 94.045 50.734 1.00 124.15 412 GLU A O 1
ATOM 2761 N N . SER A 1 418 ? 68.246 91.954 49.940 1.00 125.15 413 SER A N 1
ATOM 2762 C CA . SER A 1 418 ? 68.738 92.370 48.625 1.00 126.32 413 SER A CA 1
ATOM 2763 C C . SER A 1 418 ? 67.888 93.424 47.918 1.00 126.55 413 SER A C 1
ATOM 2764 O O . SER A 1 418 ? 68.196 93.818 46.794 1.00 126.42 413 SER A O 1
ATOM 2767 N N . LYS A 1 419 ? 66.815 93.871 48.561 1.00 127.53 414 LYS A N 1
ATOM 2768 C CA . LYS A 1 419 ? 65.955 94.893 47.975 1.00 128.65 414 LYS A CA 1
ATOM 2769 C C . LYS A 1 419 ? 65.147 95.601 49.053 1.00 129.20 414 LYS A C 1
ATOM 2770 O O . LYS A 1 419 ? 64.094 96.175 48.774 1.00 127.88 414 LYS A O 1
ATOM 2776 N N . SER A 1 420 ? 65.670 95.560 50.280 1.00 130.77 415 SER A N 1
ATOM 2777 C CA . SER A 1 420 ? 65.044 96.178 51.452 1.00 132.16 415 SER A CA 1
ATOM 2778 C C . SER A 1 420 ? 63.532 96.258 51.277 1.00 132.98 415 SER A C 1
ATOM 2779 O O . SER A 1 420 ? 62.995 97.316 50.940 1.00 133.07 415 SER A O 1
ATOM 2782 N N . LEU A 1 421 ? 62.857 95.133 51.517 1.00 133.85 416 LEU A N 1
ATOM 2783 C CA . LEU A 1 421 ? 61.409 95.031 51.353 1.00 133.99 416 LEU A CA 1
ATOM 2784 C C . LEU A 1 421 ? 60.581 95.533 52.528 1.00 133.60 416 LEU A C 1
ATOM 2785 O O . LEU A 1 421 ? 59.492 96.064 52.330 1.00 134.02 416 LEU A O 1
ATOM 2790 N N . ASP A 1 422 ? 61.086 95.362 53.744 1.00 133.53 417 ASP A N 1
ATOM 2791 C CA . ASP A 1 422 ? 60.368 95.800 54.943 1.00 133.68 417 ASP A CA 1
ATOM 2792 C C . ASP A 1 422 ? 59.931 97.267 54.888 1.00 133.50 417 ASP A C 1
ATOM 2793 O O . ASP A 1 422 ? 59.179 97.741 55.753 1.00 133.11 417 ASP A O 1
ATOM 2798 N N . THR A 1 423 ? 60.408 97.977 53.869 1.00 132.87 418 THR A N 1
ATOM 2799 C CA . THR A 1 423 ? 60.079 99.385 53.690 1.00 132.03 418 THR A CA 1
ATOM 2800 C C . THR A 1 423 ? 58.675 99.529 53.123 1.00 131.23 418 THR A C 1
ATOM 2801 O O . THR A 1 423 ? 57.795 100.095 53.772 1.00 131.09 418 THR A O 1
ATOM 2805 N N . PHE A 1 424 ? 58.469 99.005 51.916 1.00 129.75 419 PHE A N 1
ATOM 2806 C CA . PHE A 1 424 ? 57.175 99.101 51.256 1.00 128.18 419 PHE A CA 1
ATOM 2807 C C . PHE A 1 424 ? 56.045 98.729 52.193 1.00 128.15 419 PHE A C 1
ATOM 2808 O O . PHE A 1 424 ? 54.980 99.346 52.174 1.00 128.35 419 PHE A O 1
ATOM 2816 N N . PHE A 1 425 ? 56.280 97.725 53.024 1.00 128.03 420 PHE A N 1
ATOM 2817 C CA . PHE A 1 425 ? 55.252 97.278 53.946 1.00 128.58 420 PHE A CA 1
ATOM 2818 C C . PHE A 1 425 ? 54.763 98.384 54.885 1.00 129.43 420 PHE A C 1
ATOM 2819 O O . PHE A 1 425 ? 53.569 98.471 55.186 1.00 128.87 420 PHE A O 1
ATOM 2827 N N . GLU A 1 426 ? 55.680 99.234 55.337 1.00 130.71 421 GLU A N 1
ATOM 2828 C CA . GLU A 1 426 ? 55.324 100.321 56.244 1.00 131.49 421 GLU A CA 1
ATOM 2829 C C . GLU A 1 426 ? 54.652 101.479 55.494 1.00 130.96 421 GLU A C 1
ATOM 2830 O O . GLU A 1 426 ? 53.664 102.049 55.962 1.00 130.69 421 GLU A O 1
ATOM 2836 N N . VAL A 1 427 ? 55.191 101.807 54.323 1.00 130.13 422 VAL A N 1
ATOM 2837 C CA . VAL A 1 427 ? 54.676 102.891 53.495 1.00 129.51 422 VAL A CA 1
ATOM 2838 C C . VAL A 1 427 ? 53.195 102.715 53.220 1.00 129.87 422 VAL A C 1
ATOM 2839 O O . VAL A 1 427 ? 52.502 103.671 52.860 1.00 129.55 422 VAL A O 1
ATOM 2843 N N . GLU A 1 428 ? 52.715 101.486 53.395 1.00 130.23 423 GLU A N 1
ATOM 2844 C CA . GLU A 1 428 ? 51.318 101.167 53.134 1.00 130.65 423 GLU A CA 1
ATOM 2845 C C . GLU A 1 428 ? 50.472 100.968 54.386 1.00 131.88 423 GLU A C 1
ATOM 2846 O O . GLU A 1 428 ? 49.258 100.813 54.291 1.00 131.43 423 GLU A O 1
ATOM 2852 N N . GLN A 1 429 ? 51.095 100.974 55.556 1.00 134.10 424 GLN A N 1
ATOM 2853 C CA . GLN A 1 429 ? 50.335 100.772 56.776 1.00 137.24 424 GLN A CA 1
ATOM 2854 C C . GLN A 1 429 ? 49.777 102.060 57.376 1.00 139.49 424 GLN A C 1
ATOM 2855 O O . GLN A 1 429 ? 49.147 102.028 58.432 1.00 139.83 424 GLN A O 1
ATOM 2861 N N . ASP A 1 430 ? 49.985 103.188 56.701 1.00 142.56 425 ASP A N 1
ATOM 2862 C CA . ASP A 1 430 ? 49.501 104.472 57.205 1.00 145.08 425 ASP A CA 1
ATOM 2863 C C . ASP A 1 430 ? 48.613 105.347 56.289 1.00 146.40 425 ASP A C 1
ATOM 2864 O O . ASP A 1 430 ? 47.791 106.111 56.791 1.00 146.18 425 ASP A O 1
ATOM 2869 N N . PRO A 1 431 ? 48.716 105.200 54.951 1.00 147.80 426 PRO A N 1
ATOM 2870 C CA . PRO A 1 431 ? 47.900 106.027 54.058 1.00 148.55 426 PRO A CA 1
ATOM 2871 C C . PRO A 1 431 ? 47.306 107.283 54.688 1.00 149.47 426 PRO A C 1
ATOM 2872 O O . PRO A 1 431 ? 46.121 107.317 55.039 1.00 149.75 426 PRO A O 1
ATOM 2876 N N . GLY A 1 432 ? 48.142 108.312 54.827 1.00 149.76 427 GLY A N 1
ATOM 2877 C CA . GLY A 1 432 ? 47.693 109.555 55.423 1.00 149.80 427 GLY A CA 1
ATOM 2878 C C . GLY A 1 432 ? 48.611 110.748 55.222 1.00 150.15 427 GLY A C 1
ATOM 2879 O O . GLY A 1 432 ? 48.885 111.150 54.091 1.00 149.67 427 GLY A O 1
ATOM 2880 N N . SER A 1 433 ? 49.099 111.306 56.328 1.00 150.81 428 SER A N 1
ATOM 2881 C CA . SER A 1 433 ? 49.960 112.484 56.288 1.00 150.92 428 SER A CA 1
ATOM 2882 C C . SER A 1 433 ? 51.372 112.220 55.807 1.00 151.03 428 SER A C 1
ATOM 2883 O O . SER A 1 433 ? 51.802 111.072 55.709 1.00 151.13 428 SER A O 1
ATOM 2886 N N . THR A 1 434 ? 52.089 113.307 55.535 1.00 150.59 429 THR A N 1
ATOM 2887 C CA . THR A 1 434 ? 53.463 113.252 55.056 1.00 150.19 429 THR A CA 1
ATOM 2888 C C . THR A 1 434 ? 54.330 112.268 55.845 1.00 149.22 429 THR A C 1
ATOM 2889 O O . THR A 1 434 ? 55.384 111.838 55.362 1.00 149.13 429 THR A O 1
ATOM 2893 N N . LYS A 1 435 ? 53.892 111.918 57.054 1.00 147.55 430 LYS A N 1
ATOM 2894 C CA . LYS A 1 435 ? 54.632 110.964 57.871 1.00 145.82 430 LYS A CA 1
ATOM 2895 C C . LYS A 1 435 ? 55.015 109.846 56.915 1.00 145.04 430 LYS A C 1
ATOM 2896 O O . LYS A 1 435 ? 56.183 109.468 56.802 1.00 144.66 430 LYS A O 1
ATOM 2898 N N . THR A 1 436 ? 54.001 109.351 56.207 1.00 144.42 431 THR A N 1
ATOM 2899 C CA . THR A 1 436 ? 54.150 108.281 55.223 1.00 142.68 431 THR A CA 1
ATOM 2900 C C . THR A 1 436 ? 54.558 108.853 53.870 1.00 141.17 431 THR A C 1
ATOM 2901 O O . THR A 1 436 ? 55.409 108.288 53.185 1.00 140.78 431 THR A O 1
ATOM 2905 N N . ARG A 1 437 ? 53.939 109.968 53.490 1.00 139.88 432 ARG A N 1
ATOM 2906 C CA . ARG A 1 437 ? 54.240 110.614 52.218 1.00 138.95 432 ARG A CA 1
ATOM 2907 C C . ARG A 1 437 ? 55.744 110.663 51.973 1.00 138.28 432 ARG A C 1
ATOM 2908 O O . ARG A 1 437 ? 56.231 110.268 50.914 1.00 138.20 432 ARG A O 1
ATOM 2916 N N . SER A 1 438 ? 56.476 111.145 52.969 1.00 137.30 433 SER A N 1
ATOM 2917 C CA . SER A 1 438 ? 57.925 111.268 52.874 1.00 136.26 433 SER A CA 1
ATOM 2918 C C . SER A 1 438 ? 58.622 109.920 52.731 1.00 134.57 433 SER A C 1
ATOM 2919 O O . SER A 1 438 ? 59.352 109.690 51.763 1.00 133.45 433 SER A O 1
ATOM 2922 N N . ARG A 1 439 ? 58.391 109.048 53.713 1.00 132.71 434 ARG A N 1
ATOM 2923 C CA . ARG A 1 439 ? 58.986 107.719 53.755 1.00 130.31 434 ARG A CA 1
ATOM 2924 C C . ARG A 1 439 ? 58.988 107.039 52.398 1.00 129.15 434 ARG A C 1
ATOM 2925 O O . ARG A 1 439 ? 59.787 106.131 52.166 1.00 128.75 434 ARG A O 1
ATOM 2927 N N . PHE A 1 440 ? 58.097 107.470 51.507 1.00 128.09 435 PHE A N 1
ATOM 2928 C CA . PHE A 1 440 ? 58.037 106.886 50.173 1.00 127.56 435 PHE A CA 1
ATOM 2929 C C . PHE A 1 440 ? 59.110 107.458 49.249 1.00 128.80 435 PHE A C 1
ATOM 2930 O O . PHE A 1 440 ? 59.988 106.719 48.807 1.00 129.94 435 PHE A O 1
ATOM 2938 N N . LEU A 1 441 ? 59.046 108.754 48.936 1.00 129.71 436 LEU A N 1
ATOM 2939 C CA . LEU A 1 441 ? 60.070 109.350 48.069 1.00 129.86 436 LEU A CA 1
ATOM 2940 C C . LEU A 1 441 ? 61.412 109.034 48.719 1.00 130.50 436 LEU A C 1
ATOM 2941 O O . LEU A 1 441 ? 62.408 108.770 48.041 1.00 130.25 436 LEU A O 1
ATOM 2946 N N . ASP A 1 442 ? 61.410 109.057 50.048 1.00 131.34 437 ASP A N 1
ATOM 2947 C CA . ASP A 1 442 ? 62.584 108.746 50.849 1.00 132.77 437 ASP A CA 1
ATOM 2948 C C . ASP A 1 442 ? 63.139 107.377 50.424 1.00 133.40 437 ASP A C 1
ATOM 2949 O O . ASP A 1 442 ? 64.348 107.217 50.233 1.00 133.64 437 ASP A O 1
ATOM 2954 N N . ILE A 1 443 ? 62.246 106.401 50.265 1.00 134.08 438 ILE A N 1
ATOM 2955 C CA . ILE A 1 443 ? 62.642 105.050 49.875 1.00 134.45 438 ILE A CA 1
ATOM 2956 C C . ILE A 1 443 ? 63.070 104.981 48.405 1.00 135.13 438 ILE A C 1
ATOM 2957 O O . ILE A 1 443 ? 64.037 104.288 48.077 1.00 136.09 438 ILE A O 1
ATOM 2962 N N . LEU A 1 444 ? 62.369 105.692 47.524 1.00 135.02 439 LEU A N 1
ATOM 2963 C CA . LEU A 1 444 ? 62.727 105.670 46.110 1.00 135.07 439 LEU A CA 1
ATOM 2964 C C . LEU A 1 444 ? 63.916 106.578 45.854 1.00 136.02 439 LEU A C 1
ATOM 2965 O O . LEU A 1 444 ? 64.303 106.813 44.707 1.00 135.30 439 LEU A O 1
ATOM 2970 N N . LYS A 1 445 ? 64.485 107.090 46.943 1.00 137.47 440 LYS A N 1
ATOM 2971 C CA . LYS A 1 445 ? 65.653 107.962 46.883 1.00 138.58 440 LYS A CA 1
ATOM 2972 C C . LYS A 1 445 ? 66.909 107.095 46.979 1.00 139.28 440 LYS A C 1
ATOM 2973 O O . LYS A 1 445 ? 67.963 107.453 46.445 1.00 140.19 440 LYS A O 1
ATOM 2975 N N . ASP A 1 446 ? 66.784 105.957 47.663 1.00 139.39 441 ASP A N 1
ATOM 2976 C CA . ASP A 1 446 ? 67.889 105.017 47.837 1.00 138.97 441 ASP A CA 1
ATOM 2977 C C . ASP A 1 446 ? 67.870 104.042 46.667 1.00 138.12 441 ASP A C 1
ATOM 2978 O O . ASP A 1 446 ? 68.091 102.841 46.831 1.00 138.09 441 ASP A O 1
ATOM 2983 N N . GLY A 1 447 ? 67.595 104.591 45.487 1.00 137.05 442 GLY A N 1
ATOM 2984 C CA . GLY A 1 447 ? 67.519 103.819 44.260 1.00 135.96 442 GLY A CA 1
ATOM 2985 C C . GLY A 1 447 ? 68.230 102.476 44.155 1.00 135.31 442 GLY A C 1
ATOM 2986 O O . GLY A 1 447 ? 69.294 102.250 44.741 1.00 134.85 442 GLY A O 1
ATOM 2987 N N . LYS A 1 448 ? 67.618 101.584 43.378 1.00 134.25 443 LYS A N 1
ATOM 2988 C CA . LYS A 1 448 ? 68.135 100.248 43.125 1.00 132.73 443 LYS A CA 1
ATOM 2989 C C . LYS A 1 448 ? 67.586 99.794 41.778 1.00 133.05 443 LYS A C 1
ATOM 2990 O O . LYS A 1 448 ? 67.773 100.469 40.771 1.00 132.81 443 LYS A O 1
ATOM 2996 N N . THR A 1 449 ? 66.911 98.652 41.766 1.00 134.40 444 THR A N 1
ATOM 2997 C CA . THR A 1 449 ? 66.301 98.106 40.549 1.00 136.13 444 THR A CA 1
ATOM 2998 C C . THR A 1 449 ? 65.359 96.992 40.975 1.00 135.87 444 THR A C 1
ATOM 2999 O O . THR A 1 449 ? 64.272 96.821 40.412 1.00 135.54 444 THR A O 1
ATOM 3003 N N . ASN A 1 450 ? 65.790 96.237 41.979 1.00 135.77 445 ASN A N 1
ATOM 3004 C CA . ASN A 1 450 ? 64.980 95.153 42.496 1.00 135.99 445 ASN A CA 1
ATOM 3005 C C . ASN A 1 450 ? 63.906 95.725 43.405 1.00 135.79 445 ASN A C 1
ATOM 3006 O O . ASN A 1 450 ? 63.446 95.058 44.331 1.00 137.14 445 ASN A O 1
ATOM 3011 N N . ASN A 1 451 ? 63.523 96.969 43.137 1.00 134.11 446 ASN A N 1
ATOM 3012 C CA . ASN A 1 451 ? 62.488 97.653 43.899 1.00 132.53 446 ASN A CA 1
ATOM 3013 C C . ASN A 1 451 ? 61.451 98.165 42.921 1.00 131.96 446 ASN A C 1
ATOM 3014 O O . ASN A 1 451 ? 60.262 98.220 43.225 1.00 132.45 446 ASN A O 1
ATOM 3019 N N . LEU A 1 452 ? 61.937 98.540 41.743 1.00 131.08 447 LEU A N 1
ATOM 3020 C CA . LEU A 1 452 ? 61.129 99.067 40.652 1.00 130.02 447 LEU A CA 1
ATOM 3021 C C . LEU A 1 452 ? 59.661 98.616 40.661 1.00 128.64 447 LEU A C 1
ATOM 3022 O O . LEU A 1 452 ? 58.757 99.453 40.669 1.00 128.69 447 LEU A O 1
ATOM 3027 N N . GLU A 1 453 ? 59.422 97.304 40.658 1.00 126.09 448 GLU A N 1
ATOM 3028 C CA . GLU A 1 453 ? 58.058 96.769 40.668 1.00 122.95 448 GLU A CA 1
ATOM 3029 C C . GLU A 1 453 ? 57.308 97.119 41.959 1.00 120.83 448 GLU A C 1
ATOM 3030 O O . GLU A 1 453 ? 56.191 97.641 41.919 1.00 120.53 448 GLU A O 1
ATOM 3036 N N . ASP A 1 454 ? 57.930 96.825 43.099 1.00 118.11 449 ASP A N 1
ATOM 3037 C CA . ASP A 1 454 ? 57.338 97.100 44.405 1.00 115.37 449 ASP A CA 1
ATOM 3038 C C . ASP A 1 454 ? 57.055 98.582 44.552 1.00 113.46 449 ASP A C 1
ATOM 3039 O O . ASP A 1 454 ? 56.073 98.977 45.177 1.00 112.80 449 ASP A O 1
ATOM 3044 N N . LYS A 1 455 ? 57.934 99.399 43.983 1.00 112.11 450 LYS A N 1
ATOM 3045 C CA . LYS A 1 455 ? 57.767 100.841 44.030 1.00 110.24 450 LYS A CA 1
ATOM 3046 C C . LYS A 1 455 ? 56.378 101.143 43.490 1.00 108.63 450 LYS A C 1
ATOM 3047 O O . LYS A 1 455 ? 55.488 101.558 44.236 1.00 108.61 450 LYS A O 1
ATOM 3049 N N . LEU A 1 456 ? 56.197 100.901 42.194 1.00 106.82 451 LEU A N 1
ATOM 3050 C CA . LEU A 1 456 ? 54.924 101.143 41.514 1.00 104.96 451 LEU A CA 1
ATOM 3051 C C . LEU A 1 456 ? 53.747 100.611 42.329 1.00 104.41 451 LEU A C 1
ATOM 3052 O O . LEU A 1 456 ? 52.698 101.256 42.435 1.00 105.30 451 LEU A O 1
ATOM 3057 N N . ARG A 1 457 ? 53.926 99.432 42.912 1.00 102.40 452 ARG A N 1
ATOM 3058 C CA . ARG A 1 457 ? 52.869 98.826 43.701 1.00 99.35 452 ARG A CA 1
ATOM 3059 C C . ARG A 1 457 ? 52.528 99.628 44.942 1.00 98.07 452 ARG A C 1
ATOM 3060 O O . ARG A 1 457 ? 51.399 100.085 45.095 1.00 97.38 452 ARG A O 1
ATOM 3068 N N . SER A 1 458 ? 53.492 99.797 45.835 1.00 97.07 453 SER A N 1
ATOM 3069 C CA . SER A 1 458 ? 53.235 100.555 47.051 1.00 97.32 453 SER A CA 1
ATOM 3070 C C . SER A 1 458 ? 52.654 101.929 46.722 1.00 96.72 453 SER A C 1
ATOM 3071 O O . SER A 1 458 ? 51.886 102.496 47.512 1.00 96.64 453 SER A O 1
ATOM 3074 N N . PHE A 1 459 ? 53.024 102.465 45.557 1.00 95.75 454 PHE A N 1
ATOM 3075 C CA . PHE A 1 459 ? 52.520 103.771 45.131 1.00 94.21 454 PHE A CA 1
ATOM 3076 C C . PHE A 1 459 ? 51.029 103.623 44.903 1.00 93.93 454 PHE A C 1
ATOM 3077 O O . PHE A 1 459 ? 50.222 104.278 45.568 1.00 95.08 454 PHE A O 1
ATOM 3085 N N . ILE A 1 460 ? 50.677 102.745 43.961 1.00 92.21 455 ILE A N 1
ATOM 3086 C CA . ILE A 1 460 ? 49.282 102.474 43.633 1.00 89.49 455 ILE A CA 1
ATOM 3087 C C . ILE A 1 460 ? 48.466 102.257 44.896 1.00 88.69 455 ILE A C 1
ATOM 3088 O O . ILE A 1 460 ? 47.403 102.850 45.047 1.00 88.84 455 ILE A O 1
ATOM 3093 N N . VAL A 1 461 ? 48.957 101.412 45.798 1.00 87.57 456 VAL A N 1
ATOM 3094 C CA . VAL A 1 461 ? 48.262 101.185 47.059 1.00 87.01 456 VAL A CA 1
ATOM 3095 C C . VAL A 1 461 ? 47.946 102.553 47.666 1.00 88.09 456 VAL A C 1
ATOM 3096 O O . VAL A 1 461 ? 46.785 102.868 47.933 1.00 88.32 456 VAL A O 1
ATOM 3100 N N . LEU A 1 462 ? 48.980 103.365 47.870 1.00 88.10 457 LEU A N 1
ATOM 3101 C CA . LEU A 1 462 ? 48.804 104.701 48.432 1.00 89.66 457 LEU A CA 1
ATOM 3102 C C . LEU A 1 462 ? 47.791 105.544 47.655 1.00 90.20 457 LEU A C 1
ATOM 3103 O O . LEU A 1 462 ? 46.816 106.045 48.218 1.00 90.95 457 LEU A O 1
ATOM 3108 N N . TYR A 1 463 ? 48.016 105.692 46.358 1.00 90.71 458 TYR A N 1
ATOM 3109 C CA . TYR A 1 463 ? 47.115 106.476 45.533 1.00 90.33 458 TYR A CA 1
ATOM 3110 C C . TYR A 1 463 ? 45.666 106.037 45.700 1.00 89.27 458 TYR A C 1
ATOM 3111 O O . TYR A 1 463 ? 44.765 106.863 45.623 1.00 89.51 458 TYR A O 1
ATOM 3120 N N . LEU A 1 464 ? 45.449 104.741 45.920 1.00 88.72 459 LEU A N 1
ATOM 3121 C CA . LEU A 1 464 ? 44.104 104.187 46.079 1.00 88.17 459 LEU A CA 1
ATOM 3122 C C . LEU A 1 464 ? 43.501 104.252 47.493 1.00 90.90 459 LEU A C 1
ATOM 3123 O O . LEU A 1 464 ? 42.317 104.564 47.647 1.00 90.68 459 LEU A O 1
ATOM 3128 N N . THR A 1 465 ? 44.297 103.936 48.517 1.00 94.08 460 THR A N 1
ATOM 3129 C CA . THR A 1 465 ? 43.826 103.966 49.913 1.00 97.82 460 THR A CA 1
ATOM 3130 C C . THR A 1 465 ? 43.858 105.358 50.563 1.00 100.91 460 THR A C 1
ATOM 3131 O O . THR A 1 465 ? 43.213 105.585 51.587 1.00 101.69 460 THR A O 1
ATOM 3135 N N . SER A 1 466 ? 44.608 106.267 49.940 1.00 104.37 461 SER A N 1
ATOM 3136 C CA . SER A 1 466 ? 44.809 107.660 50.366 1.00 107.70 461 SER A CA 1
ATOM 3137 C C . SER A 1 466 ? 43.825 108.314 51.336 1.00 109.43 461 SER A C 1
ATOM 3138 O O . SER A 1 466 ? 44.240 109.061 52.226 1.00 109.59 461 SER A O 1
ATOM 3141 N N . THR A 1 467 ? 42.533 108.064 51.139 1.00 111.07 462 THR A N 1
ATOM 3142 C CA . THR A 1 467 ? 41.482 108.653 51.971 1.00 112.68 462 THR A CA 1
ATOM 3143 C C . THR A 1 467 ? 41.600 110.161 51.976 1.00 113.65 462 THR A C 1
ATOM 3144 O O . THR A 1 467 ? 41.105 110.825 52.881 1.00 114.12 462 THR A O 1
ATOM 3148 N N . THR A 1 468 ? 42.268 110.697 50.961 1.00 115.20 463 THR A N 1
ATOM 3149 C CA . THR A 1 468 ? 42.451 112.136 50.843 1.00 116.35 463 THR A CA 1
ATOM 3150 C C . THR A 1 468 ? 43.349 112.472 49.654 1.00 116.72 463 THR A C 1
ATOM 3151 O O . THR A 1 468 ? 44.533 112.124 49.627 1.00 116.11 463 THR A O 1
ATOM 3155 N N . GLY A 1 469 ? 42.754 113.136 48.668 1.00 117.63 464 GLY A N 1
ATOM 3156 C CA . GLY A 1 469 ? 43.455 113.543 47.459 1.00 119.64 464 GLY A CA 1
ATOM 3157 C C . GLY A 1 469 ? 44.764 112.895 47.014 1.00 120.55 464 GLY A C 1
ATOM 3158 O O . GLY A 1 469 ? 44.790 112.158 46.021 1.00 120.73 464 GLY A O 1
ATOM 3159 N N . LEU A 1 470 ? 45.844 113.183 47.741 1.00 121.01 465 LEU A N 1
ATOM 3160 C CA . LEU A 1 470 ? 47.188 112.696 47.421 1.00 122.12 465 LEU A CA 1
ATOM 3161 C C . LEU A 1 470 ? 47.712 113.772 46.463 1.00 123.41 465 LEU A C 1
ATOM 3162 O O . LEU A 1 470 ? 47.472 113.719 45.247 1.00 123.05 465 LEU A O 1
ATOM 3167 N N . PRO A 1 471 ? 48.413 114.781 47.022 1.00 124.60 466 PRO A N 1
ATOM 3168 C CA . PRO A 1 471 ? 49.015 115.937 46.349 1.00 125.30 466 PRO A CA 1
ATOM 3169 C C . PRO A 1 471 ? 49.470 115.734 44.904 1.00 126.27 466 PRO A C 1
ATOM 3170 O O . PRO A 1 471 ? 50.159 114.765 44.595 1.00 126.87 466 PRO A O 1
ATOM 3174 N N . LYS A 1 472 ? 49.079 116.659 44.025 1.00 127.27 467 LYS A N 1
ATOM 3175 C CA . LYS A 1 472 ? 49.461 116.606 42.616 1.00 128.57 467 LYS A CA 1
ATOM 3176 C C . LYS A 1 472 ? 50.987 116.484 42.493 1.00 130.26 467 LYS A C 1
ATOM 3177 O O . LYS A 1 472 ? 51.514 116.174 41.420 1.00 129.81 467 LYS A O 1
ATOM 3179 N N . ASP A 1 473 ? 51.680 116.733 43.607 1.00 132.79 468 ASP A N 1
ATOM 3180 C CA . ASP A 1 473 ? 53.141 116.650 43.692 1.00 134.31 468 ASP A CA 1
ATOM 3181 C C . ASP A 1 473 ? 53.613 115.229 43.463 1.00 134.71 468 ASP A C 1
ATOM 3182 O O . ASP A 1 473 ? 54.282 114.949 42.471 1.00 135.47 468 ASP A O 1
ATOM 3187 N N . PHE A 1 474 ? 53.275 114.341 44.396 1.00 133.99 469 PHE A N 1
ATOM 3188 C CA . PHE A 1 474 ? 53.645 112.939 44.287 1.00 132.87 469 PHE A CA 1
ATOM 3189 C C . PHE A 1 474 ? 53.378 112.426 42.894 1.00 133.24 469 PHE A C 1
ATOM 3190 O O . PHE A 1 474 ? 54.291 112.006 42.189 1.00 133.39 469 PHE A O 1
ATOM 3198 N N . VAL A 1 475 ? 52.114 112.453 42.500 1.00 133.54 470 VAL A N 1
ATOM 3199 C CA . VAL A 1 475 ? 51.737 111.985 41.178 1.00 135.46 470 VAL A CA 1
ATOM 3200 C C . VAL A 1 475 ? 52.711 112.458 40.098 1.00 136.40 470 VAL A C 1
ATOM 3201 O O . VAL A 1 475 ? 52.913 111.770 39.102 1.00 136.16 470 VAL A O 1
ATOM 3205 N N . GLN A 1 476 ? 53.306 113.633 40.302 1.00 137.29 471 GLN A N 1
ATOM 3206 C CA . GLN A 1 476 ? 54.268 114.205 39.356 1.00 137.45 471 GLN A CA 1
ATOM 3207 C C . GLN A 1 476 ? 55.701 113.723 39.651 1.00 136.49 471 GLN A C 1
ATOM 3208 O O . GLN A 1 476 ? 56.344 113.092 38.808 1.00 136.42 471 GLN A O 1
ATOM 3214 N N . ASN A 1 477 ? 56.182 114.036 40.853 1.00 135.42 472 ASN A N 1
ATOM 3215 C CA . ASN A 1 477 ? 57.512 113.653 41.324 1.00 133.95 472 ASN A CA 1
ATOM 3216 C C . ASN A 1 477 ? 57.765 112.138 41.217 1.00 132.62 472 ASN A C 1
ATOM 3217 O O . ASN A 1 477 ? 58.785 111.700 40.678 1.00 131.99 472 ASN A O 1
ATOM 3222 N N . VAL A 1 478 ? 56.840 111.343 41.748 1.00 131.55 473 VAL A N 1
ATOM 3223 C CA . VAL A 1 478 ? 56.960 109.889 41.695 1.00 129.94 473 VAL A CA 1
ATOM 3224 C C . VAL A 1 478 ? 56.782 109.409 40.256 1.00 129.19 473 VAL A C 1
ATOM 3225 O O . VAL A 1 478 ? 57.514 108.539 39.793 1.00 128.59 473 VAL A O 1
ATOM 3229 N N . GLU A 1 479 ? 55.810 109.978 39.548 1.00 129.03 474 GLU A N 1
ATOM 3230 C CA . GLU A 1 479 ? 55.582 109.590 38.163 1.00 129.67 474 GLU A CA 1
ATOM 3231 C C . GLU A 1 479 ? 56.880 109.781 37.397 1.00 130.34 474 GLU A C 1
ATOM 3232 O O . GLU A 1 479 ? 57.215 108.968 36.542 1.00 130.42 474 GLU A O 1
ATOM 3238 N N . ASN A 1 480 ? 57.605 110.857 37.714 1.00 131.30 475 ASN A N 1
ATOM 3239 C CA . ASN A 1 480 ? 58.889 111.165 37.071 1.00 131.46 475 ASN A CA 1
ATOM 3240 C C . ASN A 1 480 ? 59.887 110.035 37.309 1.00 131.96 475 ASN A C 1
ATOM 3241 O O . ASN A 1 480 ? 60.434 109.475 36.356 1.00 132.08 475 ASN A O 1
ATOM 3246 N N . TYR A 1 481 ? 60.109 109.713 38.586 1.00 132.29 476 TYR A N 1
ATOM 3247 C CA . TYR A 1 481 ? 61.025 108.649 39.021 1.00 132.16 476 TYR A CA 1
ATOM 3248 C C . TYR A 1 481 ? 60.938 107.360 38.189 1.00 131.88 476 TYR A C 1
ATOM 3249 O O . TYR A 1 481 ? 61.892 106.585 38.135 1.00 131.08 476 TYR A O 1
ATOM 3258 N N . PHE A 1 482 ? 59.791 107.144 37.548 1.00 132.76 477 PHE A N 1
ATOM 3259 C CA . PHE A 1 482 ? 59.566 105.968 36.703 1.00 134.03 477 PHE A CA 1
ATOM 3260 C C . PHE A 1 482 ? 59.847 106.233 35.221 1.00 134.64 477 PHE A C 1
ATOM 3261 O O . PHE A 1 482 ? 60.571 105.470 34.581 1.00 134.59 477 PHE A O 1
ATOM 3269 N N . LYS A 1 483 ? 59.267 107.304 34.678 1.00 135.45 478 LYS A N 1
ATOM 3270 C CA . LYS A 1 483 ? 59.467 107.657 33.273 1.00 135.71 478 LYS A CA 1
ATOM 3271 C C . LYS A 1 483 ? 60.927 107.979 32.972 1.00 136.55 478 LYS A C 1
ATOM 3272 O O . LYS A 1 483 ? 61.347 107.936 31.811 1.00 136.53 478 LYS A O 1
ATOM 3278 N N . GLU A 1 484 ? 61.694 108.300 34.018 1.00 137.37 479 GLU A N 1
ATOM 3279 C CA . GLU A 1 484 ? 63.120 108.601 33.868 1.00 137.72 479 GLU A CA 1
ATOM 3280 C C . GLU A 1 484 ? 63.938 107.313 34.038 1.00 137.27 479 GLU A C 1
ATOM 3281 O O . GLU A 1 484 ? 64.948 107.112 33.357 1.00 137.48 479 GLU A O 1
ATOM 3287 N N . ASN A 1 485 ? 63.500 106.454 34.959 1.00 136.78 480 ASN A N 1
ATOM 3288 C CA . ASN A 1 485 ? 64.148 105.168 35.196 1.00 136.10 480 ASN A CA 1
ATOM 3289 C C . ASN A 1 485 ? 63.579 104.239 34.132 1.00 137.03 480 ASN A C 1
ATOM 3290 O O . ASN A 1 485 ? 63.907 103.058 34.071 1.00 136.31 480 ASN A O 1
ATOM 3295 N N . ASP A 1 486 ? 62.709 104.811 33.306 1.00 139.02 481 ASP A N 1
ATOM 3296 C CA . ASP A 1 486 ? 62.043 104.130 32.198 1.00 141.65 481 ASP A CA 1
ATOM 3297 C C . ASP A 1 486 ? 61.470 102.746 32.509 1.00 143.02 481 ASP A C 1
ATOM 3298 O O . ASP A 1 486 ? 62.047 101.722 32.133 1.00 143.51 481 ASP A O 1
ATOM 3303 N N . TYR A 1 487 ? 60.323 102.739 33.188 1.00 144.65 482 TYR A N 1
ATOM 3304 C CA . TYR A 1 487 ? 59.596 101.523 33.568 1.00 144.93 482 TYR A CA 1
ATOM 3305 C C . TYR A 1 487 ? 58.141 101.852 33.262 1.00 144.73 482 TYR A C 1
ATOM 3306 O O . TYR A 1 487 ? 57.413 102.310 34.147 1.00 145.07 482 TYR A O 1
ATOM 3315 N N . ASP A 1 488 ? 57.736 101.626 32.010 1.00 143.95 483 ASP A N 1
ATOM 3316 C CA . ASP A 1 488 ? 56.386 101.944 31.543 1.00 142.49 483 ASP A CA 1
ATOM 3317 C C . ASP A 1 488 ? 55.373 102.063 32.681 1.00 141.39 483 ASP A C 1
ATOM 3318 O O . ASP A 1 488 ? 55.240 101.172 33.529 1.00 141.88 483 ASP A O 1
ATOM 3323 N N . ILE A 1 489 ? 54.684 103.198 32.696 1.00 138.65 484 ILE A N 1
ATOM 3324 C CA . ILE A 1 489 ? 53.688 103.501 33.704 1.00 135.06 484 ILE A CA 1
ATOM 3325 C C . ILE A 1 489 ? 52.309 103.512 33.039 1.00 132.97 484 ILE A C 1
ATOM 3326 O O . ILE A 1 489 ? 51.371 104.135 33.534 1.00 133.41 484 ILE A O 1
ATOM 3331 N N . ASN A 1 490 ? 52.196 102.803 31.916 1.00 130.45 485 ASN A N 1
ATOM 3332 C CA . ASN A 1 490 ? 50.942 102.716 31.169 1.00 127.87 485 ASN A CA 1
ATOM 3333 C C . ASN A 1 490 ? 49.788 102.385 32.111 1.00 125.72 485 ASN A C 1
ATOM 3334 O O . ASN A 1 490 ? 48.622 102.668 31.818 1.00 125.19 485 ASN A O 1
ATOM 3336 N N . ALA A 1 491 ? 50.133 101.786 33.248 1.00 123.08 486 ALA A N 1
ATOM 3337 C CA . ALA A 1 491 ? 49.157 101.395 34.257 1.00 120.34 486 ALA A CA 1
ATOM 3338 C C . ALA A 1 491 ? 48.578 102.575 35.033 1.00 118.11 486 ALA A C 1
ATOM 3339 O O . ALA A 1 491 ? 47.361 102.715 35.112 1.00 117.68 486 ALA A O 1
ATOM 3341 N N . LEU A 1 492 ? 49.438 103.418 35.605 1.00 115.20 487 LEU A N 1
ATOM 3342 C CA . LEU A 1 492 ? 48.969 104.568 36.379 1.00 112.67 487 LEU A CA 1
ATOM 3343 C C . LEU A 1 492 ? 47.932 105.427 35.660 1.00 112.41 487 LEU A C 1
ATOM 3344 O O . LEU A 1 492 ? 47.411 106.386 36.228 1.00 111.97 487 LEU A O 1
ATOM 3349 N N . LYS A 1 493 ? 47.641 105.087 34.408 1.00 112.46 488 LYS A N 1
ATOM 3350 C CA . LYS A 1 493 ? 46.639 105.813 33.635 1.00 112.26 488 LYS A CA 1
ATOM 3351 C C . LYS A 1 493 ? 45.306 105.288 34.146 1.00 111.98 488 LYS A C 1
ATOM 3352 O O . LYS A 1 493 ? 44.484 106.040 34.673 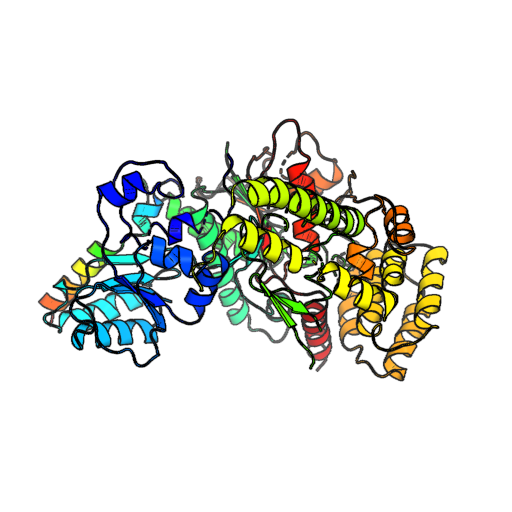1.00 111.88 488 LYS A O 1
ATOM 3354 N N . TYR A 1 494 ? 45.122 103.978 34.018 1.00 111.71 489 TYR A N 1
ATOM 3355 C CA . TYR A 1 494 ? 43.897 103.327 34.455 1.00 110.88 489 TYR A CA 1
ATOM 3356 C C . TYR A 1 494 ? 43.742 103.295 35.971 1.00 110.09 489 TYR A C 1
ATOM 3357 O O . TYR A 1 494 ? 42.649 103.499 36.479 1.00 110.49 489 TYR A O 1
ATOM 3366 N N . VAL A 1 495 ? 44.828 103.037 36.691 1.00 109.92 490 VAL A N 1
ATOM 3367 C CA . VAL A 1 495 ? 44.771 102.964 38.149 1.00 110.35 490 VAL A CA 1
ATOM 3368 C C . VAL A 1 495 ? 44.006 104.112 38.788 1.00 110.82 490 VAL A C 1
ATOM 3369 O O . VAL A 1 495 ? 43.125 103.893 39.613 1.00 110.82 490 VAL A O 1
ATOM 3373 N N . TYR A 1 496 ? 44.340 105.335 38.403 1.00 111.91 491 TYR A N 1
ATOM 3374 C CA . TYR A 1 496 ? 43.693 106.507 38.972 1.00 113.30 491 TYR A CA 1
ATOM 3375 C C . TYR A 1 496 ? 42.165 106.469 38.909 1.00 112.20 491 TYR A C 1
ATOM 3376 O O . TYR A 1 496 ? 41.496 107.120 39.708 1.00 112.24 491 TYR A O 1
ATOM 3385 N N . LYS A 1 497 ? 41.609 105.704 37.973 1.00 111.32 492 LYS A N 1
ATOM 3386 C CA . LYS A 1 497 ? 40.154 105.592 37.859 1.00 110.07 492 LYS A CA 1
ATOM 3387 C C . LYS A 1 497 ? 39.615 104.718 38.984 1.00 107.27 492 LYS A C 1
ATOM 3388 O O . LYS A 1 497 ? 38.638 105.064 39.637 1.00 106.93 492 LYS A O 1
ATOM 3394 N N . LEU A 1 498 ? 40.271 103.582 39.195 1.00 104.97 493 LEU A N 1
ATOM 3395 C CA . LEU A 1 498 ? 39.900 102.621 40.231 1.00 102.61 493 LEU A CA 1
ATOM 3396 C C . LEU A 1 498 ? 39.863 103.217 41.627 1.00 100.44 493 LEU A C 1
ATOM 3397 O O . LEU A 1 498 ? 39.334 102.607 42.554 1.00 100.02 493 LEU A O 1
ATOM 3402 N N . ARG A 1 499 ? 40.449 104.396 41.788 1.00 98.90 494 ARG A N 1
ATOM 3403 C CA . ARG A 1 499 ? 40.464 105.045 43.087 1.00 96.63 494 ARG A CA 1
ATOM 3404 C C . ARG A 1 499 ? 39.048 105.325 43.581 1.00 95.35 494 ARG A C 1
ATOM 3405 O O . ARG A 1 499 ? 38.722 105.039 44.737 1.00 95.60 494 ARG A O 1
ATOM 3413 N N . GLU A 1 500 ? 38.202 105.871 42.707 1.00 93.53 495 GLU A N 1
ATOM 3414 C CA . GLU A 1 500 ? 36.834 106.195 43.098 1.00 90.37 495 GLU A CA 1
ATOM 3415 C C . GLU A 1 500 ? 36.105 104.972 43.621 1.00 87.45 495 GLU A C 1
ATOM 3416 O O . GLU A 1 500 ? 35.163 105.118 44.387 1.00 87.42 495 GLU A O 1
ATOM 3422 N N . PHE A 1 501 ? 36.527 103.775 43.210 1.00 85.34 496 PHE A N 1
ATOM 3423 C CA . PHE A 1 501 ? 35.900 102.541 43.694 1.00 83.63 496 PHE A CA 1
ATOM 3424 C C . PHE A 1 501 ? 36.427 102.201 45.077 1.00 85.14 496 PHE A C 1
ATOM 3425 O O . PHE A 1 501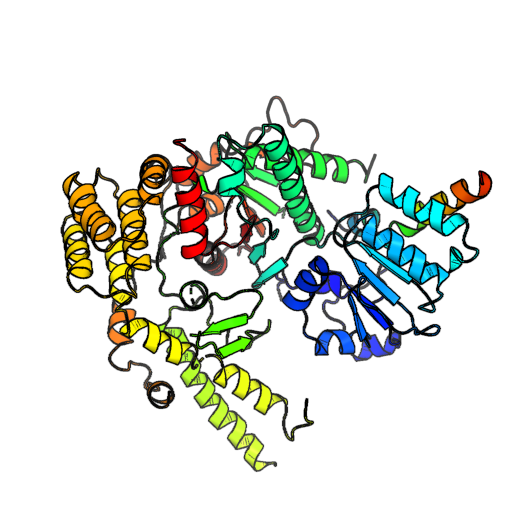 ? 35.649 101.987 46.004 1.00 85.26 496 PHE A O 1
ATOM 3441 N N . GLN A 1 503 ? 37.572 103.948 47.144 1.00 87.11 498 GLN A N 1
ATOM 3442 C CA . GLN A 1 503 ? 37.081 104.958 48.060 1.00 85.51 498 GLN A CA 1
ATOM 3443 C C . GLN A 1 503 ? 35.615 104.765 48.431 1.00 84.63 498 GLN A C 1
ATOM 3444 O O . GLN A 1 503 ? 35.228 104.987 49.570 1.00 85.53 498 GLN A O 1
ATOM 3450 N N . LEU A 1 504 ? 34.796 104.343 47.479 1.00 83.94 499 LEU A N 1
ATOM 3451 C CA . LEU A 1 504 ? 33.390 104.141 47.761 1.00 82.13 499 LEU A CA 1
ATOM 3452 C C . LEU A 1 504 ? 33.171 102.928 48.629 1.00 82.90 499 LEU A C 1
ATOM 3453 O O . LEU A 1 504 ? 32.334 102.973 49.514 1.00 84.77 499 LEU A O 1
ATOM 3458 N N . SER A 1 505 ? 33.894 101.832 48.413 1.00 83.15 500 SER A N 1
ATOM 3459 C CA . SER A 1 505 ? 33.628 100.682 49.277 1.00 83.88 500 SER A CA 1
ATOM 3460 C C . SER A 1 505 ? 34.379 100.738 50.616 1.00 84.93 500 SER A C 1
ATOM 3461 O O . SER A 1 505 ? 34.004 100.050 51.570 1.00 86.14 500 SER A O 1
ATOM 3464 N N . ASN A 1 506 ? 35.425 101.556 50.713 1.00 85.07 501 ASN A N 1
ATOM 3465 C CA . ASN A 1 506 ? 36.113 101.658 51.995 1.00 86.70 501 ASN A CA 1
ATOM 3466 C C . ASN A 1 506 ? 35.291 102.582 52.892 1.00 88.09 501 ASN A C 1
ATOM 3467 O O . ASN A 1 506 ? 35.381 102.530 54.125 1.00 88.97 501 ASN A O 1
ATOM 3480 N N . SER A 1 508 ? 31.888 102.691 52.460 1.00 84.51 503 SER A N 1
ATOM 3481 C CA . SER A 1 508 ? 30.637 101.965 52.604 1.00 82.18 503 SER A CA 1
ATOM 3482 C C . SER A 1 508 ? 30.759 100.836 53.624 1.00 81.55 503 SER A C 1
ATOM 3483 O O . SER A 1 508 ? 29.753 100.321 54.131 1.00 81.80 503 SER A O 1
ATOM 3486 N N . LEU A 1 509 ? 31.997 100.465 53.931 1.00 80.50 504 LEU A N 1
ATOM 3487 C CA . LEU A 1 509 ? 32.253 99.396 54.880 1.00 80.32 504 LEU A CA 1
ATOM 3488 C C . LEU A 1 509 ? 32.874 99.911 56.165 1.00 82.81 504 LEU A C 1
ATOM 3489 O O . LEU A 1 509 ? 33.268 101.081 56.254 1.00 82.13 504 LEU A O 1
ATOM 3494 N N . GLN A 1 510 ? 32.966 99.009 57.143 1.00 84.72 505 GLN A N 1
ATOM 3495 C CA . GLN A 1 510 ? 33.540 99.299 58.448 1.00 87.58 505 GLN A CA 1
ATOM 3496 C C . GLN A 1 510 ? 34.483 98.163 58.795 1.00 88.78 505 GLN A C 1
ATOM 3497 O O . GLN A 1 510 ? 34.039 97.045 59.017 1.00 88.47 505 GLN A O 1
ATOM 3503 N N . ASN A 1 511 ? 35.779 98.448 58.836 1.00 91.96 506 ASN A N 1
ATOM 3504 C CA . ASN A 1 511 ? 36.779 97.438 59.166 1.00 96.06 506 ASN A CA 1
ATOM 3505 C C . ASN A 1 511 ? 36.822 97.149 60.680 1.00 97.99 506 ASN A C 1
ATOM 3506 O O . ASN A 1 511 ? 36.973 98.069 61.484 1.00 98.70 506 ASN A O 1
ATOM 3511 N N . LYS A 1 512 ? 36.650 95.877 61.056 1.00 100.55 507 LYS A N 1
ATOM 3512 C CA . LYS A 1 512 ? 36.716 95.419 62.458 1.00 101.87 507 LYS A CA 1
ATOM 3513 C C . LYS A 1 512 ? 38.151 94.918 62.599 1.00 104.12 507 LYS A C 1
ATOM 3514 O O . LYS A 1 512 ? 38.851 94.801 61.597 1.00 104.76 507 LYS A O 1
ATOM 3516 N N . SER A 1 513 ? 38.612 94.602 63.802 1.00 106.94 508 SER A N 1
ATOM 3517 C CA . SER A 1 513 ? 40.000 94.148 63.906 1.00 110.59 508 SER A CA 1
ATOM 3518 C C . SER A 1 513 ? 40.260 92.870 64.698 1.00 112.13 508 SER A C 1
ATOM 3519 O O . SER A 1 513 ? 39.329 92.125 65.014 1.00 112.05 508 SER A O 1
ATOM 3522 N N . LEU A 1 514 ? 41.539 92.624 64.995 1.00 113.10 509 LEU A N 1
ATOM 3523 C CA . LEU A 1 514 ? 41.981 91.444 65.740 1.00 113.94 509 LEU A CA 1
ATOM 3524 C C . LEU A 1 514 ? 41.579 90.167 65.021 1.00 114.15 509 LEU A C 1
ATOM 3525 O O . LEU A 1 514 ? 41.026 89.256 65.639 1.00 114.39 509 LEU A O 1
ATOM 3527 N N . TYR A 1 533 ? 72.467 80.124 54.925 1.00 171.50 528 TYR A N 1
ATOM 3528 C CA . TYR A 1 533 ? 71.684 78.964 55.350 1.00 171.58 528 TYR A CA 1
ATOM 3529 C C . TYR A 1 533 ? 72.082 78.575 56.734 1.00 171.84 528 TYR A C 1
ATOM 3530 O O . TYR A 1 533 ? 71.231 78.515 57.607 1.00 172.01 528 TYR A O 1
ATOM 3532 N N . GLY A 1 534 ? 73.364 78.290 56.948 1.00 171.87 529 GLY A N 1
ATOM 3533 C CA . GLY A 1 534 ? 73.803 77.940 58.296 1.00 171.67 529 GLY A CA 1
ATOM 3534 C C . GLY A 1 534 ? 73.328 79.043 59.220 1.00 171.69 529 GLY A C 1
ATOM 3535 O O . GLY A 1 534 ? 73.015 78.792 60.384 1.00 171.58 529 GLY A O 1
ATOM 3536 N N . LEU A 1 535 ? 73.275 80.260 58.669 1.00 171.61 530 LEU A N 1
ATOM 3537 C CA . LEU A 1 535 ? 72.827 81.448 59.390 1.00 171.45 530 LEU A CA 1
ATOM 3538 C C . LEU A 1 535 ? 71.403 81.189 59.853 1.00 171.42 530 LEU A C 1
ATOM 3539 O O . LEU A 1 535 ? 71.052 81.539 61.002 1.00 171.29 530 LEU A O 1
ATOM 3541 N N . THR A 1 536 ? 70.588 80.583 58.971 1.00 171.37 531 THR A N 1
ATOM 3542 C CA . THR A 1 536 ? 69.239 80.260 59.411 1.00 171.41 531 THR A CA 1
ATOM 3543 C C . THR A 1 536 ? 69.194 79.220 60.534 1.00 172.03 531 THR A C 1
ATOM 3544 O O . THR A 1 536 ? 68.575 79.551 61.547 1.00 172.18 531 THR A O 1
ATOM 3548 N N . GLU A 1 537 ? 69.817 78.019 60.371 1.00 172.42 532 GLU A N 1
ATOM 3549 C CA . GLU A 1 537 ? 69.908 76.981 61.419 1.00 172.78 532 GLU A CA 1
ATOM 3550 C C . GLU A 1 537 ? 70.383 77.813 62.609 1.00 173.53 532 GLU A C 1
ATOM 3551 O O . GLU A 1 537 ? 70.137 77.476 63.762 1.00 173.77 532 GLU A O 1
ATOM 3553 N N . GLY A 1 538 ? 71.047 78.924 62.286 1.00 174.15 533 GLY A N 1
ATOM 3554 C CA . GLY A 1 538 ? 71.452 79.864 63.310 1.00 174.71 533 GLY A CA 1
ATOM 3555 C C . GLY A 1 538 ? 70.336 80.369 64.271 1.00 174.98 533 GLY A C 1
ATOM 3556 O O . GLY A 1 538 ? 70.295 79.903 65.404 1.00 175.21 533 GLY A O 1
ATOM 3557 N N . LYS A 1 539 ? 69.415 81.271 63.841 1.00 174.96 534 LYS A N 1
ATOM 3558 C CA . LYS A 1 539 ? 68.317 81.866 64.688 1.00 175.19 534 LYS A CA 1
ATOM 3559 C C . LYS A 1 539 ? 67.516 81.021 65.677 1.00 175.76 534 LYS A C 1
ATOM 3560 O O . LYS A 1 539 ? 66.376 81.369 65.976 1.00 175.54 534 LYS A O 1
ATOM 3562 N N . LEU A 1 540 ? 68.094 79.930 66.176 1.00 176.43 535 LEU A N 1
ATOM 3563 C CA . LEU A 1 540 ? 67.379 79.080 67.126 1.00 176.65 535 LEU A CA 1
ATOM 3564 C C . LEU A 1 540 ? 67.559 79.588 68.554 1.00 176.83 535 LEU A C 1
ATOM 3565 O O . LEU A 1 540 ? 68.192 78.934 69.382 1.00 176.73 535 LEU A O 1
ATOM 3567 N N . GLN A 1 541 ? 66.976 80.751 68.829 1.00 177.08 536 GLN A N 1
ATOM 3568 C CA . GLN A 1 541 ? 67.050 81.387 70.136 1.00 177.11 536 GLN A CA 1
ATOM 3569 C C . GLN A 1 541 ? 65.655 81.720 70.642 1.00 177.29 536 GLN A C 1
ATOM 3570 O O . GLN A 1 541 ? 65.430 81.832 71.849 1.00 177.44 536 GLN A O 1
ATOM 3572 N N . GLY A 1 542 ? 64.721 81.877 69.711 1.00 177.29 537 GLY A N 1
ATOM 3573 C CA . GLY A 1 542 ? 63.362 82.214 70.081 1.00 176.77 537 GLY A CA 1
ATOM 3574 C C . GLY A 1 542 ? 63.240 83.717 69.998 1.00 176.51 537 GLY A C 1
ATOM 3575 O O . GLY A 1 542 ? 62.220 84.297 70.375 1.00 176.39 537 GLY A O 1
ATOM 3576 N N . GLY A 1 543 ? 64.303 84.342 69.492 1.00 176.37 538 GLY A N 1
ATOM 3577 C CA . GLY A 1 543 ? 64.339 85.784 69.354 1.00 175.84 538 GLY A CA 1
ATOM 3578 C C . GLY A 1 543 ? 64.530 86.297 67.936 1.00 175.64 538 GLY A C 1
ATOM 3579 O O . GLY A 1 543 ? 63.551 86.455 67.202 1.00 175.40 538 GLY A O 1
ATOM 3580 N N . VAL A 1 544 ? 65.778 86.551 67.539 1.00 175.62 539 VAL A N 1
ATOM 3581 C CA . VAL A 1 544 ? 66.053 87.095 66.206 1.00 175.50 539 VAL A CA 1
ATOM 3582 C C . VAL A 1 544 ? 67.451 86.785 65.630 1.00 175.07 539 VAL A C 1
ATOM 3583 O O . VAL A 1 544 ? 68.189 85.938 66.142 1.00 174.85 539 VAL A O 1
ATOM 3587 N N . GLY A 1 545 ? 67.772 87.485 64.542 1.00 174.58 540 GLY A N 1
ATOM 3588 C CA . GLY A 1 545 ? 69.046 87.381 63.857 1.00 173.64 540 GLY A CA 1
ATOM 3589 C C . GLY A 1 545 ? 69.387 88.793 63.401 1.00 172.91 540 GLY A C 1
ATOM 3590 O O . GLY A 1 545 ? 70.169 88.999 62.469 1.00 172.77 540 GLY A O 1
ATOM 3591 N N . SER A 1 546 ? 68.770 89.762 64.080 1.00 172.02 541 SER A N 1
ATOM 3592 C CA . SER A 1 546 ? 68.929 91.199 63.836 1.00 170.59 541 SER A CA 1
ATOM 3593 C C . SER A 1 546 ? 68.071 91.704 62.679 1.00 169.71 541 SER A C 1
ATOM 3594 O O . SER A 1 546 ? 68.209 92.851 62.248 1.00 169.29 541 SER A O 1
ATOM 3597 N N . LEU A 1 547 ? 67.175 90.850 62.194 1.00 168.43 542 LEU A N 1
ATOM 3598 C CA . LEU A 1 547 ? 66.291 91.208 61.093 1.00 167.21 542 LEU A CA 1
ATOM 3599 C C . LEU A 1 547 ? 64.849 90.790 61.416 1.00 167.07 542 LEU A C 1
ATOM 3600 O O . LEU A 1 547 ? 63.887 91.385 60.917 1.00 166.92 542 LEU A O 1
ATOM 3605 N N . ILE A 1 548 ? 64.717 89.763 62.255 1.00 166.70 543 ILE A N 1
ATOM 3606 C CA . ILE A 1 548 ? 63.417 89.246 62.692 1.00 165.97 543 ILE A CA 1
ATOM 3607 C C . ILE A 1 548 ? 62.876 90.198 63.760 1.00 166.14 543 ILE A C 1
ATOM 3608 O O . ILE A 1 548 ? 61.676 90.229 64.047 1.00 165.97 543 ILE A O 1
ATOM 3613 N N . SER A 1 549 ? 63.791 90.968 64.343 1.00 166.25 544 SER A N 1
ATOM 3614 C CA . SER A 1 549 ? 63.473 91.942 65.380 1.00 165.79 544 SER A CA 1
ATOM 3615 C C . SER A 1 549 ? 62.618 93.053 64.795 1.00 165.20 544 SER A C 1
ATOM 3616 O O . SER A 1 549 ? 61.577 93.411 65.348 1.00 164.95 544 SER A O 1
ATOM 3619 N N . GLY A 1 550 ? 63.080 93.601 63.674 1.00 164.51 545 GLY A N 1
ATOM 3620 C CA . GLY A 1 550 ? 62.363 94.677 63.019 1.00 163.75 545 GLY A CA 1
ATOM 3621 C C . GLY A 1 550 ? 60.999 94.265 62.508 1.00 163.13 545 GLY A C 1
ATOM 3622 O O . GLY A 1 550 ? 60.023 95.003 62.658 1.00 163.16 545 GLY A O 1
ATOM 3623 N N . ILE A 1 551 ? 60.924 93.086 61.904 1.00 162.14 546 ILE A N 1
ATOM 3624 C CA . ILE A 1 551 ? 59.662 92.603 61.374 1.00 161.19 546 ILE A CA 1
ATOM 3625 C C . ILE A 1 551 ? 58.663 92.264 62.481 1.00 160.54 546 ILE A C 1
ATOM 3626 O O . ILE A 1 551 ? 57.462 92.489 62.324 1.00 160.36 546 ILE A O 1
ATOM 3631 N N . LYS A 1 552 ? 59.154 91.737 63.601 1.00 159.70 547 LYS A N 1
ATOM 3632 C CA . LYS A 1 552 ? 58.285 91.378 64.724 1.00 159.12 547 LYS A CA 1
ATOM 3633 C C . LYS A 1 552 ? 57.674 92.607 65.412 1.00 159.32 547 LYS A C 1
ATOM 3634 O O . LYS A 1 552 ? 56.558 92.550 65.941 1.00 159.37 547 LYS A O 1
ATOM 3636 N N . LYS A 1 553 ? 58.411 93.714 65.410 1.00 159.44 548 LYS A N 1
ATOM 3637 C CA . LYS A 1 553 ? 57.935 94.949 66.020 1.00 158.92 548 LYS A CA 1
ATOM 3638 C C . LYS A 1 553 ? 56.975 95.630 65.047 1.00 158.59 548 LYS A C 1
ATOM 3639 O O . LYS A 1 553 ? 55.992 96.248 65.458 1.00 158.26 548 LYS A O 1
ATOM 3641 N N . LEU A 1 554 ? 57.269 95.498 63.755 1.00 158.13 549 LEU A N 1
ATOM 3642 C CA . LEU A 1 554 ? 56.447 96.088 62.701 1.00 157.93 549 LEU A CA 1
ATOM 3643 C C . LEU A 1 554 ? 55.152 95.302 62.451 1.00 157.36 549 LEU A C 1
ATOM 3644 O O . LEU A 1 554 ? 54.583 95.390 61.359 1.00 157.75 549 LEU A O 1
ATOM 3649 N N . LEU A 1 555 ? 54.706 94.527 63.442 1.00 156.27 550 LEU A N 1
ATOM 3650 C CA . LEU A 1 555 ? 53.472 93.735 63.330 1.00 154.98 550 LEU A CA 1
ATOM 3651 C C . LEU A 1 555 ? 52.277 94.622 63.657 1.00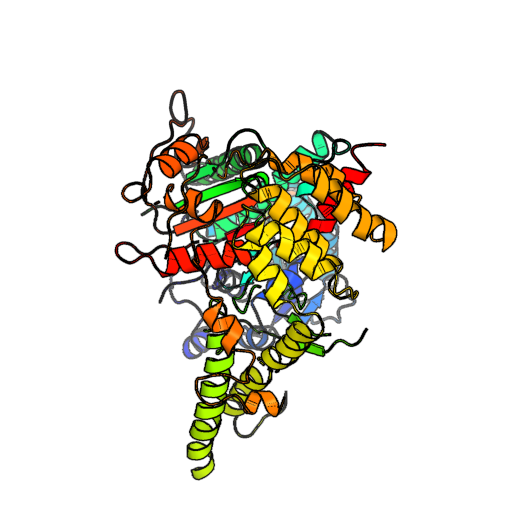 153.49 550 LEU A C 1
ATOM 3652 O O . LEU A 1 555 ? 51.940 94.821 64.830 1.00 154.15 550 LEU A O 1
ATOM 3654 N N . PRO A 1 556 ? 51.601 95.145 62.619 1.00 151.36 551 PRO A N 1
ATOM 3655 C CA . PRO A 1 556 ? 50.439 96.026 62.790 1.00 149.40 551 PRO A CA 1
ATOM 3656 C C . PRO A 1 556 ? 49.083 95.420 63.178 1.00 147.54 551 PRO A C 1
ATOM 3657 O O . PRO A 1 556 ? 48.988 94.370 63.817 1.00 147.09 551 PRO A O 1
ATOM 3661 N N . GLU A 1 557 ? 48.036 96.131 62.767 1.00 145.56 552 GLU A N 1
ATOM 3662 C CA . GLU A 1 557 ? 46.659 95.741 63.028 1.00 142.86 552 GLU A CA 1
ATOM 3663 C C . GLU A 1 557 ? 46.137 94.845 61.910 1.00 140.50 552 GLU A C 1
ATOM 3664 O O . GLU A 1 557 ? 45.772 95.344 60.844 1.00 141.00 552 GLU A O 1
ATOM 3666 N N . LYS A 1 558 ? 46.110 93.531 62.129 1.00 136.76 553 LYS A N 1
ATOM 3667 C CA . LYS A 1 558 ? 45.584 92.651 61.093 1.00 133.35 553 LYS A CA 1
ATOM 3668 C C . LYS A 1 558 ? 44.077 92.864 61.191 1.00 129.98 553 LYS A C 1
ATOM 3669 O O . LYS A 1 558 ? 43.342 92.041 61.740 1.00 130.14 553 LYS A O 1
ATOM 3675 N N . LYS A 1 559 ? 43.656 94.026 60.690 1.00 125.40 554 LYS A N 1
ATOM 3676 C CA . LYS A 1 559 ? 42.264 94.450 60.673 1.00 118.77 554 LYS A CA 1
ATOM 3677 C C . LYS A 1 559 ? 41.603 93.734 59.508 1.00 113.66 554 LYS A C 1
ATOM 3678 O O . LYS A 1 559 ? 42.286 93.281 58.588 1.00 113.71 554 LYS A O 1
ATOM 3680 N N . THR A 1 560 ? 40.284 93.615 59.541 1.00 106.70 555 THR A N 1
ATOM 3681 C CA . THR A 1 560 ? 39.613 92.936 58.452 1.00 100.38 555 THR A CA 1
ATOM 3682 C C . THR A 1 560 ? 39.783 93.758 57.186 1.00 96.59 555 THR A C 1
ATOM 3683 O O . THR A 1 560 ? 40.017 94.964 57.242 1.00 96.72 555 THR A O 1
ATOM 3687 N N . ILE A 1 561 ? 39.677 93.080 56.049 1.00 92.06 556 ILE A N 1
ATOM 3688 C CA . ILE A 1 561 ? 39.784 93.689 54.732 1.00 86.32 556 ILE A CA 1
ATOM 3689 C C . ILE A 1 561 ? 38.350 93.873 54.210 1.00 80.96 556 ILE A C 1
ATOM 3690 O O . ILE A 1 561 ? 37.390 93.360 54.799 1.00 79.67 556 ILE A O 1
ATOM 3695 N N . PRO A 1 562 ? 38.180 94.618 53.108 1.00 76.96 557 PRO A N 1
ATOM 3696 C CA . PRO A 1 562 ? 36.851 94.851 52.531 1.00 75.71 557 PRO A CA 1
ATOM 3697 C C . PRO A 1 562 ? 36.065 93.568 52.294 1.00 73.59 557 PRO A C 1
ATOM 3698 O O . PRO A 1 562 ? 34.875 93.497 52.584 1.00 72.27 557 PRO A O 1
ATOM 3702 N N . ILE A 1 563 ? 36.726 92.546 51.759 1.00 73.26 558 ILE A N 1
ATOM 3703 C CA . ILE A 1 563 ? 36.025 91.294 51.490 1.00 71.85 558 ILE A CA 1
ATOM 3704 C C . ILE A 1 563 ? 35.560 90.618 52.780 1.00 70.39 558 ILE A C 1
ATOM 3705 O O . ILE A 1 563 ? 34.397 90.232 52.888 1.00 71.11 558 ILE A O 1
ATOM 3710 N N . THR A 1 564 ? 36.453 90.506 53.763 1.00 68.47 559 THR A N 1
ATOM 3711 C CA . THR A 1 564 ? 36.128 89.903 55.048 1.00 66.58 559 THR A CA 1
ATOM 3712 C C . THR A 1 564 ? 34.903 90.583 55.665 1.00 67.95 559 THR A C 1
ATOM 3713 O O . THR A 1 564 ? 34.064 89.926 56.289 1.00 66.53 559 THR A O 1
ATOM 3717 N N . ASN A 1 565 ? 34.796 91.903 55.489 1.00 68.40 560 ASN A N 1
ATOM 3718 C CA . ASN A 1 565 ? 33.648 92.643 56.022 1.00 69.71 560 ASN A CA 1
ATOM 3719 C C . ASN A 1 565 ? 32.361 92.151 55.375 1.00 68.71 560 ASN A C 1
ATOM 3720 O O . ASN A 1 565 ? 31.423 91.765 56.069 1.00 70.91 560 ASN A O 1
ATOM 3725 N N . VAL A 1 566 ? 32.326 92.166 54.047 1.00 69.18 561 VAL A N 1
ATOM 3726 C CA . VAL A 1 566 ? 31.164 91.706 53.304 1.00 67.95 561 VAL A CA 1
ATOM 3727 C C . VAL A 1 566 ? 30.810 90.271 53.689 1.00 69.91 561 VAL A C 1
ATOM 3728 O O . VAL A 1 566 ? 29.630 89.977 53.886 1.00 70.12 561 VAL A O 1
ATOM 3732 N N . VAL A 1 567 ? 31.804 89.380 53.800 1.00 70.02 562 VAL A N 1
ATOM 3733 C CA . VAL A 1 567 ? 31.504 87.987 54.159 1.00 71.23 562 VAL A CA 1
ATOM 3734 C C . VAL A 1 567 ? 30.952 87.946 55.591 1.00 72.00 562 VAL A C 1
ATOM 3735 O O . VAL A 1 567 ? 29.904 87.320 55.842 1.00 73.74 562 VAL A O 1
ATOM 3739 N N . ASP A 1 568 ? 31.656 88.630 56.506 1.00 71.14 563 ASP A N 1
ATOM 3740 C CA . ASP A 1 568 ? 31.268 88.735 57.912 1.00 69.22 563 ASP A CA 1
ATOM 3741 C C . ASP A 1 568 ? 29.785 89.107 58.041 1.00 68.00 563 ASP A C 1
ATOM 3742 O O . ASP A 1 568 ? 28.999 88.348 58.595 1.00 68.04 563 ASP A O 1
ATOM 3747 N N . ALA A 1 569 ? 29.404 90.275 57.535 1.00 64.47 564 ALA A N 1
ATOM 3748 C CA . ALA A 1 569 ? 28.015 90.719 57.601 1.00 65.66 564 ALA A CA 1
ATOM 3749 C C . ALA A 1 569 ? 27.023 89.717 57.047 1.00 67.76 564 ALA A C 1
ATOM 3750 O O . ALA A 1 569 ? 25.889 89.640 57.519 1.00 68.69 564 ALA A O 1
ATOM 3752 N N . ILE A 1 570 ? 27.430 88.970 56.024 1.00 71.31 565 ILE A N 1
ATOM 3753 C CA . ILE A 1 570 ? 26.531 87.993 55.407 1.00 72.60 565 ILE A CA 1
ATOM 3754 C C . ILE A 1 570 ? 26.424 86.707 56.205 1.00 74.10 565 ILE A C 1
ATOM 3755 O O . ILE A 1 570 ? 25.327 86.186 56.388 1.00 73.50 565 ILE A O 1
ATOM 3768 N N . ASP A 1 572 ? 27.411 86.277 59.513 1.00 83.22 567 ASP A N 1
ATOM 3769 C CA . ASP A 1 572 ? 27.069 86.528 60.905 1.00 83.09 567 ASP A CA 1
ATOM 3770 C C . ASP A 1 572 ? 26.457 87.914 61.033 1.00 83.04 567 ASP A C 1
ATOM 3771 O O . ASP A 1 572 ? 27.115 88.846 61.493 1.00 84.24 567 ASP A O 1
ATOM 3776 N N . PRO A 1 573 ? 25.181 88.057 60.647 1.00 82.94 568 PRO A N 1
ATOM 3777 C CA . PRO A 1 573 ? 24.412 89.303 60.675 1.00 84.33 568 PRO A CA 1
ATOM 3778 C C . PRO A 1 573 ? 24.286 89.921 62.047 1.00 86.73 568 PRO A C 1
ATOM 3779 O O . PRO A 1 573 ? 24.570 91.103 62.232 1.00 86.78 568 PRO A O 1
ATOM 3783 N N . LEU A 1 574 ? 23.860 89.106 63.003 1.00 88.96 569 LEU A N 1
ATOM 3784 C CA . LEU A 1 574 ? 23.648 89.552 64.365 1.00 89.71 569 LEU A CA 1
ATOM 3785 C C . LEU A 1 574 ? 24.855 90.221 65.007 1.00 90.84 569 LEU A C 1
ATOM 3786 O O . LEU A 1 574 ? 24.696 91.184 65.746 1.00 93.48 569 LEU A O 1
ATOM 3791 N N . ASN A 1 575 ? 26.058 89.736 64.730 1.00 91.94 570 ASN A N 1
ATOM 3792 C CA . ASN A 1 575 ? 27.250 90.356 65.307 1.00 93.22 570 ASN A CA 1
ATOM 3793 C C . ASN A 1 575 ? 28.072 91.167 64.313 1.00 92.77 570 ASN A C 1
ATOM 3794 O O . ASN A 1 575 ? 29.294 91.040 64.269 1.00 93.76 570 ASN A O 1
ATOM 3799 N N . SER A 1 576 ? 27.420 92.017 63.532 1.00 91.66 571 SER A N 1
ATOM 3800 C CA . SER A 1 576 ? 28.157 92.799 62.553 1.00 91.49 571 SER A CA 1
ATOM 3801 C C . SER A 1 576 ? 27.841 94.276 62.622 1.00 90.39 571 SER A C 1
ATOM 3802 O O . SER A 1 576 ? 26.755 94.664 63.056 1.00 89.99 571 SER A O 1
ATOM 3805 N N . SER A 1 577 ? 28.803 95.089 62.187 1.00 88.99 572 SER A N 1
ATOM 3806 C CA . SER A 1 577 ? 28.651 96.535 62.173 1.00 87.60 572 SER A CA 1
ATOM 3807 C C . SER A 1 577 ? 27.479 96.907 61.290 1.00 86.45 572 SER A C 1
ATOM 3808 O O . SER A 1 577 ? 27.177 96.208 60.327 1.00 86.92 572 SER A O 1
ATOM 3811 N N . GLN A 1 578 ? 26.811 98.002 61.635 1.00 85.97 573 GLN A N 1
ATOM 3812 C CA . GLN A 1 578 ? 25.658 98.470 60.882 1.00 83.71 573 GLN A CA 1
ATOM 3813 C C . GLN A 1 578 ? 26.051 98.783 59.443 1.00 82.13 573 GLN A C 1
ATOM 3814 O O . GLN A 1 578 ? 25.312 98.460 58.515 1.00 80.85 573 GLN A O 1
ATOM 3820 N N . LYS A 1 579 ? 27.207 99.418 59.266 1.00 79.76 574 LYS A N 1
ATOM 3821 C CA . LYS A 1 579 ? 27.718 99.748 57.938 1.00 77.74 574 LYS A CA 1
ATOM 3822 C C . LYS A 1 579 ? 27.833 98.513 57.021 1.00 76.08 574 LYS A C 1
ATOM 3823 O O . LYS A 1 579 ? 27.278 98.502 55.917 1.00 75.69 574 LYS A O 1
ATOM 3829 N N . ASN A 1 580 ? 28.562 97.487 57.470 1.00 72.90 575 ASN A N 1
ATOM 3830 C CA . ASN A 1 580 ? 28.732 96.253 56.705 1.00 70.15 575 ASN A CA 1
ATOM 3831 C C . ASN A 1 580 ? 27.402 95.552 56.424 1.00 71.36 575 ASN A C 1
ATOM 3832 O O . ASN A 1 580 ? 27.205 94.931 55.380 1.00 71.12 575 ASN A O 1
ATOM 3837 N N . LEU A 1 581 ? 26.481 95.642 57.365 1.00 73.48 576 LEU A N 1
ATOM 3838 C CA . LEU A 1 581 ? 25.185 95.022 57.183 1.00 75.12 576 LEU A CA 1
ATOM 3839 C C . LEU A 1 581 ? 24.385 95.751 56.114 1.00 75.38 576 LEU A C 1
ATOM 3840 O O . LEU A 1 581 ? 23.767 95.130 55.249 1.00 73.24 576 LEU A O 1
ATOM 3845 N N . GLU A 1 582 ? 24.431 97.077 56.170 1.00 76.83 577 GLU A N 1
ATOM 3846 C CA . GLU A 1 582 ? 23.691 97.906 55.231 1.00 79.17 577 GLU A CA 1
ATOM 3847 C C . GLU A 1 582 ? 24.263 97.808 53.825 1.00 77.83 577 GLU A C 1
ATOM 3848 O O . GLU A 1 582 ? 23.519 97.765 52.834 1.00 77.69 577 GLU A O 1
ATOM 3854 N N . THR A 1 583 ? 25.585 97.756 53.738 1.00 76.06 578 THR A N 1
ATOM 3855 C CA . THR A 1 583 ? 26.217 97.667 52.443 1.00 74.28 578 THR A CA 1
ATOM 3856 C C . THR A 1 583 ? 25.878 96.341 51.769 1.00 73.70 578 THR A C 1
ATOM 3857 O O . THR A 1 583 ? 25.429 96.336 50.627 1.00 73.79 578 THR A O 1
ATOM 3861 N N . THR A 1 584 ? 26.056 95.223 52.473 1.00 74.28 579 THR A N 1
ATOM 3862 C CA . THR A 1 584 ? 25.730 93.898 51.911 1.00 74.50 579 THR A CA 1
ATOM 3863 C C . THR A 1 584 ? 24.214 93.744 51.781 1.00 74.28 579 THR A C 1
ATOM 3864 O O . THR A 1 584 ? 23.708 92.838 51.114 1.00 74.77 579 THR A O 1
ATOM 3868 N N . ASP A 1 585 ? 23.492 94.649 52.418 1.00 74.52 580 ASP A N 1
ATOM 3869 C CA . ASP A 1 585 ? 22.042 94.603 52.373 1.00 75.04 580 ASP A CA 1
ATOM 3870 C C . ASP A 1 585 ? 21.548 94.883 50.970 1.00 73.51 580 ASP A C 1
ATOM 3871 O O . ASP A 1 585 ? 20.440 94.508 50.614 1.00 72.19 580 ASP A O 1
ATOM 3876 N N . SER A 1 586 ? 22.395 95.533 50.177 1.00 74.87 581 SER A N 1
ATOM 3877 C CA . SER A 1 586 ? 22.056 95.902 48.804 1.00 75.22 581 SER A CA 1
ATOM 3878 C C . SER A 1 586 ? 22.408 94.785 47.807 1.00 74.51 581 SER A C 1
ATOM 3879 O O . SER A 1 586 ? 22.177 94.902 46.594 1.00 75.01 581 SER A O 1
ATOM 3882 N N . TYR A 1 587 ? 22.939 93.690 48.344 1.00 72.92 582 TYR A N 1
ATOM 3883 C CA . TYR A 1 587 ? 23.322 92.542 47.535 1.00 70.34 582 TYR A CA 1
ATOM 3884 C C . TYR A 1 587 ? 22.202 91.619 47.060 1.00 72.07 582 TYR A C 1
ATOM 3885 O O . TYR A 1 587 ? 21.438 91.057 47.849 1.00 72.02 582 TYR A O 1
ATOM 3894 N N . LEU A 1 588 ? 22.162 91.453 45.744 1.00 74.69 583 LEU A N 1
ATOM 3895 C CA . LEU A 1 588 ? 21.223 90.583 45.055 1.00 75.85 583 LEU A CA 1
ATOM 3896 C C . LEU A 1 588 ? 21.125 89.280 45.830 1.00 76.87 583 LEU A C 1
ATOM 3897 O O . LEU A 1 588 ? 22.135 88.614 46.033 1.00 79.03 583 LEU A O 1
ATOM 3902 N N . TYR A 1 589 ? 19.922 88.916 46.259 1.00 77.28 584 TYR A N 1
ATOM 3903 C CA . TYR A 1 589 ? 19.701 87.681 47.025 1.00 77.92 584 TYR A CA 1
ATOM 3904 C C . TYR A 1 589 ? 18.890 86.702 46.190 1.00 79.11 584 TYR A C 1
ATOM 3905 O O . TYR A 1 589 ? 17.840 87.058 45.671 1.00 78.96 584 TYR A O 1
ATOM 3914 N N . ILE A 1 590 ? 19.366 85.468 46.063 1.00 79.96 585 ILE A N 1
ATOM 3915 C CA . ILE A 1 590 ? 18.642 84.482 45.272 1.00 81.48 585 ILE A CA 1
ATOM 3916 C C . ILE A 1 590 ? 18.749 83.072 45.817 1.00 81.73 585 ILE A C 1
ATOM 3917 O O . ILE A 1 590 ? 19.834 82.590 46.148 1.00 80.66 585 ILE A O 1
ATOM 3922 N N . ASP A 1 591 ? 17.584 82.435 45.917 1.00 83.96 586 ASP A N 1
ATOM 3923 C CA . ASP A 1 591 ? 17.449 81.075 46.423 1.00 86.19 586 ASP A CA 1
ATOM 3924 C C . ASP A 1 591 ? 16.960 80.119 45.319 1.00 88.23 586 ASP A C 1
ATOM 3925 O O . ASP A 1 591 ? 15.808 80.201 44.889 1.00 88.64 586 ASP A O 1
ATOM 3930 N N . PRO A 1 592 ? 17.822 79.189 44.860 1.00 89.42 587 PRO A N 1
ATOM 3931 C CA . PRO A 1 592 ? 17.470 78.228 43.804 1.00 91.18 587 PRO A CA 1
ATOM 3932 C C . PRO A 1 592 ? 16.358 77.243 44.149 1.00 93.71 587 PRO A C 1
ATOM 3933 O O . PRO A 1 592 ? 15.769 76.655 43.243 1.00 93.37 587 PRO A O 1
ATOM 3937 N N . LYS A 1 593 ? 16.087 77.053 45.444 1.00 97.41 588 LYS A N 1
ATOM 3938 C CA . LYS A 1 593 ? 15.045 76.122 45.886 1.00 101.26 588 LYS A CA 1
ATOM 3939 C C . LYS A 1 593 ? 13.625 76.638 45.693 1.00 106.33 588 LYS A C 1
ATOM 3940 O O . LYS A 1 593 ? 12.693 75.846 45.628 1.00 107.60 588 LYS A O 1
ATOM 3946 N N . ILE A 1 594 ? 13.465 77.957 45.614 1.00 112.01 589 ILE A N 1
ATOM 3947 C CA . ILE A 1 594 ? 12.165 78.581 45.390 1.00 117.62 589 ILE A CA 1
ATOM 3948 C C . ILE A 1 594 ? 12.055 78.850 43.888 1.00 123.08 589 ILE A C 1
ATOM 3949 O O . ILE A 1 594 ? 12.999 78.575 43.153 1.00 124.49 589 ILE A O 1
ATOM 3954 N N . THR A 1 595 ? 10.928 79.378 43.417 1.00 129.82 590 THR A N 1
ATOM 3955 C CA . THR A 1 595 ? 10.778 79.625 41.982 1.00 136.37 590 THR A CA 1
ATOM 3956 C C . THR A 1 595 ? 11.144 81.051 41.561 1.00 140.05 590 THR A C 1
ATOM 3957 O O . THR A 1 595 ? 12.291 81.320 41.200 1.00 141.01 590 THR A O 1
ATOM 3961 N N . ARG A 1 596 ? 10.176 81.963 41.600 1.00 143.63 591 ARG A N 1
ATOM 3962 C CA . ARG A 1 596 ? 10.439 83.342 41.210 1.00 146.72 591 ARG A CA 1
ATOM 3963 C C . ARG A 1 596 ? 10.924 84.165 42.403 1.00 148.88 591 ARG A C 1
ATOM 3964 O O . ARG A 1 596 ? 11.745 85.074 42.246 1.00 149.35 591 ARG A O 1
ATOM 3966 N N . GLY A 1 597 ? 10.417 83.840 43.593 1.00 150.83 592 GLY A N 1
ATOM 3967 C CA . GLY A 1 597 ? 10.814 84.551 44.801 1.00 152.85 592 GLY A CA 1
ATOM 3968 C C . GLY A 1 597 ? 9.646 85.204 45.522 1.00 154.56 592 GLY A C 1
ATOM 3969 O O . GLY A 1 597 ? 9.149 84.691 46.525 1.00 154.79 592 GLY A O 1
ATOM 3970 N N . SER A 1 598 ? 9.237 86.358 45.006 1.00 156.19 593 SER A N 1
ATOM 3971 C CA . SER A 1 598 ? 8.115 87.153 45.509 1.00 157.25 593 SER A CA 1
ATOM 3972 C C . SER A 1 598 ? 7.971 88.192 44.395 1.00 158.20 593 SER A C 1
ATOM 3973 O O . SER A 1 598 ? 7.979 87.820 43.216 1.00 158.39 593 SER A O 1
ATOM 3975 N N . HIS A 1 599 ? 7.826 89.472 44.744 1.00 158.86 594 HIS A N 1
ATOM 3976 C CA . HIS A 1 599 ? 7.770 90.505 43.711 1.00 158.84 594 HIS A CA 1
ATOM 3977 C C . HIS A 1 599 ? 9.255 90.614 43.403 1.00 158.81 594 HIS A C 1
ATOM 3978 O O . HIS A 1 599 ? 9.673 90.777 42.256 1.00 159.41 594 HIS A O 1
ATOM 3980 N N . THR A 1 600 ? 10.035 90.487 44.475 1.00 157.83 595 THR A N 1
ATOM 3981 C CA . THR A 1 600 ? 11.491 90.527 44.430 1.00 155.99 595 THR A CA 1
ATOM 3982 C C . THR A 1 600 ? 12.061 89.220 44.991 1.00 153.22 595 THR A C 1
ATOM 3983 O O . THR A 1 600 ? 11.398 88.182 45.064 1.00 154.12 595 THR A O 1
ATOM 3987 N N . ARG A 1 601 ? 13.325 89.303 45.361 1.00 148.53 596 ARG A N 1
ATOM 3988 C CA . ARG A 1 601 ? 14.033 88.226 46.005 1.00 142.65 596 ARG A CA 1
ATOM 3989 C C . ARG A 1 601 ? 14.516 89.097 47.140 1.00 138.79 596 ARG A C 1
ATOM 3990 O O . ARG A 1 601 ? 15.719 89.275 47.329 1.00 139.40 596 ARG A O 1
ATOM 3998 N N . LYS A 1 602 ? 13.545 89.695 47.836 1.00 133.38 597 LYS A N 1
ATOM 3999 C CA . LYS A 1 602 ? 13.796 90.605 48.948 1.00 127.18 597 LYS A CA 1
ATOM 4000 C C . LYS A 1 602 ? 14.866 90.042 49.862 1.00 122.13 597 LYS A C 1
ATOM 4001 O O . LYS A 1 602 ? 14.627 89.081 50.591 1.00 122.14 597 LYS A O 1
ATOM 4003 N N . PRO A 1 603 ? 16.065 90.641 49.837 1.00 116.73 598 PRO A N 1
ATOM 4004 C CA . PRO A 1 603 ? 17.167 90.176 50.676 1.00 112.43 598 PRO A CA 1
ATOM 4005 C C . PRO A 1 603 ? 16.743 89.934 52.128 1.00 108.56 598 PRO A C 1
ATOM 4006 O O . PRO A 1 603 ? 16.036 90.749 52.727 1.00 108.30 598 PRO A O 1
ATOM 4010 N N . LYS A 1 604 ? 17.167 88.793 52.666 1.00 103.46 599 LYS A N 1
ATOM 4011 C CA . LYS A 1 604 ? 16.892 88.403 54.043 1.00 98.06 599 LYS A CA 1
ATOM 4012 C C . LYS A 1 604 ? 18.217 88.040 54.673 1.00 94.85 599 LYS A C 1
ATOM 4013 O O . LYS A 1 604 ? 19.029 87.370 54.037 1.00 95.80 599 LYS A O 1
ATOM 4015 N N . ARG A 1 605 ? 18.432 88.463 55.916 1.00 91.52 600 ARG A N 1
ATOM 4016 C CA . ARG A 1 605 ? 19.672 88.152 56.630 1.00 88.22 600 ARG A CA 1
ATOM 4017 C C . ARG A 1 605 ? 19.530 86.824 57.376 1.00 87.55 600 ARG A C 1
ATOM 4018 O O . ARG A 1 605 ? 18.484 86.519 57.944 1.00 88.50 600 ARG A O 1
ATOM 4026 N N . GLN A 1 606 ? 20.584 86.026 57.357 1.00 86.08 601 GLN A N 1
ATOM 4027 C CA . GLN A 1 606 ? 20.570 84.741 58.028 1.00 86.46 601 GLN A CA 1
ATOM 4028 C C . GLN A 1 606 ? 22.004 84.502 58.408 1.00 85.77 601 GLN A C 1
ATOM 4029 O O . GLN A 1 606 ? 22.884 85.195 57.920 1.00 86.57 601 GLN A O 1
ATOM 4035 N N . SER A 1 607 ? 22.255 83.541 59.282 1.00 83.62 602 SER A N 1
ATOM 4036 C CA . SER A 1 607 ? 23.630 83.238 59.629 1.00 82.19 602 SER A CA 1
ATOM 4037 C C . SER A 1 607 ? 23.888 82.018 58.768 1.00 80.17 602 SER A C 1
ATOM 4038 O O . SER A 1 607 ? 22.929 81.368 58.340 1.00 79.06 602 SER A O 1
ATOM 4041 N N . TYR A 1 608 ? 25.163 81.731 58.494 1.00 78.58 603 TYR A N 1
ATOM 4042 C CA . TYR A 1 608 ? 25.566 80.588 57.673 1.00 76.76 603 TYR A CA 1
ATOM 4043 C C . TYR A 1 608 ? 26.831 79.987 58.297 1.00 77.65 603 TYR A C 1
ATOM 4044 O O . TYR A 1 608 ? 27.639 80.717 58.873 1.00 76.91 603 TYR A O 1
ATOM 4053 N N . ASN A 1 609 ? 26.993 78.666 58.190 1.00 80.19 604 ASN A N 1
ATOM 4054 C CA . ASN A 1 609 ? 28.177 77.986 58.725 1.00 82.87 604 ASN A CA 1
ATOM 4055 C C . ASN A 1 609 ? 29.257 78.058 57.681 1.00 84.29 604 ASN A C 1
ATOM 4056 O O . ASN A 1 609 ? 30.360 78.538 57.931 1.00 86.01 604 ASN A O 1
ATOM 4061 N N . LYS A 1 610 ? 28.937 77.515 56.509 1.00 83.74 605 LYS A N 1
ATOM 4062 C CA . LYS A 1 610 ? 29.857 77.500 55.378 1.00 81.07 605 LYS A CA 1
ATOM 4063 C C . LYS A 1 610 ? 29.435 78.513 54.335 1.00 78.02 605 LYS A C 1
ATOM 4064 O O . LYS A 1 610 ? 28.255 78.847 54.209 1.00 76.83 605 LYS A O 1
ATOM 4070 N N . SER A 1 611 ? 30.421 79.017 53.607 1.00 74.71 606 SER A N 1
ATOM 4071 C CA . SER A 1 611 ? 30.171 79.951 52.524 1.00 72.65 606 SER A CA 1
ATOM 4072 C C . SER A 1 611 ? 31.208 79.694 51.444 1.00 70.66 606 SER A C 1
ATOM 4073 O O . SER A 1 611 ? 32.312 79.211 51.720 1.00 70.09 606 SER A O 1
ATOM 4076 N N . LEU A 1 612 ? 30.832 80.025 50.216 1.00 68.32 607 LEU A N 1
ATOM 4077 C CA . LEU A 1 612 ? 31.700 79.894 49.056 1.00 66.86 607 LEU A CA 1
ATOM 4078 C C . LEU A 1 612 ? 31.809 81.356 48.624 1.00 66.76 607 LEU A C 1
ATOM 4079 O O . LEU A 1 612 ? 30.783 82.002 48.399 1.00 68.69 607 LEU A O 1
ATOM 4084 N N . VAL A 1 613 ? 33.025 81.895 48.545 1.00 65.10 608 VAL A N 1
ATOM 4085 C CA . VAL A 1 613 ? 33.207 83.308 48.194 1.00 63.60 608 VAL A CA 1
ATOM 4086 C C . VAL A 1 613 ? 34.005 83.388 46.916 1.00 62.09 608 VAL A C 1
ATOM 4087 O O . VAL A 1 613 ? 35.147 82.931 46.843 1.00 59.94 608 VAL A O 1
ATOM 4091 N N . PHE A 1 614 ? 33.406 83.996 45.909 1.00 62.02 609 PHE A N 1
ATOM 4092 C CA . PHE A 1 614 ? 34.051 84.087 44.618 1.00 63.70 609 PHE A CA 1
ATOM 4093 C C . PHE A 1 614 ? 34.232 85.507 44.127 1.00 64.34 609 PHE A C 1
ATOM 4094 O O . PHE A 1 614 ? 33.252 86.242 44.005 1.00 65.90 609 PHE A O 1
ATOM 4102 N N . VAL A 1 615 ? 35.469 85.902 43.835 1.00 64.99 610 VAL A N 1
ATOM 4103 C CA . VAL A 1 615 ? 35.704 87.248 43.302 1.00 66.90 610 VAL A CA 1
ATOM 4104 C C . VAL A 1 615 ? 35.873 87.138 41.792 1.00 67.75 610 VAL A C 1
ATOM 4105 O O . VAL A 1 615 ? 36.818 86.501 41.314 1.00 68.53 610 VAL A O 1
ATOM 4109 N N . VAL A 1 616 ? 34.967 87.757 41.045 1.00 68.13 611 VAL A N 1
ATOM 4110 C CA . VAL A 1 616 ? 35.016 87.704 39.589 1.00 69.49 611 VAL A CA 1
ATOM 4111 C C . VAL A 1 616 ? 36.010 88.709 39.033 1.00 71.17 611 VAL A C 1
ATOM 4112 O O . VAL A 1 616 ? 35.721 89.909 38.955 1.00 71.25 611 VAL A O 1
ATOM 4116 N N . GLY A 1 617 ? 37.185 88.221 38.644 1.00 72.46 612 GLY A N 1
ATOM 4117 C CA . GLY A 1 617 ? 38.186 89.114 38.105 1.00 72.41 612 GLY A CA 1
ATOM 4118 C C . GLY A 1 617 ? 39.530 89.055 38.798 1.00 73.71 612 GLY A C 1
ATOM 4119 O O . GLY A 1 617 ? 40.411 89.839 38.458 1.00 76.16 612 GLY A O 1
ATOM 4120 N N . GLY A 1 618 ? 39.712 88.147 39.753 1.00 73.69 613 GLY A N 1
ATOM 4121 C CA . GLY A 1 618 ? 40.999 88.073 40.430 1.00 74.12 613 GLY A CA 1
ATOM 4122 C C . GLY A 1 618 ? 40.990 87.640 41.884 1.00 74.36 613 GLY A C 1
ATOM 4123 O O . GLY A 1 618 ? 40.204 88.137 42.690 1.00 75.12 613 GLY A O 1
ATOM 4124 N N . GLY A 1 619 ? 41.886 86.711 42.203 1.00 74.22 614 GLY A N 1
ATOM 4125 C CA . GLY A 1 619 ? 42.012 86.181 43.546 1.00 75.48 614 GLY A CA 1
ATOM 4126 C C . GLY A 1 619 ? 43.416 86.386 44.074 1.00 78.22 614 GLY A C 1
ATOM 4127 O O . GLY A 1 619 ? 44.375 86.515 43.318 1.00 78.11 614 GLY A O 1
ATOM 4128 N N . ASN A 1 620 ? 43.557 86.382 45.388 1.00 80.75 615 ASN A N 1
ATOM 4129 C CA . ASN A 1 620 ? 44.855 86.636 45.972 1.00 82.38 615 ASN A CA 1
ATOM 4130 C C . ASN A 1 620 ? 45.046 85.796 47.216 1.00 81.07 615 ASN A C 1
ATOM 4131 O O . ASN A 1 620 ? 44.069 85.339 47.800 1.00 80.60 615 ASN A O 1
ATOM 4136 N N . TYR A 1 621 ? 46.295 85.576 47.619 1.00 79.73 616 TYR A N 1
ATOM 4137 C CA . TYR A 1 621 ? 46.546 84.838 48.852 1.00 78.36 616 TYR A CA 1
ATOM 4138 C C . TYR A 1 621 ? 46.258 85.806 49.992 1.00 78.16 616 TYR A C 1
ATOM 4139 O O . TYR A 1 621 ? 45.865 85.406 51.089 1.00 78.31 616 TYR A O 1
ATOM 4148 N N . LEU A 1 622 ? 46.441 87.089 49.709 1.00 76.82 617 LEU A N 1
ATOM 4149 C CA . LEU A 1 622 ? 46.210 88.131 50.695 1.00 77.06 617 LEU A CA 1
ATOM 4150 C C . LEU A 1 622 ? 44.757 88.082 51.210 1.00 76.39 617 LEU A C 1
ATOM 4151 O O . LEU A 1 622 ? 44.508 88.073 52.430 1.00 75.06 617 LEU A O 1
ATOM 4156 N N . GLU A 1 623 ? 43.801 88.050 50.284 1.00 74.86 618 GLU A N 1
ATOM 4157 C CA . GLU A 1 623 ? 42.393 87.971 50.667 1.00 72.13 618 GLU A CA 1
ATOM 4158 C C . GLU A 1 623 ? 42.092 86.575 51.242 1.00 71.48 618 GLU A C 1
ATOM 4159 O O . GLU A 1 623 ? 41.335 86.419 52.201 1.00 70.78 618 GLU A O 1
ATOM 4165 N N . TYR A 1 624 ? 42.686 85.552 50.644 1.00 72.27 619 TYR A N 1
ATOM 4166 C CA . TYR A 1 624 ? 42.472 84.202 51.128 1.00 72.96 619 TYR A CA 1
ATOM 4167 C C . TYR A 1 624 ? 42.967 84.175 52.568 1.00 74.70 619 TYR A C 1
ATOM 4168 O O . TYR A 1 624 ? 42.228 83.809 53.475 1.00 75.77 619 TYR A O 1
ATOM 4177 N N . GLN A 1 625 ? 44.212 84.586 52.777 1.00 76.28 620 GLN A N 1
ATOM 4178 C CA . GLN A 1 625 ? 44.787 84.614 54.123 1.00 78.29 620 GLN A CA 1
ATOM 4179 C C . GLN A 1 625 ? 43.847 85.305 55.126 1.00 77.66 620 GLN A C 1
ATOM 4180 O O . GLN A 1 625 ? 43.563 84.779 56.207 1.00 75.63 620 GLN A O 1
ATOM 4186 N N . ASN A 1 626 ? 43.375 86.490 54.754 1.00 78.29 621 ASN A N 1
ATOM 4187 C CA . ASN A 1 626 ? 42.482 87.247 55.615 1.00 78.65 621 ASN A CA 1
ATOM 4188 C C . ASN A 1 626 ? 41.263 86.389 55.957 1.00 78.18 621 ASN A C 1
ATOM 4189 O O . ASN A 1 626 ? 41.054 86.039 57.117 1.00 79.84 621 ASN A O 1
ATOM 4194 N N . LEU A 1 627 ? 40.481 86.044 54.936 1.00 76.68 622 LEU A N 1
ATOM 4195 C CA . LEU A 1 627 ? 39.273 85.238 55.084 1.00 74.22 622 LEU A CA 1
ATOM 4196 C C . LEU A 1 627 ? 39.401 84.022 55.989 1.00 73.74 622 LEU A C 1
ATOM 4197 O O . LEU A 1 627 ? 38.467 83.682 56.712 1.00 73.89 622 LEU A O 1
ATOM 4202 N N . GLN A 1 628 ? 40.543 83.352 55.942 1.00 73.80 623 GLN A N 1
ATOM 4203 C CA . GLN A 1 628 ? 40.741 82.181 56.784 1.00 75.77 623 GLN A CA 1
ATOM 4204 C C . GLN A 1 628 ? 40.994 82.587 58.244 1.00 76.53 623 GLN A C 1
ATOM 4205 O O . GLN A 1 628 ? 40.387 82.025 59.160 1.00 76.85 623 GLN A O 1
ATOM 4211 N N . GLU A 1 629 ? 41.881 83.564 58.457 1.00 75.73 624 GLU A N 1
ATOM 4212 C CA . GLU A 1 629 ? 42.188 84.028 59.805 1.00 74.81 624 GLU A CA 1
ATOM 4213 C C . GLU A 1 629 ? 40.870 84.443 60.441 1.00 75.52 624 GLU A C 1
ATOM 4214 O O . GLU A 1 629 ? 40.597 84.104 61.594 1.00 76.02 624 GLU A O 1
ATOM 4216 N N . TRP A 1 630 ? 40.044 85.153 59.677 1.00 75.99 625 TRP A N 1
ATOM 4217 C CA . TRP A 1 630 ? 38.730 85.582 60.153 1.00 78.54 625 TRP A CA 1
ATOM 4218 C C . TRP A 1 630 ? 37.858 84.396 60.533 1.00 82.79 625 TRP A C 1
ATOM 4219 O O . TRP A 1 630 ? 37.192 84.410 61.565 1.00 85.55 625 TRP A O 1
ATOM 4230 N N . ALA A 1 631 ? 37.834 83.387 59.670 1.00 87.13 626 ALA A N 1
ATOM 4231 C CA . ALA A 1 631 ? 37.025 82.202 59.912 1.00 92.05 626 ALA A CA 1
ATOM 4232 C C . ALA A 1 631 ? 37.601 81.355 61.035 1.00 95.29 626 ALA A C 1
ATOM 4233 O O . ALA A 1 631 ? 36.854 80.825 61.851 1.00 95.77 626 ALA A O 1
ATOM 4235 N N . HIS A 1 632 ? 38.927 81.231 61.071 1.00 99.88 627 HIS A N 1
ATOM 4236 C CA . HIS A 1 632 ? 39.605 80.442 62.099 1.00 104.44 627 HIS A CA 1
ATOM 4237 C C . HIS A 1 632 ? 39.760 81.181 63.427 1.00 106.43 627 HIS A C 1
ATOM 4238 O O . HIS A 1 632 ? 40.638 80.859 64.230 1.00 107.16 627 HIS A O 1
ATOM 4245 N N . SER A 1 633 ? 38.913 82.174 63.661 1.00 109.01 628 SER A N 1
ATOM 4246 C CA . SER A 1 633 ? 38.975 82.918 64.907 1.00 112.08 628 SER A CA 1
ATOM 4247 C C . SER A 1 633 ? 37.548 83.166 65.351 1.00 114.42 628 SER A C 1
ATOM 4248 O O . SER A 1 633 ? 37.288 84.005 66.204 1.00 114.31 628 SER A O 1
ATOM 4251 N N . GLN A 1 634 ? 36.621 82.438 64.746 1.00 117.99 629 GLN A N 1
ATOM 4252 C CA . GLN A 1 634 ? 35.212 82.575 65.078 1.00 121.73 629 GLN A CA 1
ATOM 4253 C C . GLN A 1 634 ? 34.824 81.548 66.121 1.00 125.30 629 GLN A C 1
ATOM 4254 O O . GLN A 1 634 ? 34.557 80.388 65.792 1.00 126.58 629 GLN A O 1
ATOM 4260 N N . LEU A 1 635 ? 34.817 81.971 67.381 1.00 128.43 630 LEU A N 1
ATOM 4261 C CA . LEU A 1 635 ? 34.424 81.101 68.483 1.00 130.82 630 LEU A CA 1
ATOM 4262 C C . LEU A 1 635 ? 32.943 81.458 68.609 1.00 131.93 630 LEU A C 1
ATOM 4263 O O . LEU A 1 635 ? 32.567 82.589 68.276 1.00 132.63 630 LEU A O 1
ATOM 4268 N N . HIS A 1 636 ? 32.111 80.520 69.065 1.00 132.17 631 HIS A N 1
ATOM 4269 C CA . HIS A 1 636 ? 30.658 80.745 69.159 1.00 132.49 631 HIS A CA 1
ATOM 4270 C C . HIS A 1 636 ? 30.135 80.691 67.718 1.00 130.66 631 HIS A C 1
ATOM 4271 O O . HIS A 1 636 ? 29.898 81.736 67.105 1.00 131.24 631 HIS A O 1
ATOM 4278 N N . ASN A 1 637 ? 29.964 79.484 67.181 1.00 127.44 632 ASN A N 1
ATOM 4279 C CA . ASN A 1 637 ? 29.489 79.305 65.803 1.00 123.05 632 ASN A CA 1
ATOM 4280 C C . ASN A 1 637 ? 30.668 79.472 64.845 1.00 118.44 632 ASN A C 1
ATOM 4281 O O . ASN A 1 637 ? 30.853 80.532 64.251 1.00 118.57 632 ASN A O 1
ATOM 4286 N N . PRO A 1 638 ? 31.497 78.432 64.704 1.00 113.99 633 PRO A N 1
ATOM 4287 C CA . PRO A 1 638 ? 32.656 78.491 63.809 1.00 110.27 633 PRO A CA 1
ATOM 4288 C C . PRO A 1 638 ? 32.205 78.545 62.359 1.00 105.14 633 PRO A C 1
ATOM 4289 O O . PRO A 1 638 ? 31.090 78.127 62.033 1.00 104.05 633 PRO A O 1
ATOM 4293 N N . LYS A 1 639 ? 33.077 79.056 61.494 1.00 99.31 634 LYS A N 1
ATOM 4294 C CA . LYS A 1 639 ? 32.754 79.181 60.084 1.00 93.52 634 LYS A CA 1
ATOM 4295 C C . LYS A 1 639 ? 33.801 78.600 59.145 1.00 90.67 634 LYS A C 1
ATOM 4296 O O . LYS A 1 639 ? 34.997 78.623 59.429 1.00 89.04 634 LYS A O 1
ATOM 4302 N N . LYS A 1 640 ? 33.327 78.065 58.024 1.00 88.41 635 LYS A N 1
ATOM 4303 C CA . LYS A 1 640 ? 34.213 77.542 56.995 1.00 87.53 635 LYS A CA 1
ATOM 4304 C C . LYS A 1 640 ? 34.041 78.473 55.808 1.00 84.84 635 LYS A C 1
ATOM 4305 O O . LYS A 1 640 ? 32.921 78.727 55.343 1.00 84.94 635 LYS A O 1
ATOM 4311 N N . VAL A 1 641 ? 35.152 79.015 55.339 1.00 82.50 636 VAL A N 1
ATOM 4312 C CA . VAL A 1 641 ? 35.098 79.916 54.209 1.00 80.35 636 VAL A CA 1
ATOM 4313 C C . VAL A 1 641 ? 35.937 79.395 53.070 1.00 80.12 636 VAL A C 1
ATOM 4314 O O . VAL A 1 641 ? 37.141 79.182 53.232 1.00 80.12 636 VAL A O 1
ATOM 4326 N N . TYR A 1 643 ? 37.350 80.256 49.491 1.00 72.69 638 TYR A N 1
ATOM 4327 C CA . TYR A 1 643 ? 37.613 81.389 48.630 1.00 72.55 638 TYR A CA 1
ATOM 4328 C C . TYR A 1 643 ? 38.034 80.947 47.241 1.00 74.21 638 TYR A C 1
ATOM 4329 O O . TYR A 1 643 ? 38.584 79.866 47.070 1.00 75.22 638 TYR A O 1
ATOM 4338 N N . GLY A 1 644 ? 37.771 81.793 46.249 1.00 74.15 639 GLY A N 1
ATOM 4339 C CA . GLY A 1 644 ? 38.137 81.473 44.883 1.00 72.83 639 GLY A CA 1
ATOM 4340 C C . GLY A 1 644 ? 37.838 82.590 43.905 1.00 72.78 639 GLY A C 1
ATOM 4341 O O . GLY A 1 644 ? 36.994 83.456 44.148 1.00 74.21 639 GLY A O 1
ATOM 4342 N N . SER A 1 645 ? 38.542 82.575 42.785 1.00 72.75 640 SER A N 1
ATOM 4343 C CA . SER A 1 645 ? 38.343 83.571 41.749 1.00 72.42 640 SER A CA 1
ATOM 4344 C C . SER A 1 645 ? 38.509 82.889 40.396 1.00 73.27 640 SER A C 1
ATOM 4345 O O . SER A 1 645 ? 38.750 81.671 40.325 1.00 73.54 640 SER A O 1
ATOM 4348 N N . THR A 1 646 ? 38.361 83.672 39.330 1.00 72.85 641 THR A N 1
ATOM 4349 C CA . THR A 1 646 ? 38.519 83.174 37.966 1.00 71.58 641 THR A CA 1
ATOM 4350 C C . THR A 1 646 ? 39.953 82.674 37.837 1.00 71.82 641 THR A C 1
ATOM 4351 O O . THR A 1 646 ? 40.237 81.698 37.137 1.00 71.63 641 THR A O 1
ATOM 4355 N N . ALA A 1 647 ? 40.851 83.344 38.549 1.00 72.56 642 ALA A N 1
ATOM 4356 C CA . ALA A 1 647 ? 42.262 82.981 38.547 1.00 73.33 642 ALA A CA 1
ATOM 4357 C C . ALA A 1 647 ? 42.938 83.605 39.772 1.00 74.17 642 ALA A C 1
ATOM 4358 O O . ALA A 1 647 ? 42.552 84.698 40.202 1.00 73.91 642 ALA A O 1
ATOM 4360 N N . ILE A 1 648 ? 43.912 82.909 40.357 1.00 73.73 643 ILE A N 1
ATOM 4361 C CA . ILE A 1 648 ? 44.621 83.485 41.500 1.00 75.15 643 ILE A CA 1
ATOM 4362 C C . ILE A 1 648 ? 45.788 84.297 40.931 1.00 77.65 643 ILE A C 1
ATOM 4363 O O . ILE A 1 648 ? 46.895 83.781 40.749 1.00 78.15 643 ILE A O 1
ATOM 4368 N N . THR A 1 649 ? 45.530 85.569 40.651 1.00 79.09 644 THR A N 1
ATOM 4369 C CA . THR A 1 649 ? 46.538 86.452 40.078 1.00 81.29 644 THR A CA 1
ATOM 4370 C C . THR A 1 649 ? 47.579 86.997 41.066 1.00 84.80 644 THR A C 1
ATOM 4371 O O . THR A 1 649 ? 47.304 87.217 42.251 1.00 86.10 644 THR A O 1
ATOM 4375 N N . THR A 1 650 ? 48.781 87.219 40.545 1.00 86.68 645 THR A N 1
ATOM 4376 C CA . THR A 1 650 ? 49.903 87.745 41.308 1.00 86.47 645 THR A CA 1
ATOM 4377 C C . THR A 1 650 ? 49.979 89.262 41.182 1.00 88.65 645 THR A C 1
ATOM 4378 O O . THR A 1 650 ? 49.739 89.810 40.101 1.00 88.47 645 THR A O 1
ATOM 4382 N N . PRO A 1 651 ? 50.324 89.960 42.289 1.00 91.05 646 PRO A N 1
ATOM 4383 C CA . PRO A 1 651 ? 50.431 91.423 42.290 1.00 88.52 646 PRO A CA 1
ATOM 4384 C C . PRO A 1 651 ? 51.024 91.871 40.969 1.00 89.64 646 PRO A C 1
ATOM 4385 O O . PRO A 1 651 ? 50.558 92.818 40.330 1.00 89.20 646 PRO A O 1
ATOM 4389 N N . ALA A 1 652 ? 52.051 91.135 40.565 1.00 91.50 647 ALA A N 1
ATOM 4390 C CA . ALA A 1 652 ? 52.766 91.383 39.327 1.00 91.94 647 ALA A CA 1
ATOM 4391 C C . ALA A 1 652 ? 51.867 91.171 38.111 1.00 92.46 647 ALA A C 1
ATOM 4392 O O . ALA A 1 652 ? 51.702 92.070 37.287 1.00 91.90 647 ALA A O 1
AT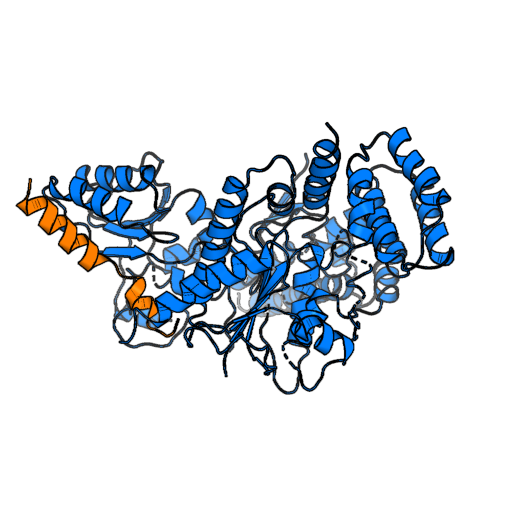OM 4394 N N . GLU A 1 653 ? 51.276 89.984 38.017 1.00 93.44 648 GLU A N 1
ATOM 4395 C CA . GLU A 1 653 ? 50.422 89.644 36.888 1.00 94.18 648 GLU A CA 1
ATOM 4396 C C . GLU A 1 653 ? 49.218 90.543 36.759 1.00 95.60 648 GLU A C 1
ATOM 4397 O O . GLU A 1 653 ? 48.816 90.883 35.645 1.00 96.14 648 GLU A O 1
ATOM 4403 N N . PHE A 1 654 ? 48.628 90.907 37.896 1.00 97.48 649 PHE A N 1
ATOM 4404 C CA . PHE A 1 654 ? 47.449 91.774 37.902 1.00 100.08 649 PHE A CA 1
ATOM 4405 C C . PHE A 1 654 ? 47.864 93.174 37.486 1.00 102.51 649 PHE A C 1
ATOM 4406 O O . PHE A 1 654 ? 47.085 93.919 36.877 1.00 102.59 649 PHE A O 1
ATOM 4414 N N . LEU A 1 655 ? 49.100 93.523 37.838 1.00 105.03 650 LEU A N 1
ATOM 4415 C CA . LEU A 1 655 ? 49.649 94.824 37.507 1.00 107.32 650 LEU A CA 1
ATOM 4416 C C . LEU A 1 655 ? 49.718 94.974 35.982 1.00 109.28 650 LEU A C 1
ATOM 4417 O O . LEU A 1 655 ? 49.634 96.087 35.463 1.00 109.08 650 LEU A O 1
ATOM 4422 N N . ASN A 1 656 ? 49.843 93.846 35.276 1.00 112.54 651 ASN A N 1
ATOM 4423 C CA . ASN A 1 656 ? 49.882 93.832 33.809 1.00 115.87 651 ASN A CA 1
ATOM 4424 C C . ASN A 1 656 ? 48.473 94.069 33.295 1.00 117.16 651 ASN A C 1
ATOM 4425 O O . ASN A 1 656 ? 48.223 95.048 32.594 1.00 117.43 651 ASN A O 1
ATOM 4430 N N . GLU A 1 657 ? 47.563 93.159 33.647 1.00 118.80 652 GLU A N 1
ATOM 4431 C CA . GLU A 1 657 ? 46.164 93.264 33.243 1.00 120.22 652 GLU A CA 1
ATOM 4432 C C . GLU A 1 657 ? 45.730 94.719 33.273 1.00 120.45 652 GLU A C 1
ATOM 4433 O O . GLU A 1 657 ? 45.184 95.226 32.296 1.00 120.64 652 GLU A O 1
ATOM 4439 N N . ILE A 1 658 ? 45.972 95.391 34.393 1.00 121.05 653 ILE A N 1
ATOM 4440 C CA . ILE A 1 658 ? 45.598 96.791 34.515 1.00 122.67 653 ILE A CA 1
ATOM 4441 C C . ILE A 1 658 ? 46.202 97.627 33.390 1.00 124.37 653 ILE A C 1
ATOM 4442 O O . ILE A 1 658 ? 45.479 98.166 32.553 1.00 124.71 653 ILE A O 1
ATOM 4447 N N . SER A 1 659 ? 47.525 97.728 33.357 1.00 125.93 654 SER A N 1
ATOM 4448 C CA . SER A 1 659 ? 48.188 98.518 32.325 1.00 127.33 654 SER A CA 1
ATOM 4449 C C . SER A 1 659 ? 47.742 98.201 30.895 1.00 128.36 654 SER A C 1
ATOM 4450 O O . SER A 1 659 ? 47.789 99.083 30.033 1.00 128.94 654 SER A O 1
ATOM 4453 N N . ARG A 1 660 ? 47.330 96.959 30.632 1.00 129.40 655 ARG A N 1
ATOM 4454 C CA . ARG A 1 660 ? 46.873 96.590 29.292 1.00 130.64 655 ARG A CA 1
ATOM 4455 C C . ARG A 1 660 ? 45.597 97.354 28.984 1.00 132.55 655 ARG A C 1
ATOM 4456 O O . ARG A 1 660 ? 45.313 97.656 27.828 1.00 132.97 655 ARG A O 1
ATOM 4464 N N . LEU A 1 661 ? 44.825 97.650 30.025 1.00 134.72 656 LEU A N 1
ATOM 4465 C CA . LEU A 1 661 ? 43.589 98.402 29.867 1.00 137.00 656 LEU A CA 1
ATOM 4466 C C . LEU A 1 661 ? 43.898 99.893 29.673 1.00 139.37 656 LEU A C 1
ATOM 4467 O O . LEU A 1 661 ? 43.148 100.608 29.009 1.00 139.81 656 LEU A O 1
ATOM 4472 N N . GLY A 1 662 ? 44.995 100.361 30.262 1.00 142.16 657 GLY A N 1
ATOM 4473 C CA . GLY A 1 662 ? 45.369 101.754 30.103 1.00 145.14 657 GLY A CA 1
ATOM 4474 C C . GLY A 1 662 ? 45.878 101.939 28.688 1.00 147.19 657 GLY A C 1
ATOM 4475 O O . GLY A 1 662 ? 45.683 102.988 28.078 1.00 147.06 657 GLY A O 1
ATOM 4476 N N . ALA A 1 663 ? 46.527 100.900 28.166 1.00 149.60 658 ALA A N 1
ATOM 4477 C CA . ALA A 1 663 ? 47.071 100.917 26.813 1.00 152.16 658 ALA A CA 1
ATOM 4478 C C . ALA A 1 663 ? 45.939 100.894 25.793 1.00 154.32 658 ALA A C 1
ATOM 4479 O O . ALA A 1 663 ? 45.881 101.729 24.890 1.00 154.93 658 ALA A O 1
ATOM 4481 N N . SER A 1 664 ? 45.040 99.929 25.954 1.00 156.60 659 SER A N 1
ATOM 4482 C CA . SER A 1 664 ? 43.899 99.760 25.065 1.00 158.95 659 SER A CA 1
ATOM 4483 C C . SER A 1 664 ? 42.838 100.853 25.179 1.00 161.27 659 SER A C 1
ATOM 4484 O O . SER A 1 664 ? 42.267 101.270 24.174 1.00 161.89 659 SER A O 1
ATOM 4487 N N . ASN A 1 665 ? 42.576 101.312 26.399 1.00 163.79 660 ASN A N 1
ATOM 4488 C CA . ASN A 1 665 ? 41.565 102.339 26.641 1.00 166.36 660 ASN A CA 1
ATOM 4489 C C . ASN A 1 665 ? 42.009 103.760 26.246 1.00 168.06 660 ASN A C 1
ATOM 4490 O O . ASN A 1 665 ? 41.809 104.711 27.003 1.00 168.65 660 ASN A O 1
ATOM 4495 N N . SER A 1 6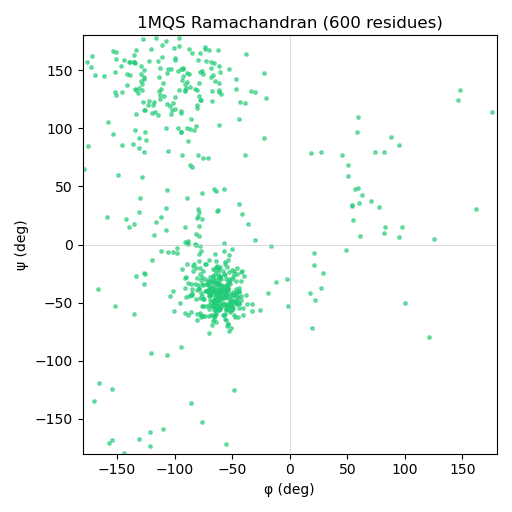66 ? 42.625 103.894 25.072 1.00 169.66 661 SER A N 1
ATOM 4496 C CA . SER A 1 666 ? 43.064 105.193 24.552 1.00 170.96 661 SER A CA 1
ATOM 4497 C C . SER A 1 666 ? 43.079 105.163 23.024 1.00 171.84 661 SER A C 1
ATOM 4498 O O . SER A 1 666 ? 42.458 106.009 22.375 1.00 172.18 661 SER A O 1
ATOM 4501 N N . SER A 1 667 ? 43.764 104.176 22.450 1.00 172.57 662 SER A N 1
ATOM 4502 C CA . SER A 1 667 ? 43.837 104.054 20.995 1.00 172.85 662 SER A CA 1
ATOM 4503 C C . SER A 1 667 ? 42.441 103.981 20.385 1.00 173.17 662 SER A C 1
ATOM 4504 O O . SER A 1 667 ? 41.979 105.027 19.882 1.00 173.26 662 SER A O 1
ATOM 4507 N N . GLY B 2 1 ? 24.569 69.047 45.032 1.00 136.80 -4 GLY B N 1
ATOM 4508 C CA . GLY B 2 1 ? 23.174 69.442 45.340 1.00 137.30 -4 GLY B CA 1
ATOM 4509 C C . GLY B 2 1 ? 22.699 68.849 46.647 1.00 138.01 -4 GLY B C 1
ATOM 4510 O O . GLY B 2 1 ? 22.482 69.574 47.612 1.00 138.42 -4 GLY B O 1
ATOM 4511 N N . ALA B 2 2 ? 22.537 67.529 46.679 1.00 139.14 -3 ALA B N 1
ATOM 4512 C CA . ALA B 2 2 ? 22.085 66.825 47.879 1.00 139.85 -3 ALA B CA 1
ATOM 4513 C C . ALA B 2 2 ? 22.029 65.328 47.616 1.00 140.08 -3 ALA B C 1
ATOM 4514 O O . ALA B 2 2 ? 20.949 64.725 47.641 1.00 139.51 -3 ALA B O 1
ATOM 4516 N N . MET B 2 3 ? 23.194 64.736 47.364 1.00 141.12 -2 MET B N 1
ATOM 4517 C CA . MET B 2 3 ? 23.290 63.306 47.085 1.00 142.64 -2 MET B CA 1
ATOM 4518 C C . MET B 2 3 ? 22.469 62.959 45.821 1.00 142.54 -2 MET B C 1
ATOM 4519 O O . MET B 2 3 ? 22.298 61.786 45.461 1.00 142.56 -2 MET B O 1
ATOM 4524 N N . ALA B 2 4 ? 21.969 63.997 45.152 1.00 141.31 -1 ALA B N 1
ATOM 4525 C CA . ALA B 2 4 ? 21.193 63.843 43.925 1.00 138.73 -1 ALA B CA 1
ATOM 4526 C C . ALA B 2 4 ? 22.166 64.072 42.771 1.00 136.94 -1 ALA B C 1
ATOM 4527 O O . ALA B 2 4 ? 21.832 63.884 41.597 1.00 136.25 -1 ALA B O 1
ATOM 4529 N N . GLY B 2 5 ? 23.379 64.487 43.134 1.00 135.06 0 GLY B N 1
ATOM 4530 C CA . GLY B 2 5 ? 24.416 64.742 42.155 1.00 131.66 0 GLY B CA 1
ATOM 4531 C C . GLY B 2 5 ? 24.844 63.443 41.513 1.00 129.64 0 GLY B C 1
ATOM 4532 O O . GLY B 2 5 ? 25.134 63.408 40.316 1.00 130.48 0 GLY B O 1
ATOM 4533 N N . MET B 2 6 ? 24.892 62.375 42.308 1.00 127.00 1 MET B N 1
ATOM 4534 C CA . MET B 2 6 ? 25.271 61.065 41.793 1.00 123.65 1 MET B CA 1
ATOM 4535 C C . MET B 2 6 ? 24.379 60.770 40.581 1.00 121.04 1 MET B C 1
ATOM 4536 O O . MET B 2 6 ? 24.805 60.108 39.630 1.00 120.87 1 MET B O 1
ATOM 4538 N N . ASN B 2 7 ? 23.147 61.284 40.620 1.00 116.36 2 ASN B N 1
ATOM 4539 C CA . ASN B 2 7 ? 22.183 61.099 39.534 1.00 110.84 2 ASN B CA 1
ATOM 4540 C C . ASN B 2 7 ? 22.580 61.831 38.264 1.00 106.39 2 ASN B C 1
ATOM 4541 O O . ASN B 2 7 ? 22.564 61.266 37.171 1.00 106.49 2 ASN B O 1
ATOM 4546 N N . ILE B 2 8 ? 22.914 63.104 38.416 1.00 101.32 3 ILE B N 1
ATOM 4547 C CA . ILE B 2 8 ? 23.312 63.937 37.296 1.00 95.92 3 ILE B CA 1
ATOM 4548 C C . ILE B 2 8 ? 24.672 63.529 36.733 1.00 92.43 3 ILE B C 1
ATOM 4549 O O . ILE B 2 8 ? 24.937 63.712 35.548 1.00 92.84 3 ILE B O 1
ATOM 4554 N N . LYS B 2 9 ? 25.521 62.956 37.577 1.00 88.31 4 LYS B N 1
ATOM 4555 C CA . LYS B 2 9 ? 26.858 62.556 37.160 1.00 84.86 4 LYS B CA 1
ATOM 4556 C C . LYS B 2 9 ? 26.930 61.321 36.265 1.00 82.59 4 LYS B C 1
ATOM 4557 O O . LYS B 2 9 ? 27.718 61.278 35.326 1.00 82.74 4 LYS B O 1
ATOM 4563 N N . ASP B 2 10 ? 26.126 60.306 36.553 1.00 80.28 5 ASP B N 1
ATOM 4564 C CA . ASP B 2 10 ? 26.154 59.086 35.745 1.00 78.19 5 ASP B CA 1
ATOM 4565 C C . ASP B 2 10 ? 25.366 59.213 34.448 1.00 76.54 5 ASP B C 1
ATOM 4566 O O . ASP B 2 10 ? 24.152 59.401 34.455 1.00 78.84 5 ASP B O 1
ATOM 4571 N N . ARG B 2 11 ? 26.049 59.096 33.325 1.00 74.55 6 ARG B N 1
ATOM 4572 C CA . ARG B 2 11 ? 25.356 59.196 32.063 1.00 72.76 6 ARG B CA 1
ATOM 4573 C C . ARG B 2 11 ? 25.441 57.924 31.239 1.00 73.32 6 ARG B C 1
ATOM 4574 O O . ARG B 2 11 ? 25.033 57.893 30.085 1.00 74.59 6 ARG B O 1
ATOM 4582 N N . THR B 2 12 ? 25.969 56.867 31.834 1.00 72.67 7 THR B N 1
ATOM 4583 C CA . THR B 2 12 ? 26.107 55.609 31.132 1.00 72.12 7 THR B CA 1
ATOM 4584 C C . THR B 2 12 ? 24.846 55.163 30.411 1.00 72.72 7 THR B C 1
ATOM 4585 O O . THR B 2 12 ? 24.867 55.010 29.194 1.00 73.98 7 THR B O 1
ATOM 4589 N N . SER B 2 13 ? 23.754 54.956 31.147 1.00 73.47 8 SER B N 1
ATOM 4590 C CA . SER B 2 13 ? 22.495 54.524 30.527 1.00 71.93 8 SER B CA 1
ATOM 4591 C C . SER B 2 13 ? 22.051 55.485 29.423 1.00 69.92 8 SER B C 1
ATOM 4592 O O . SER B 2 13 ? 21.803 55.066 28.300 1.00 67.73 8 SER B O 1
ATOM 4595 N N . GLU B 2 14 ? 21.961 56.772 29.729 1.00 69.27 9 GLU B N 1
ATOM 4596 C CA . GLU B 2 14 ? 21.584 57.740 28.700 1.00 69.57 9 GLU B CA 1
ATOM 4597 C C . GLU B 2 14 ? 22.402 57.452 27.434 1.00 70.73 9 GLU B C 1
ATOM 4598 O O . GLU B 2 14 ? 21.865 57.333 26.325 1.00 72.17 9 GLU B O 1
ATOM 4604 N N . PHE B 2 15 ? 23.713 57.346 27.617 1.00 71.43 10 PHE B N 1
ATOM 4605 C CA . PHE B 2 15 ? 24.625 57.073 26.517 1.00 70.83 10 PHE B CA 1
ATOM 4606 C C . PHE B 2 15 ? 24.183 55.829 25.762 1.00 71.84 10 PHE B C 1
ATOM 4607 O O . PHE B 2 15 ? 23.748 55.906 24.613 1.00 72.96 10 PHE B O 1
ATOM 4615 N N . GLN B 2 16 ? 24.292 54.686 26.429 1.00 72.10 11 GLN B N 1
ATOM 4616 C CA . GLN B 2 16 ? 23.941 53.411 25.829 1.00 72.60 11 GLN B CA 1
ATOM 4617 C C . GLN B 2 16 ? 22.622 53.492 25.095 1.00 73.35 11 GLN B C 1
ATOM 4618 O O . GLN B 2 16 ? 22.529 53.026 23.966 1.00 75.08 11 GLN B O 1
ATOM 4624 N N . GLN B 2 17 ? 21.613 54.108 25.703 1.00 72.64 12 GLN B N 1
ATOM 4625 C CA . GLN B 2 17 ? 20.314 54.204 25.047 1.00 71.64 12 GLN B CA 1
ATOM 4626 C C . GLN B 2 17 ? 20.394 55.039 23.771 1.00 71.84 12 GLN B C 1
ATOM 4627 O O . GLN B 2 17 ? 19.473 55.014 22.949 1.00 72.45 12 GLN B O 1
ATOM 4633 N N . SER B 2 18 ? 21.490 55.776 23.598 1.00 72.22 13 SER B N 1
ATOM 4634 C CA . SER B 2 18 ? 21.662 56.554 22.375 1.00 73.09 13 SER B CA 1
ATOM 4635 C C . SER B 2 18 ? 22.378 55.646 21.384 1.00 73.06 13 SER B C 1
ATOM 4636 O O . SER B 2 18 ? 22.016 55.557 20.208 1.00 72.88 13 SER B O 1
ATOM 4639 N N . VAL B 2 19 ? 23.409 54.973 21.873 1.00 73.04 14 VAL B N 1
ATOM 4640 C CA . VAL B 2 19 ? 24.138 54.047 21.040 1.00 72.79 14 VAL B CA 1
ATOM 4641 C C . VAL B 2 19 ? 23.089 53.155 20.398 1.00 73.72 14 VAL B C 1
ATOM 4642 O O . VAL B 2 19 ? 23.130 52.885 19.200 1.00 75.69 14 VAL B O 1
ATOM 4646 N N . LEU B 2 20 ? 22.115 52.742 21.195 1.00 74.93 15 LEU B N 1
ATOM 4647 C CA . LEU B 2 20 ? 21.049 51.877 20.706 1.00 75.75 15 LEU B CA 1
ATOM 4648 C C . LEU B 2 20 ? 20.216 52.497 19.595 1.00 76.62 15 LEU B C 1
ATOM 4649 O O . LEU B 2 20 ? 20.023 51.876 18.552 1.00 76.75 15 LEU B O 1
ATOM 4654 N N . SER B 2 21 ? 19.726 53.715 19.797 1.00 76.77 16 SER B N 1
ATOM 4655 C CA . SER B 2 21 ? 18.924 54.330 18.759 1.00 77.53 16 SER B CA 1
ATOM 4656 C C . SER B 2 21 ? 19.766 54.486 17.496 1.00 79.70 16 SER B C 1
ATOM 4657 O O . SER B 2 21 ? 19.277 54.258 16.389 1.00 81.59 16 SER B O 1
ATOM 4660 N N . TYR B 2 22 ? 21.034 54.859 17.645 1.00 80.28 17 TYR B N 1
ATOM 4661 C CA . TYR B 2 22 ? 21.879 55.009 16.472 1.00 80.48 17 TYR B CA 1
ATOM 4662 C C . TYR B 2 22 ? 22.114 53.690 15.753 1.00 81.69 17 TYR B C 1
ATOM 4663 O O . TYR B 2 22 ? 22.439 53.667 14.569 1.00 82.66 17 TYR B O 1
ATOM 4672 N N . LYS B 2 23 ? 21.944 52.583 16.458 1.00 83.20 18 LYS B N 1
ATOM 4673 C CA . LYS B 2 23 ? 22.112 51.293 15.817 1.00 84.69 18 LYS B CA 1
ATOM 4674 C C . LYS B 2 23 ? 20.883 50.964 14.993 1.00 87.87 18 LYS B C 1
ATOM 4675 O O . LYS B 2 23 ? 20.995 50.539 13.850 1.00 89.85 18 LYS B O 1
ATOM 4681 N N . LYS B 2 24 ? 19.706 51.164 15.578 1.00 90.29 19 LYS B N 1
ATOM 4682 C CA . LYS B 2 24 ? 18.456 50.870 14.896 1.00 91.99 19 LYS B CA 1
ATOM 4683 C C . LYS B 2 24 ? 18.322 51.642 13.590 1.00 94.72 19 LYS B C 1
ATOM 4684 O O . LYS B 2 24 ? 17.796 51.114 12.611 1.00 95.23 19 LYS B O 1
ATOM 4690 N N . ARG B 2 25 ? 18.818 52.877 13.560 1.00 97.96 20 ARG B N 1
ATOM 4691 C CA . ARG B 2 25 ? 18.736 53.691 12.347 1.00 101.50 20 ARG B CA 1
ATOM 4692 C C . ARG B 2 25 ? 19.720 53.210 11.278 1.00 102.77 20 ARG B C 1
ATOM 4693 O O . ARG B 2 25 ? 19.326 52.812 10.182 1.00 103.10 20 ARG B O 1
ATOM 4701 N N . ASN B 2 26 ? 21.006 53.254 11.609 1.00 105.14 21 ASN B N 1
ATOM 4702 C CA . ASN B 2 26 ? 22.058 52.841 10.684 1.00 106.95 21 ASN B CA 1
ATOM 4703 C C . ASN B 2 26 ? 22.031 51.334 10.425 1.00 107.78 21 ASN B C 1
ATOM 4704 O O . ASN B 2 26 ? 20.956 50.717 10.610 1.00 108.52 21 ASN B O 1
#